Protein AF-A0A4D5RUU8-F1 (afdb_monomer)

Mean predicted aligned error: 19.41 Å

Structure (mmCIF, N/CA/C/O backbone):
data_AF-A0A4D5RUU8-F1
#
_entry.id   AF-A0A4D5RUU8-F1
#
loop_
_atom_site.group_PDB
_atom_site.id
_atom_site.type_symbol
_atom_site.label_atom_id
_atom_site.label_alt_id
_atom_site.label_comp_id
_atom_site.label_asym_id
_atom_site.label_entity_id
_atom_site.label_seq_id
_atom_site.pdbx_PDB_ins_code
_atom_site.Cartn_x
_atom_site.Cartn_y
_atom_site.Cartn_z
_atom_site.occupancy
_atom_site.B_iso_or_equiv
_atom_site.auth_seq_id
_atom_site.auth_comp_id
_atom_site.auth_asym_id
_atom_site.auth_atom_id
_atom_site.pdbx_PDB_model_num
ATOM 1 N N . MET A 1 1 ? -48.053 14.647 31.796 1.00 59.91 1 MET A N 1
ATOM 2 C CA . MET A 1 1 ? -46.573 14.658 31.685 1.00 59.91 1 MET A CA 1
ATOM 3 C C . MET A 1 1 ? -45.903 15.757 32.512 1.00 59.91 1 MET A C 1
ATOM 5 O O . MET A 1 1 ? -45.104 15.409 33.366 1.00 59.91 1 MET A O 1
ATOM 9 N N . MET A 1 2 ? -46.230 17.051 32.348 1.00 75.12 2 MET A N 1
ATOM 10 C CA . MET A 1 2 ? -45.548 18.144 33.084 1.00 75.12 2 MET A CA 1
ATOM 11 C C . MET A 1 2 ? -45.573 18.016 34.619 1.00 75.12 2 MET A C 1
ATOM 13 O O . MET A 1 2 ? -44.566 18.297 35.259 1.00 75.12 2 MET A O 1
ATOM 17 N N . LEU A 1 3 ? -46.692 17.585 35.214 1.00 83.19 3 LEU A N 1
ATOM 18 C CA . LEU A 1 3 ? -46.786 17.399 36.668 1.00 83.19 3 LEU A CA 1
ATOM 19 C C . LEU A 1 3 ? -45.913 16.236 37.166 1.00 83.19 3 LEU A C 1
ATOM 21 O O . LEU A 1 3 ? -45.209 16.397 38.153 1.00 83.19 3 LEU A O 1
ATOM 25 N N . GLY A 1 4 ? -45.910 15.100 36.461 1.00 81.62 4 GLY A N 1
ATOM 26 C CA . GLY A 1 4 ? -45.111 13.930 36.841 1.00 81.62 4 GLY A CA 1
ATOM 27 C C . GLY A 1 4 ? -43.604 14.179 36.744 1.00 81.62 4 GLY A C 1
ATOM 28 O O . GLY A 1 4 ? -42.870 13.821 37.656 1.00 81.62 4 GLY A O 1
ATOM 29 N N . ASN A 1 5 ? -43.139 14.903 35.718 1.00 83.81 5 ASN A N 1
ATOM 30 C CA . ASN A 1 5 ? -41.725 15.295 35.630 1.00 83.81 5 ASN A CA 1
ATOM 31 C C . ASN A 1 5 ? -41.329 16.240 36.774 1.00 83.81 5 ASN A C 1
ATOM 33 O O . ASN A 1 5 ? -40.274 16.068 37.376 1.00 83.81 5 ASN A O 1
ATOM 37 N N . LYS A 1 6 ? -42.188 17.210 37.125 1.00 87.31 6 LYS A N 1
ATOM 38 C CA . LYS A 1 6 ? -41.959 18.083 38.290 1.00 87.31 6 LYS A CA 1
ATOM 39 C C . LYS A 1 6 ? -41.927 17.297 39.598 1.00 87.31 6 LYS A C 1
ATOM 41 O O . LYS A 1 6 ? -41.124 17.624 40.460 1.00 87.31 6 LYS A O 1
ATOM 46 N N . LEU A 1 7 ? -42.765 16.269 39.725 1.00 88.31 7 LEU A N 1
ATOM 47 C CA . LEU A 1 7 ? -42.799 15.386 40.886 1.00 88.31 7 LEU A CA 1
ATOM 48 C C . LEU A 1 7 ? -41.499 14.574 41.017 1.00 88.31 7 LEU A C 1
ATOM 50 O O . LEU A 1 7 ? -40.934 14.526 42.101 1.00 88.31 7 LEU A O 1
ATOM 54 N N . LEU A 1 8 ? -40.978 14.000 39.925 1.00 88.12 8 LEU A N 1
ATOM 55 C CA . LEU A 1 8 ? -39.693 13.285 39.939 1.00 88.12 8 LEU A CA 1
ATOM 56 C C . LEU A 1 8 ? -38.526 14.204 40.317 1.00 88.12 8 LEU A C 1
ATOM 58 O O . LEU A 1 8 ? -37.688 13.830 41.136 1.00 88.12 8 LEU A O 1
ATOM 62 N N . VAL A 1 9 ? -38.497 15.424 39.771 1.00 87.12 9 VAL A N 1
ATOM 63 C CA . VAL A 1 9 ? -37.483 16.429 40.129 1.00 87.12 9 VAL A CA 1
ATOM 64 C C . VAL A 1 9 ? -37.634 16.859 41.588 1.00 87.12 9 VAL A C 1
ATOM 66 O O . VAL A 1 9 ? -36.635 16.965 42.286 1.00 87.12 9 VAL A O 1
ATOM 69 N N . TYR A 1 10 ? -38.863 17.055 42.073 1.00 89.19 10 TYR A N 1
ATOM 70 C CA . TYR A 1 10 ? -39.134 17.359 43.479 1.00 89.19 10 TYR A CA 1
ATOM 71 C C . TYR A 1 10 ? -38.598 16.258 44.399 1.00 89.19 10 TYR A C 1
ATOM 73 O O . TYR A 1 10 ? -37.841 16.555 45.319 1.00 89.19 10 TYR A O 1
ATOM 81 N N . VAL A 1 11 ? -38.918 14.992 44.107 1.00 88.38 11 VAL A N 1
ATOM 82 C CA . VAL A 1 11 ? -38.415 13.837 44.863 1.00 88.38 11 VAL A CA 1
ATOM 83 C C . VAL A 1 11 ? -36.887 13.802 44.826 1.00 88.38 11 VAL A C 1
ATOM 85 O O . VAL A 1 11 ? -36.264 13.716 45.876 1.00 88.38 11 VAL A O 1
ATOM 88 N N . SER A 1 12 ? -36.269 13.954 43.654 1.00 88.12 12 SER A N 1
ATOM 89 C CA . SER A 1 12 ? -34.807 13.997 43.522 1.00 88.12 12 SER A CA 1
ATOM 90 C C . SER A 1 12 ? -34.164 15.127 44.331 1.00 88.12 12 SER A C 1
ATOM 92 O O . SER A 1 12 ? -33.174 14.895 45.019 1.00 88.12 12 SER A O 1
ATOM 94 N N . CYS A 1 13 ? -34.735 16.335 44.298 1.00 87.31 13 CYS A N 1
ATOM 95 C CA . CYS A 1 13 ? -34.273 17.468 45.098 1.00 87.31 13 CYS A CA 1
ATOM 96 C C . CYS A 1 13 ? -34.359 17.160 46.594 1.00 87.31 13 CYS A C 1
ATOM 98 O O . CYS A 1 13 ? -33.356 17.305 47.287 1.00 87.31 13 CYS A O 1
ATOM 100 N N . CYS A 1 14 ? -35.508 16.677 47.077 1.00 87.56 14 CYS A N 1
ATOM 101 C CA . CYS A 1 14 ? -35.693 16.346 48.487 1.00 87.56 14 CYS A CA 1
ATOM 102 C C . CYS A 1 14 ? -34.731 15.250 48.959 1.00 87.56 14 CYS A C 1
ATOM 104 O O . CYS A 1 14 ? -34.143 15.386 50.030 1.00 87.56 14 CYS A O 1
ATOM 106 N N . LEU A 1 15 ? -34.534 14.200 48.155 1.00 84.69 15 LEU A N 1
ATOM 107 C CA . LEU A 1 15 ? -33.620 13.103 48.482 1.00 84.69 15 LEU A CA 1
ATOM 108 C C . LEU A 1 15 ? -32.143 13.522 48.452 1.00 84.69 15 LEU A C 1
ATOM 110 O O . LEU A 1 15 ? -31.357 12.963 49.205 1.00 84.69 15 LEU A O 1
ATOM 114 N N . ALA A 1 16 ? -31.789 14.543 47.667 1.00 84.19 16 ALA A N 1
ATOM 115 C CA . ALA A 1 16 ? -30.458 15.159 47.643 1.00 84.19 16 ALA A CA 1
ATOM 116 C C . ALA A 1 16 ? -30.287 16.309 48.665 1.00 84.19 16 ALA A C 1
ATOM 118 O O . ALA A 1 16 ? -29.315 17.056 48.604 1.00 84.19 16 ALA A O 1
ATOM 119 N N . GLY A 1 17 ? -31.266 16.539 49.553 1.00 82.38 17 GLY A N 1
ATOM 120 C CA . GLY A 1 17 ? -31.226 17.626 50.545 1.00 82.38 17 GLY A CA 1
ATOM 121 C C . GLY A 1 17 ? -31.418 19.045 49.983 1.00 82.38 17 GLY A C 1
ATOM 122 O O . GLY A 1 17 ? -31.231 20.027 50.702 1.00 82.38 17 GLY A O 1
ATOM 123 N N . ARG A 1 18 ? -31.830 19.176 48.718 1.00 86.56 18 ARG A N 1
ATOM 124 C CA . ARG A 1 18 ? -32.045 20.456 48.028 1.00 86.56 18 ARG A CA 1
ATOM 125 C C . ARG A 1 18 ? -33.507 20.897 48.069 1.00 86.56 18 ARG A C 1
ATOM 127 O O . ARG A 1 18 ? -34.434 20.088 48.032 1.00 86.56 18 ARG A O 1
ATOM 134 N N . GLY A 1 19 ? -33.722 22.207 48.097 1.00 82.75 19 GLY A N 1
ATOM 135 C CA . GLY A 1 19 ? -35.038 22.828 48.000 1.00 82.75 19 GLY A CA 1
ATOM 136 C C . GLY A 1 19 ? -35.549 22.838 46.558 1.00 82.75 19 GLY A C 1
ATOM 137 O O . GLY A 1 19 ? -34.814 23.137 45.618 1.00 82.75 19 GLY A O 1
ATOM 138 N N . TYR A 1 20 ? -36.832 22.532 46.369 1.00 83.44 20 TYR A N 1
ATOM 139 C CA . TYR A 1 20 ? -37.509 22.668 45.079 1.00 83.44 20 TYR A CA 1
ATOM 140 C C . TYR A 1 20 ? -38.433 23.898 45.088 1.00 83.44 20 TYR A C 1
ATOM 142 O O . TYR A 1 20 ? -39.177 24.076 46.055 1.00 83.44 20 TYR A O 1
ATOM 150 N N . PRO A 1 21 ? -38.480 24.715 44.017 1.00 78.19 21 PRO A N 1
ATOM 151 C CA . PRO A 1 21 ? -37.729 24.584 42.762 1.00 78.19 21 PRO A CA 1
ATOM 152 C C . PRO A 1 21 ? -36.289 25.125 42.811 1.00 78.19 21 PRO A C 1
ATOM 154 O O . PRO A 1 21 ? -35.507 24.798 41.922 1.00 78.19 21 PRO A O 1
ATOM 157 N N . HIS A 1 22 ? -35.930 25.923 43.823 1.00 78.56 22 HIS A N 1
ATOM 158 C CA . HIS A 1 22 ? -34.591 26.495 44.009 1.00 78.56 22 HIS A CA 1
ATOM 159 C C . HIS A 1 22 ? -34.224 26.566 45.501 1.00 78.56 22 HIS A C 1
ATOM 161 O O . HIS A 1 22 ? -35.112 26.719 46.341 1.00 78.56 22 HIS A O 1
ATOM 167 N N . GLY A 1 23 ? -32.923 26.543 45.807 1.00 82.81 23 GLY A N 1
ATOM 168 C CA . GLY A 1 23 ? -32.373 26.674 47.163 1.00 82.81 23 GLY A CA 1
ATOM 169 C C . GLY A 1 23 ? -32.030 25.335 47.820 1.00 82.81 23 GLY A C 1
ATOM 170 O O . GLY A 1 23 ? -32.124 24.288 47.185 1.00 82.81 23 GLY A O 1
ATOM 171 N N . ASP A 1 24 ? -31.657 25.383 49.098 1.00 82.75 24 ASP A N 1
ATOM 172 C CA . ASP A 1 24 ? -31.355 24.213 49.929 1.00 82.75 24 ASP A CA 1
ATOM 173 C C . ASP A 1 24 ? -32.401 24.063 51.036 1.00 82.75 24 ASP A C 1
ATOM 175 O O . ASP A 1 24 ? -33.013 25.044 51.473 1.00 82.75 24 ASP A O 1
ATOM 179 N N . ILE A 1 25 ? -32.640 22.828 51.479 1.00 84.88 25 ILE A N 1
ATOM 180 C CA . ILE A 1 25 ? -33.465 22.591 52.666 1.00 84.88 25 ILE A CA 1
ATOM 181 C C . ILE A 1 25 ? -32.640 23.010 53.889 1.00 84.88 25 ILE A C 1
ATOM 183 O O . ILE A 1 25 ? -31.434 22.784 53.941 1.00 84.88 25 ILE A O 1
ATOM 187 N N . ASP A 1 26 ? -33.289 23.624 54.880 1.00 86.00 26 ASP A N 1
ATOM 188 C CA . ASP A 1 26 ? -32.664 23.947 56.167 1.00 86.00 26 ASP A CA 1
ATOM 189 C C . ASP A 1 26 ? -31.948 22.707 56.733 1.00 86.00 26 ASP A C 1
ATOM 191 O O . ASP A 1 26 ? -32.567 21.645 56.853 1.00 86.00 26 ASP A O 1
ATOM 195 N N . SER A 1 27 ? -30.661 22.833 57.074 1.00 80.81 27 SER A N 1
ATOM 196 C CA . SER A 1 27 ? -29.793 21.719 57.483 1.00 80.81 27 SER A CA 1
ATOM 197 C C . SER A 1 27 ? -30.350 20.921 58.664 1.00 80.81 27 SER A C 1
ATOM 199 O O . SER A 1 27 ? -30.126 19.717 58.755 1.00 80.81 27 SER A O 1
ATOM 201 N N . SER A 1 28 ? -31.149 21.559 59.523 1.00 82.88 28 SER A N 1
ATOM 202 C CA . SER A 1 28 ? -31.849 20.910 60.638 1.00 82.88 28 SER A CA 1
ATOM 203 C C . SER A 1 28 ? -32.998 19.986 60.204 1.00 82.88 28 SER A C 1
ATOM 205 O O . SER A 1 28 ? -33.371 19.068 60.933 1.00 82.88 28 SER A O 1
ATOM 207 N N . ARG A 1 29 ? -33.567 20.214 59.016 1.00 84.12 29 ARG A N 1
ATOM 208 C CA . ARG A 1 29 ? -34.751 19.521 58.487 1.00 84.12 29 ARG A CA 1
ATOM 209 C C . ARG A 1 29 ? -34.432 18.520 57.384 1.00 84.12 29 ARG A C 1
ATOM 211 O O . ARG A 1 29 ? -35.297 17.702 57.086 1.00 84.12 29 ARG A O 1
ATOM 218 N N . VAL A 1 30 ? -33.230 18.557 56.803 1.00 83.75 30 VAL A N 1
ATOM 219 C CA . VAL A 1 30 ? -32.814 17.672 55.698 1.00 83.75 30 VAL A CA 1
ATOM 220 C C . VAL A 1 30 ? -33.087 16.199 56.022 1.00 83.75 30 VAL A C 1
ATOM 222 O O . VAL A 1 30 ? -33.804 15.542 55.271 1.00 83.75 30 VAL A O 1
ATOM 225 N N . ALA A 1 31 ? -32.614 15.709 57.173 1.00 81.31 31 ALA A N 1
ATOM 226 C CA . ALA A 1 31 ? -32.798 14.313 57.577 1.00 81.31 31 ALA A CA 1
ATOM 227 C C . ALA A 1 31 ? -34.283 13.930 57.754 1.00 81.31 31 ALA A C 1
ATOM 229 O O . ALA A 1 31 ? -34.697 12.848 57.340 1.00 81.31 31 ALA A O 1
ATOM 230 N N . SER A 1 32 ? -35.106 14.829 58.315 1.00 84.31 32 SER A N 1
ATOM 231 C CA . SER A 1 32 ? -36.555 14.605 58.474 1.00 84.31 32 SER A CA 1
ATOM 232 C C . SER A 1 32 ? -37.258 14.535 57.124 1.00 84.31 32 SER A C 1
ATOM 234 O O . SER A 1 32 ? -38.026 13.614 56.875 1.00 84.31 32 SER A O 1
ATOM 236 N N . VAL A 1 33 ? -36.957 15.475 56.222 1.00 85.75 33 VAL A N 1
ATOM 237 C CA . VAL A 1 33 ? -37.574 15.531 54.891 1.00 85.75 33 VAL A CA 1
ATOM 238 C C . VAL A 1 33 ? -37.201 14.301 54.069 1.00 85.75 33 VAL A C 1
ATOM 240 O O . VAL A 1 33 ? -38.079 13.689 53.466 1.00 85.75 33 VAL A O 1
ATOM 243 N N . LYS A 1 34 ? -35.927 13.892 54.071 1.00 85.19 34 LYS A N 1
ATOM 244 C CA . LYS A 1 34 ? -35.487 12.671 53.384 1.00 85.19 34 LYS A CA 1
ATOM 245 C C . LYS A 1 34 ? -36.207 11.436 53.929 1.00 85.19 34 LYS A C 1
ATOM 247 O O . LYS A 1 34 ? -36.747 10.662 53.139 1.00 85.19 34 LYS A O 1
ATOM 252 N N . ALA A 1 35 ? -36.287 11.286 55.254 1.00 82.50 35 ALA A N 1
ATOM 253 C CA . ALA A 1 35 ? -36.981 10.169 55.893 1.00 82.50 35 ALA A CA 1
ATOM 254 C C . ALA A 1 35 ? -38.488 10.151 55.582 1.00 82.50 35 ALA A C 1
ATOM 256 O O . ALA A 1 35 ? -39.021 9.102 55.226 1.00 82.50 35 ALA A O 1
ATOM 257 N N . GLU A 1 36 ? -39.166 11.300 55.653 1.00 85.12 36 GLU A N 1
ATOM 258 C CA . GLU A 1 36 ? -40.596 11.438 55.342 1.00 85.12 36 GLU A CA 1
ATOM 259 C C . GLU A 1 36 ? -40.893 11.113 53.874 1.00 85.12 36 GLU A C 1
ATOM 261 O O . GLU A 1 36 ? -41.844 10.389 53.574 1.00 85.12 36 GLU A O 1
ATOM 266 N N . VAL A 1 37 ? -40.058 11.597 52.950 1.00 86.81 37 VAL A N 1
ATOM 267 C CA . VAL A 1 37 ? -40.192 11.303 51.517 1.00 86.81 37 VAL A CA 1
ATOM 268 C C . VAL A 1 37 ? -39.949 9.817 51.249 1.00 86.81 37 VAL A C 1
ATOM 270 O O . VAL A 1 37 ? -40.760 9.190 50.568 1.00 86.81 37 VAL A O 1
ATOM 273 N N . PHE A 1 38 ? -38.904 9.216 51.827 1.00 83.56 38 PHE A N 1
ATOM 274 C CA . PHE A 1 38 ? -38.655 7.775 51.700 1.00 83.56 38 PHE A CA 1
ATOM 275 C C . PHE A 1 38 ? -39.785 6.929 52.296 1.00 83.56 38 PHE A C 1
ATOM 277 O O . PHE A 1 38 ? -40.201 5.939 51.689 1.00 83.56 38 PHE A O 1
ATOM 284 N N . GLN A 1 39 ? -40.313 7.315 53.458 1.00 84.12 39 GLN A N 1
ATOM 285 C CA . GLN A 1 39 ? -41.418 6.622 54.117 1.00 84.12 39 GLN A CA 1
ATOM 286 C C . GLN A 1 39 ? -42.721 6.742 53.321 1.00 84.12 39 GLN A C 1
ATOM 288 O O . GLN A 1 39 ? -43.467 5.772 53.239 1.00 84.12 39 GLN A O 1
ATOM 293 N N . CYS A 1 40 ? -42.971 7.895 52.696 1.00 86.00 40 CYS A N 1
ATOM 294 C CA . CYS A 1 40 ? -44.101 8.104 51.796 1.00 86.00 40 CYS A CA 1
ATOM 295 C C . CYS A 1 40 ? -43.992 7.214 50.550 1.00 86.00 40 CYS A C 1
ATOM 297 O O . CYS A 1 40 ? -44.928 6.492 50.217 1.00 86.00 40 CYS A O 1
ATOM 299 N N . ILE A 1 41 ? -42.824 7.192 49.898 1.00 85.88 41 ILE A N 1
ATOM 300 C CA . ILE A 1 41 ? -42.590 6.375 48.698 1.00 85.88 41 ILE A CA 1
ATOM 301 C C . ILE A 1 41 ? -42.717 4.877 49.015 1.00 85.88 41 ILE A C 1
ATOM 303 O O . ILE A 1 41 ? -43.302 4.134 48.234 1.00 85.88 41 ILE A O 1
ATOM 307 N N . THR A 1 42 ? -42.208 4.432 50.166 1.00 84.00 42 THR A N 1
ATOM 308 C CA . THR A 1 42 ? -42.237 3.019 50.597 1.00 84.00 42 THR A CA 1
ATOM 309 C C . THR A 1 42 ? -43.459 2.653 51.450 1.00 84.00 42 THR A C 1
ATOM 311 O O . THR A 1 42 ? -43.481 1.587 52.074 1.00 84.00 42 THR A O 1
ATOM 314 N N . ALA A 1 43 ? -44.485 3.511 51.500 1.00 84.31 43 ALA A N 1
ATOM 315 C CA . ALA A 1 43 ? -45.694 3.262 52.277 1.00 84.31 43 ALA A CA 1
ATOM 316 C C . ALA A 1 43 ? -46.473 2.068 51.709 1.00 84.31 43 ALA A C 1
ATOM 318 O O . ALA A 1 43 ? -46.759 2.013 50.515 1.00 84.31 43 ALA A O 1
ATOM 319 N N . LEU A 1 44 ? -46.835 1.122 52.582 1.00 80.50 44 LEU A N 1
ATOM 320 C CA . LEU A 1 44 ? -47.534 -0.106 52.194 1.00 80.50 44 LEU A CA 1
ATOM 321 C C . LEU A 1 44 ? -48.931 0.178 51.619 1.00 80.50 44 LEU A C 1
ATOM 323 O O . LEU A 1 44 ? -49.324 -0.465 50.652 1.00 80.50 44 LEU A O 1
ATOM 327 N N . HIS A 1 45 ? -49.635 1.159 52.189 1.00 78.88 45 HIS A N 1
ATOM 328 C CA . HIS A 1 45 ? -50.985 1.567 51.799 1.00 78.88 45 HIS A CA 1
ATOM 329 C C . HIS A 1 45 ? -51.038 3.081 51.573 1.00 78.88 45 HIS A C 1
ATOM 331 O O . HIS A 1 45 ? -50.279 3.839 52.186 1.00 78.88 45 HIS A O 1
ATOM 337 N N . GLY A 1 46 ? -51.949 3.518 50.704 1.00 70.38 46 GLY A N 1
ATOM 338 C CA . GLY A 1 46 ? -52.225 4.935 50.490 1.00 70.38 46 GLY A CA 1
ATOM 339 C C . GLY A 1 46 ? -52.935 5.571 51.688 1.00 70.38 46 GLY A C 1
ATOM 340 O O . GLY A 1 46 ? -53.514 4.891 52.530 1.00 70.38 46 GLY A O 1
ATOM 341 N N . ALA A 1 47 ? -52.941 6.903 51.751 1.00 64.50 47 ALA A N 1
ATOM 342 C CA . ALA A 1 47 ? -53.665 7.661 52.779 1.00 64.50 47 ALA A CA 1
ATOM 343 C C . ALA A 1 47 ? -55.209 7.521 52.706 1.00 64.50 47 ALA A C 1
ATOM 345 O O . ALA A 1 47 ? -55.908 8.052 53.568 1.00 64.50 47 ALA A O 1
ATOM 346 N N . GLY A 1 48 ? -55.743 6.837 51.684 1.00 58.41 48 GLY A N 1
ATOM 347 C CA . GLY A 1 48 ? -57.167 6.538 51.502 1.00 58.41 48 GLY A CA 1
ATOM 348 C C . GLY A 1 48 ? -57.457 5.048 51.701 1.00 58.41 48 GLY A C 1
ATOM 349 O O . GLY A 1 48 ? -56.711 4.205 51.219 1.00 58.41 48 GLY A O 1
ATOM 350 N N . ALA A 1 49 ? -58.541 4.736 52.411 1.00 48.16 49 ALA A N 1
ATOM 351 C CA . ALA A 1 49 ? -58.852 3.407 52.948 1.00 48.16 49 ALA A CA 1
ATOM 352 C C . ALA A 1 49 ? -59.391 2.359 51.941 1.00 48.16 49 ALA A C 1
ATOM 354 O O . ALA A 1 49 ? -59.797 1.292 52.384 1.00 48.16 49 ALA A O 1
ATOM 355 N N . ASP A 1 50 ? -59.384 2.636 50.631 1.00 53.06 50 ASP A N 1
ATOM 356 C CA . ASP A 1 50 ? -60.054 1.809 49.601 1.00 53.06 50 ASP A CA 1
ATOM 357 C C . ASP A 1 50 ? -59.115 1.279 48.493 1.00 53.06 50 ASP A C 1
ATOM 359 O O . ASP A 1 50 ? -59.585 0.773 47.476 1.00 53.06 50 ASP A O 1
ATOM 363 N N . ASP A 1 51 ? -57.792 1.399 48.646 1.00 55.28 51 ASP A N 1
ATOM 364 C CA . ASP A 1 51 ? -56.834 0.912 47.642 1.00 55.28 51 ASP A CA 1
ATOM 365 C C . ASP A 1 51 ? -56.124 -0.356 48.149 1.00 55.28 51 ASP A C 1
ATOM 367 O O . ASP A 1 51 ? -55.168 -0.278 48.922 1.00 55.28 51 ASP A O 1
ATOM 371 N N . ASP A 1 52 ? -56.589 -1.532 47.705 1.00 61.72 52 ASP A N 1
ATOM 372 C CA . ASP A 1 52 ? -55.956 -2.845 47.958 1.00 61.72 52 ASP A CA 1
ATOM 373 C C . ASP A 1 52 ? -54.554 -2.961 47.305 1.00 61.72 52 ASP A C 1
ATOM 375 O O . ASP A 1 52 ? -53.863 -3.976 47.434 1.00 61.72 52 ASP A O 1
ATOM 379 N N . SER A 1 53 ? -54.112 -1.927 46.576 1.00 67.12 53 SER A N 1
ATOM 380 C CA . SER A 1 53 ? -52.798 -1.864 45.946 1.00 67.12 53 SER A CA 1
ATOM 381 C C . SER A 1 53 ? -51.678 -1.704 46.978 1.00 67.12 53 SER A C 1
ATOM 383 O O . SER A 1 53 ? -51.507 -0.650 47.589 1.00 67.12 53 SER A O 1
ATOM 385 N N . ILE A 1 54 ? -50.823 -2.721 47.077 1.00 77.81 54 ILE A N 1
ATOM 386 C CA . ILE A 1 54 ? -49.587 -2.691 47.866 1.00 77.81 54 ILE A CA 1
ATOM 387 C C . ILE A 1 54 ? -48.593 -1.701 47.225 1.00 77.81 54 ILE A C 1
ATOM 389 O O . ILE A 1 54 ? -48.323 -1.777 46.026 1.00 77.81 54 ILE A O 1
ATOM 393 N N . PHE A 1 55 ? -48.034 -0.782 48.020 1.00 84.00 55 PHE A N 1
ATOM 394 C CA . PHE A 1 55 ? -47.078 0.255 47.588 1.00 84.00 55 PHE A CA 1
ATOM 395 C C . PHE A 1 55 ? -47.583 1.168 46.445 1.00 84.00 55 PHE A C 1
ATOM 397 O O . PHE A 1 55 ? -46.923 1.300 45.405 1.00 84.00 55 PHE A O 1
ATOM 404 N N . PRO A 1 56 ? -48.731 1.852 46.616 1.00 84.69 56 PRO A N 1
ATOM 405 C CA . PRO A 1 56 ? -49.408 2.559 45.525 1.00 84.69 56 PRO A CA 1
ATOM 406 C C . PRO A 1 56 ? -48.597 3.746 44.984 1.00 84.69 56 PRO A C 1
ATOM 408 O O . PRO A 1 56 ? -48.561 3.976 43.775 1.00 84.69 56 PRO A O 1
ATOM 411 N N . TYR A 1 57 ? -47.885 4.475 45.851 1.00 86.06 57 TYR A N 1
ATOM 412 C CA . TYR A 1 57 ? -47.072 5.628 45.447 1.00 86.06 57 TYR A CA 1
ATOM 413 C C . TYR A 1 57 ? -45.861 5.219 44.606 1.00 86.06 57 TYR A C 1
ATOM 415 O O . TYR A 1 57 ? -45.596 5.820 43.565 1.00 86.06 57 TYR A O 1
ATOM 423 N N . LEU A 1 58 ? -45.157 4.163 45.019 1.00 87.44 58 LEU A N 1
ATOM 424 C CA . LEU A 1 58 ? -44.026 3.616 44.275 1.00 87.44 58 LEU A CA 1
ATOM 425 C C . LEU A 1 58 ? -44.473 3.061 42.919 1.00 87.44 58 LEU A C 1
ATOM 427 O O . LEU A 1 58 ? -43.852 3.355 41.898 1.00 87.44 58 LEU A O 1
ATOM 431 N N . LYS A 1 59 ? -45.592 2.327 42.891 1.00 86.12 59 LYS A N 1
ATOM 432 C CA . LYS A 1 59 ? -46.178 1.790 41.658 1.00 86.12 59 LYS A CA 1
ATOM 433 C C . LYS A 1 59 ? -46.584 2.906 40.688 1.00 86.12 59 LYS A C 1
ATOM 435 O O . LYS A 1 59 ? -46.276 2.822 39.501 1.00 86.12 59 LYS A O 1
ATOM 440 N N . ALA A 1 60 ? -47.188 3.987 41.185 1.00 87.31 60 ALA A N 1
ATOM 441 C CA . ALA A 1 60 ? -47.539 5.153 40.372 1.00 87.31 60 ALA A CA 1
ATOM 442 C C . ALA A 1 60 ? -46.306 5.863 39.779 1.00 87.31 60 ALA A C 1
ATOM 444 O O . ALA A 1 60 ? -46.329 6.262 38.614 1.00 87.31 60 ALA A O 1
ATOM 445 N N . LEU A 1 61 ? -45.221 5.998 40.552 1.00 88.38 61 LEU A N 1
ATOM 446 C CA . LEU A 1 61 ? -43.960 6.590 40.085 1.00 88.38 61 LEU A CA 1
ATOM 447 C C . LEU A 1 61 ? -43.280 5.723 39.015 1.00 88.38 61 LEU A C 1
ATOM 449 O O . LEU A 1 61 ? -42.836 6.249 37.991 1.00 88.38 61 LEU A O 1
ATOM 453 N N . LEU A 1 62 ? -43.256 4.403 39.217 1.00 88.75 62 LEU A N 1
ATOM 454 C CA . LEU A 1 62 ? -42.698 3.444 38.262 1.00 88.75 62 LEU A CA 1
ATOM 455 C C . LEU A 1 62 ? -43.501 3.397 36.954 1.00 88.75 62 LEU A C 1
ATOM 457 O O . LEU A 1 62 ? -42.902 3.456 35.882 1.00 88.75 62 LEU A O 1
ATOM 461 N N . HIS A 1 63 ? -44.838 3.370 37.011 1.00 87.50 63 HIS A N 1
ATOM 462 C CA . HIS A 1 63 ? -45.677 3.423 35.805 1.00 87.50 63 HIS A CA 1
ATOM 463 C C . HIS A 1 63 ? -45.606 4.770 35.078 1.00 87.50 63 HIS A C 1
ATOM 465 O O . HIS A 1 63 ? -45.834 4.827 33.872 1.00 87.50 63 HIS A O 1
ATOM 471 N N . PHE A 1 64 ? -45.307 5.868 35.783 1.00 88.56 64 PHE A N 1
ATOM 472 C CA . PHE A 1 64 ? -45.111 7.158 35.129 1.00 88.56 64 PHE A CA 1
ATOM 473 C C . PHE A 1 64 ? -43.812 7.188 34.314 1.00 88.56 64 PHE A C 1
ATOM 475 O O . PHE A 1 64 ? -43.832 7.558 33.141 1.00 88.56 64 PHE A O 1
ATOM 482 N N . SER A 1 65 ? -42.683 6.832 34.937 1.00 88.75 65 SER A N 1
ATOM 483 C CA . SER A 1 65 ? -41.397 6.676 34.250 1.00 88.75 65 SER A CA 1
ATOM 484 C C . SER A 1 65 ? -40.440 5.829 35.086 1.00 88.75 65 SER A C 1
ATOM 486 O O . SER A 1 65 ? -39.697 6.346 35.923 1.00 88.75 65 SER A O 1
ATOM 488 N N . THR A 1 66 ? -40.433 4.519 34.826 1.00 89.81 66 THR A N 1
ATOM 489 C CA . THR A 1 66 ? -39.587 3.547 35.539 1.00 89.81 66 THR A CA 1
ATOM 490 C C . THR A 1 66 ? -38.118 3.966 35.504 1.00 89.81 66 THR A C 1
ATOM 492 O O . THR A 1 66 ? -37.459 4.023 36.536 1.00 89.81 66 THR A O 1
ATOM 495 N N . ARG A 1 67 ? -37.604 4.322 34.323 1.00 88.12 67 ARG A N 1
ATOM 496 C CA . ARG A 1 67 ? -36.188 4.658 34.127 1.00 88.12 67 ARG A CA 1
ATOM 497 C C . ARG A 1 67 ? -35.767 5.904 34.902 1.00 88.12 67 ARG A C 1
ATOM 499 O O . ARG A 1 67 ? -34.776 5.862 35.624 1.00 88.12 67 ARG A O 1
ATOM 506 N N . GLU A 1 68 ? -36.505 7.003 34.749 1.00 89.3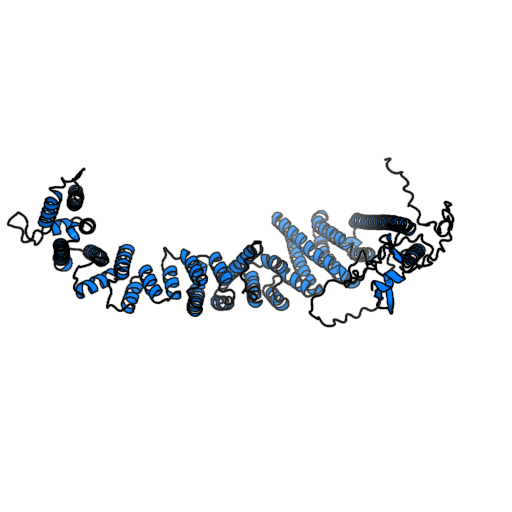8 68 GLU A N 1
ATOM 507 C CA . GLU A 1 68 ? -36.141 8.257 35.415 1.00 89.38 68 GLU A CA 1
ATOM 508 C C . GLU A 1 68 ? -36.265 8.126 36.929 1.00 89.38 68 GLU A C 1
ATOM 510 O O . GLU A 1 68 ? -35.414 8.612 37.666 1.00 89.38 68 GLU A O 1
ATOM 515 N N . PHE A 1 69 ? -37.274 7.400 37.406 1.00 92.00 69 PHE A N 1
ATOM 516 C CA . PHE A 1 69 ? -37.415 7.150 38.829 1.00 92.00 69 PHE A CA 1
ATOM 517 C C . PHE A 1 69 ? -36.289 6.262 39.396 1.00 92.00 69 PHE A C 1
ATOM 519 O O . PHE A 1 69 ? -35.739 6.582 40.449 1.00 92.00 69 PHE A O 1
ATOM 526 N N . LEU A 1 70 ? -35.871 5.203 38.689 1.00 91.31 70 LEU A N 1
ATOM 527 C CA . LEU A 1 70 ? -34.712 4.389 39.087 1.00 91.31 70 LEU A CA 1
ATOM 528 C C . LEU A 1 70 ? -33.406 5.203 39.100 1.00 91.31 70 LEU A C 1
ATOM 530 O O . LEU A 1 70 ? -32.573 4.999 39.981 1.00 91.31 70 LEU A O 1
ATOM 534 N N . ASN A 1 71 ? -33.236 6.164 38.186 1.00 89.12 71 ASN A N 1
ATOM 535 C CA . ASN A 1 71 ? -32.105 7.099 38.223 1.00 89.12 71 ASN A CA 1
ATOM 536 C C . ASN A 1 71 ? -32.159 8.007 39.462 1.00 89.12 71 ASN A C 1
ATOM 538 O O . ASN A 1 71 ? -31.137 8.214 40.114 1.00 89.12 71 ASN A O 1
ATOM 542 N N . VAL A 1 72 ? -33.344 8.514 39.825 1.00 90.19 72 VAL A N 1
ATOM 543 C CA . VAL A 1 72 ? -33.533 9.299 41.057 1.00 90.19 72 VAL A CA 1
ATOM 544 C C . VAL A 1 72 ? -33.157 8.480 42.294 1.00 90.19 72 VAL A C 1
ATOM 546 O O . VAL A 1 72 ? -32.471 8.996 43.174 1.00 90.19 72 VAL A O 1
ATOM 549 N N . LEU A 1 73 ? -33.544 7.202 42.346 1.00 89.06 73 LEU A N 1
ATOM 550 C CA . LEU A 1 73 ? -33.138 6.298 43.424 1.00 89.06 73 LEU A CA 1
ATOM 551 C C . LEU A 1 73 ? -31.626 6.035 43.430 1.00 89.06 73 LEU A C 1
ATOM 553 O O . LEU A 1 73 ? -31.023 6.024 44.499 1.00 89.06 73 LEU A O 1
ATOM 557 N N . ALA A 1 74 ? -31.003 5.865 42.260 1.00 87.81 74 ALA A N 1
ATOM 558 C CA . ALA A 1 74 ? -29.558 5.651 42.155 1.00 87.81 74 ALA A CA 1
ATOM 559 C C . ALA A 1 74 ? -28.762 6.829 42.734 1.00 87.81 74 ALA A C 1
ATOM 561 O O . ALA A 1 74 ? -27.796 6.603 43.462 1.00 87.81 74 ALA A O 1
ATOM 562 N N . LEU A 1 75 ? -29.209 8.059 42.456 1.00 86.31 75 LEU A N 1
ATOM 563 C CA . LEU A 1 75 ? -28.637 9.285 43.016 1.00 86.31 75 LEU A CA 1
ATOM 564 C C . LEU A 1 75 ? -28.894 9.389 44.522 1.00 86.31 75 LEU A C 1
ATOM 566 O O . LEU A 1 75 ? -27.983 9.693 45.281 1.00 86.31 75 LEU A O 1
ATOM 570 N N . ALA A 1 76 ? -30.111 9.081 44.982 1.00 86.19 76 ALA A N 1
ATOM 571 C CA . ALA A 1 76 ? -30.427 9.097 46.411 1.00 86.19 76 ALA A CA 1
ATOM 572 C C . ALA A 1 76 ? -29.546 8.122 47.213 1.00 86.19 76 ALA A C 1
ATOM 574 O O . ALA A 1 76 ? -29.150 8.413 48.336 1.00 86.19 76 ALA A O 1
ATOM 575 N N . PHE A 1 77 ? -29.196 6.976 46.626 1.00 85.69 77 PHE A N 1
ATOM 576 C CA . PHE A 1 77 ? -28.330 5.969 47.240 1.00 85.69 77 PHE A CA 1
ATOM 577 C C . PHE A 1 77 ? -26.851 6.378 47.356 1.00 85.69 77 PHE A C 1
ATOM 579 O O . PHE A 1 77 ? -26.093 5.651 48.006 1.00 85.69 77 PHE A O 1
ATOM 586 N N . GLU A 1 78 ? -26.432 7.489 46.741 1.00 82.00 78 GLU A N 1
ATOM 587 C CA . GLU A 1 78 ? -25.078 8.066 46.855 1.00 82.00 78 GLU A CA 1
ATOM 588 C C . GLU A 1 78 ? -24.911 8.997 48.065 1.00 82.00 78 GLU A C 1
ATOM 590 O O . GLU A 1 78 ? -23.786 9.324 48.428 1.00 82.00 78 GLU A O 1
ATOM 595 N N . GLU A 1 79 ? -26.002 9.401 48.714 1.00 83.12 79 GLU A N 1
ATOM 596 C CA . GLU A 1 79 ? -25.957 10.287 49.880 1.00 83.12 79 GLU A CA 1
ATOM 597 C C . GLU A 1 79 ? -25.320 9.601 51.107 1.00 83.12 79 GLU A C 1
ATOM 599 O O . GLU A 1 79 ? -25.492 8.401 51.334 1.00 83.12 79 GLU A O 1
ATOM 604 N N . GLU A 1 80 ? -24.632 10.369 51.961 1.00 77.88 80 GLU A N 1
ATOM 605 C CA . GLU A 1 80 ? -23.880 9.833 53.112 1.00 77.88 80 GLU A CA 1
ATOM 606 C C . GLU A 1 80 ? -24.755 9.054 54.110 1.00 77.88 80 GLU A C 1
ATOM 608 O O . GLU A 1 80 ? -24.325 8.050 54.676 1.00 77.88 80 GLU A O 1
ATOM 613 N N . GLU A 1 81 ? -26.017 9.450 54.290 1.00 77.44 81 GLU A N 1
ATOM 614 C CA . GLU A 1 81 ? -26.985 8.782 55.181 1.00 77.44 81 GLU A CA 1
ATOM 615 C C . GLU A 1 81 ? -27.160 7.296 54.846 1.00 77.44 81 GLU A C 1
ATOM 617 O O . GLU A 1 81 ? -27.357 6.448 55.719 1.00 77.44 81 GLU A O 1
ATOM 622 N N . PHE A 1 82 ? -27.010 6.976 53.568 1.00 76.12 82 PHE A N 1
ATOM 623 C CA . PHE A 1 82 ? -27.174 5.654 53.005 1.00 76.12 82 PHE A CA 1
ATOM 624 C C . PHE A 1 82 ? -25.915 4.780 53.077 1.00 76.12 82 PHE A C 1
ATOM 626 O O . PHE A 1 82 ? -25.919 3.663 52.550 1.00 76.12 82 PHE A O 1
ATOM 633 N N . THR A 1 83 ? -24.854 5.272 53.718 1.00 74.62 83 THR A N 1
ATOM 634 C CA . THR A 1 83 ? -23.646 4.504 54.066 1.00 74.62 83 THR A CA 1
ATOM 635 C C . THR A 1 83 ? -23.690 3.962 55.502 1.00 74.62 83 THR A C 1
ATOM 637 O O . THR A 1 83 ? -22.922 3.070 55.853 1.00 74.62 83 THR A O 1
ATOM 640 N N . THR A 1 84 ? -24.619 4.454 56.331 1.00 81.00 84 THR A N 1
ATOM 641 C CA . THR A 1 84 ? -24.829 3.983 57.712 1.00 81.00 84 THR A CA 1
ATOM 642 C C . THR A 1 84 ? -25.516 2.610 57.756 1.00 81.00 84 THR A C 1
ATOM 644 O O . THR A 1 84 ? -26.229 2.248 56.822 1.00 81.00 84 THR A O 1
ATOM 647 N N . GLU A 1 85 ? -25.376 1.846 58.851 1.00 77.06 85 GLU A N 1
ATOM 648 C CA . GLU A 1 85 ? -26.022 0.522 59.000 1.00 77.06 85 GLU A CA 1
ATOM 649 C C . GLU A 1 85 ? -27.548 0.568 58.791 1.00 77.06 85 GLU A C 1
ATOM 651 O O . GLU A 1 85 ? -28.124 -0.292 58.121 1.00 77.06 85 GLU A O 1
ATOM 656 N N . SER A 1 86 ? -28.214 1.601 59.316 1.00 77.31 86 SER A N 1
ATOM 657 C CA . SER A 1 86 ? -29.651 1.819 59.114 1.00 77.31 86 SER A CA 1
ATOM 658 C C . SER A 1 86 ? -29.982 2.204 57.669 1.00 77.31 86 SER A C 1
ATOM 660 O O . SER A 1 86 ? -30.989 1.741 57.131 1.00 77.31 86 SER A O 1
ATOM 662 N N . GLY A 1 87 ? -29.130 3.001 57.020 1.00 79.62 87 GLY A N 1
ATOM 663 C CA . GLY A 1 87 ? -29.253 3.360 55.607 1.00 79.62 87 GLY A CA 1
ATOM 664 C C . GLY A 1 87 ? -29.094 2.160 54.668 1.00 79.62 87 GLY A C 1
ATOM 665 O O . GLY A 1 87 ? -29.862 2.008 53.718 1.00 79.62 87 GLY A O 1
ATOM 666 N N . LEU A 1 88 ? -28.165 1.248 54.962 1.00 80.50 88 LEU A N 1
ATOM 667 C CA . LEU A 1 88 ? -27.978 0.005 54.205 1.00 80.50 88 L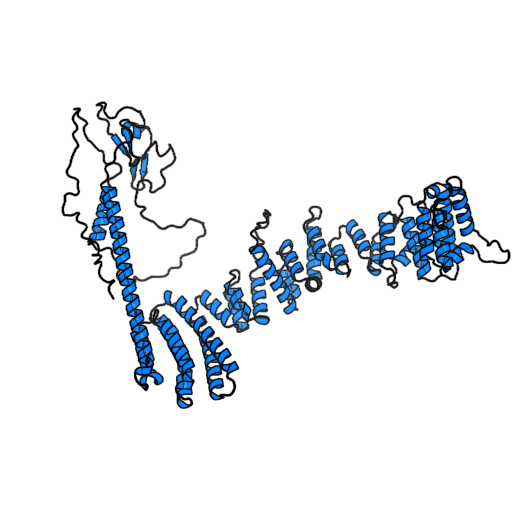EU A CA 1
ATOM 668 C C . LEU A 1 88 ? -29.210 -0.911 54.294 1.00 80.50 88 LEU A C 1
ATOM 670 O O . LEU A 1 88 ? -29.673 -1.429 53.276 1.00 80.50 88 LEU A O 1
ATOM 674 N N . ALA A 1 89 ? -29.809 -1.043 55.481 1.00 81.56 89 ALA A N 1
ATOM 675 C CA . ALA A 1 89 ? -31.060 -1.784 55.650 1.00 81.56 89 ALA A CA 1
ATOM 676 C C . ALA A 1 89 ? -32.227 -1.147 54.869 1.00 81.56 89 ALA A C 1
ATOM 678 O O . ALA A 1 89 ? -33.062 -1.854 54.300 1.00 81.56 89 ALA A O 1
ATOM 679 N N . GLN A 1 90 ? -32.277 0.188 54.794 1.00 82.12 90 GLN A N 1
ATOM 680 C CA . GLN A 1 90 ? -33.265 0.898 53.977 1.00 82.12 90 GLN A CA 1
ATOM 681 C C . GLN A 1 90 ? -33.051 0.669 52.475 1.00 82.12 90 GLN A C 1
ATOM 683 O O . GLN A 1 90 ? -34.033 0.439 51.768 1.00 82.12 90 GLN A O 1
ATOM 688 N N . LYS A 1 91 ? -31.802 0.660 51.986 1.00 84.75 91 LYS A N 1
ATOM 689 C CA . LYS A 1 91 ? -31.484 0.300 50.590 1.00 84.75 91 LYS A CA 1
ATOM 690 C C . LYS A 1 91 ? -31.986 -1.092 50.239 1.00 84.75 91 LYS A C 1
ATOM 692 O O . LYS A 1 91 ? -32.690 -1.242 49.242 1.00 84.75 91 LYS A O 1
ATOM 697 N N . GLN A 1 92 ? -31.669 -2.084 51.075 1.00 86.19 92 GLN A N 1
ATOM 698 C CA . GLN A 1 92 ? -32.123 -3.460 50.877 1.00 86.19 92 GLN A CA 1
ATOM 699 C C . GLN A 1 92 ? -33.651 -3.526 50.829 1.00 86.19 92 GLN A C 1
ATOM 701 O O . GLN A 1 92 ? -34.213 -4.083 49.893 1.00 86.19 92 GLN A O 1
ATOM 706 N N . ARG A 1 93 ? -34.330 -2.865 51.775 1.00 86.06 93 ARG A N 1
ATOM 707 C CA . ARG A 1 93 ? -35.795 -2.810 51.806 1.00 86.06 93 ARG A CA 1
ATOM 708 C C . ARG A 1 93 ? -36.381 -2.225 50.520 1.00 86.06 93 ARG A C 1
ATOM 710 O O . ARG A 1 93 ? -37.359 -2.759 50.012 1.00 86.06 93 ARG A O 1
ATOM 717 N N . VAL A 1 94 ? -35.816 -1.138 49.991 1.00 87.62 94 VAL A N 1
ATOM 718 C CA . VAL A 1 94 ? -36.286 -0.540 48.729 1.00 87.62 94 VAL A CA 1
ATOM 719 C C . VAL A 1 94 ? -36.085 -1.508 47.565 1.00 87.62 94 VAL A C 1
ATOM 721 O O . VAL A 1 94 ? -37.001 -1.683 46.767 1.00 87.62 94 VAL A O 1
ATOM 724 N N . VAL A 1 95 ? -34.929 -2.169 47.483 1.00 87.50 95 VAL A N 1
ATOM 725 C CA . VAL A 1 95 ? -34.645 -3.177 46.450 1.00 87.50 95 VAL A CA 1
ATOM 726 C C . VAL A 1 95 ? -35.623 -4.355 46.527 1.00 87.50 95 VAL A C 1
ATOM 728 O O . VAL A 1 95 ? -36.184 -4.739 45.502 1.00 87.50 95 VAL A O 1
ATOM 731 N N . ASP A 1 96 ? -35.896 -4.876 47.724 1.00 85.69 96 ASP A N 1
ATOM 732 C CA . ASP A 1 96 ? -36.842 -5.978 47.930 1.00 85.69 96 ASP A CA 1
ATOM 733 C C . ASP A 1 96 ? -38.266 -5.586 47.506 1.00 85.69 96 ASP A C 1
ATOM 735 O O . ASP A 1 96 ? -38.958 -6.359 46.841 1.00 85.69 96 ASP A O 1
ATOM 739 N N . ILE A 1 97 ? -38.687 -4.355 47.821 1.00 87.12 97 ILE A N 1
ATOM 740 C CA . ILE A 1 97 ? -39.980 -3.814 47.386 1.00 87.12 97 ILE A CA 1
ATOM 741 C C . ILE A 1 97 ? -40.027 -3.680 45.856 1.00 87.12 97 ILE A C 1
ATOM 743 O O . ILE A 1 97 ? -41.022 -4.056 45.239 1.00 87.12 97 ILE A O 1
ATOM 747 N N . LEU A 1 98 ? -38.967 -3.164 45.223 1.00 88.56 98 LEU A N 1
ATOM 748 C CA . LEU A 1 98 ? -38.898 -3.041 43.762 1.00 88.56 98 LEU A CA 1
ATOM 749 C C . LEU A 1 98 ? -39.011 -4.408 43.080 1.00 88.56 98 LEU A C 1
ATOM 751 O O . LEU A 1 98 ? -39.737 -4.540 42.097 1.00 88.56 98 LEU A O 1
ATOM 755 N N . LEU A 1 99 ? -38.352 -5.433 43.624 1.00 85.69 99 LEU A N 1
ATOM 756 C CA . LEU A 1 99 ? -38.461 -6.810 43.142 1.00 85.69 99 LEU A CA 1
ATOM 757 C C . LEU A 1 99 ? -39.881 -7.366 43.328 1.00 85.69 99 LEU A C 1
ATOM 759 O O . LEU A 1 99 ? -40.426 -7.975 42.407 1.00 85.69 99 LEU A O 1
ATOM 763 N N . GLN A 1 100 ? -40.518 -7.114 44.473 1.00 84.81 100 GLN A N 1
ATOM 764 C CA . GLN A 1 100 ? -41.903 -7.522 44.721 1.00 84.81 100 GLN A CA 1
ATOM 765 C C . GLN A 1 100 ? -42.882 -6.861 43.734 1.00 84.81 100 GLN A C 1
ATOM 767 O O . GLN A 1 100 ? -43.761 -7.523 43.189 1.00 84.81 100 GLN A O 1
ATOM 772 N N . ILE A 1 101 ? -42.727 -5.565 43.461 1.00 86.06 101 ILE A N 1
ATOM 773 C CA . ILE A 1 101 ? -43.636 -4.828 42.575 1.00 86.06 101 ILE A CA 1
ATOM 774 C C . ILE A 1 101 ? -43.377 -5.170 41.108 1.00 86.06 101 ILE A C 1
ATOM 776 O O . ILE A 1 101 ? -44.314 -5.438 40.367 1.00 86.06 101 ILE A O 1
ATOM 780 N N . MET A 1 102 ? -42.127 -5.152 40.655 1.00 84.44 102 MET A N 1
ATOM 781 C CA . MET A 1 102 ? -41.836 -5.231 39.221 1.00 84.44 102 MET A CA 1
ATOM 782 C C . MET A 1 102 ? -41.652 -6.658 38.703 1.00 84.44 102 MET A C 1
ATOM 784 O O . MET A 1 102 ? -41.870 -6.887 37.518 1.00 84.44 102 MET A O 1
ATOM 788 N N . VAL A 1 103 ? -41.242 -7.606 39.555 1.00 80.06 103 VAL A N 1
ATOM 789 C CA . VAL A 1 103 ? -40.990 -9.002 39.147 1.00 80.06 103 VAL A CA 1
ATOM 790 C C . VAL A 1 103 ? -42.125 -9.931 39.576 1.00 80.06 103 VAL A C 1
ATOM 792 O O . VAL A 1 103 ? -42.474 -10.841 38.830 1.00 80.06 103 VAL A O 1
ATOM 795 N N . GLN A 1 104 ? -42.712 -9.724 40.762 1.00 77.06 104 GLN A N 1
ATOM 796 C CA . GLN A 1 104 ? -43.757 -10.615 41.293 1.00 77.06 104 GLN A CA 1
ATOM 797 C C . GLN A 1 104 ? -45.189 -10.150 40.986 1.00 77.06 104 GLN A C 1
ATOM 799 O O . GLN A 1 104 ? -46.110 -10.956 41.111 1.00 77.06 104 GLN A O 1
ATOM 804 N N . SER A 1 105 ? -45.401 -8.885 40.598 1.00 75.00 105 SER A N 1
ATOM 805 C CA . SER A 1 105 ? -46.732 -8.353 40.274 1.00 75.00 105 SER A CA 1
ATOM 806 C C . SER A 1 105 ? -46.901 -8.079 38.776 1.00 75.00 105 SER A C 1
ATOM 808 O O . SER A 1 105 ? -45.965 -7.667 38.093 1.00 75.00 105 SER A O 1
ATOM 810 N N . GLU A 1 106 ? -48.104 -8.324 38.252 1.00 68.06 106 GLU A N 1
ATOM 811 C CA . GLU A 1 106 ? -48.428 -8.092 36.842 1.00 68.06 106 GLU A CA 1
ATOM 812 C C . GLU A 1 106 ? -48.606 -6.589 36.551 1.00 68.06 106 GLU A C 1
ATOM 814 O O . GLU A 1 106 ? -49.183 -5.845 37.352 1.00 68.06 106 GLU A O 1
ATOM 819 N N . GLY A 1 107 ? -48.134 -6.137 35.382 1.00 77.31 107 GLY A N 1
ATOM 820 C CA . GLY A 1 107 ? -48.379 -4.775 34.885 1.00 77.31 107 GLY A CA 1
ATOM 821 C C . GLY A 1 107 ? -47.164 -4.021 34.341 1.00 77.31 107 GLY A C 1
ATOM 822 O O . GLY A 1 107 ? -47.348 -2.930 33.806 1.00 77.31 107 GLY A O 1
ATOM 823 N N . PHE A 1 108 ? -45.951 -4.574 34.440 1.00 84.81 108 PHE A N 1
ATOM 824 C CA . PHE A 1 108 ? -44.740 -3.988 33.853 1.00 84.81 108 PHE A CA 1
ATOM 825 C C . PHE A 1 108 ? -44.319 -4.721 32.580 1.00 84.81 108 PHE A C 1
ATOM 827 O O . PHE A 1 108 ? -44.404 -5.945 32.480 1.00 84.81 108 PHE A O 1
ATOM 834 N N . SER A 1 109 ? -43.855 -3.962 31.593 1.00 83.94 109 SER A N 1
ATOM 835 C CA . SER A 1 109 ? -43.308 -4.494 30.347 1.00 83.94 109 SER A CA 1
ATOM 836 C C . SER A 1 109 ? -41.915 -5.110 30.557 1.00 83.94 109 SER A C 1
ATOM 838 O O . SER A 1 109 ? -41.176 -4.676 3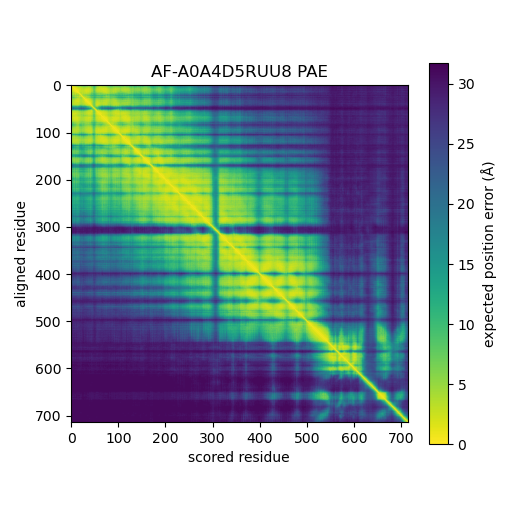1.449 1.00 83.94 109 SER A O 1
ATOM 840 N N . PRO A 1 110 ? -41.475 -6.042 29.687 1.00 81.69 110 PRO A N 1
ATOM 841 C CA . PRO A 1 110 ? -40.118 -6.596 29.740 1.00 81.69 110 PRO A CA 1
ATOM 842 C C . PRO A 1 110 ? -39.018 -5.521 29.742 1.00 81.69 110 PRO A C 1
ATOM 844 O O . PRO A 1 110 ? -38.009 -5.663 30.425 1.00 81.69 110 PRO A O 1
ATOM 847 N N . THR A 1 111 ? -39.235 -4.402 29.042 1.00 82.12 111 THR A N 1
ATOM 848 C CA . THR A 1 111 ? -38.278 -3.283 28.980 1.00 82.12 111 THR A CA 1
ATOM 849 C C . THR A 1 111 ? -38.168 -2.475 30.277 1.00 82.12 111 THR A C 1
ATOM 851 O O . THR A 1 111 ? -37.123 -1.874 30.543 1.00 82.12 111 THR A O 1
ATOM 854 N N . GLU A 1 112 ? -39.234 -2.428 31.080 1.00 85.31 112 GLU A N 1
ATOM 855 C CA . GLU A 1 112 ? -39.250 -1.757 32.386 1.00 85.31 112 GLU A CA 1
ATOM 856 C C . GLU A 1 112 ? -38.588 -2.641 33.440 1.00 85.31 112 GLU A C 1
ATOM 858 O O . GLU A 1 112 ? -37.728 -2.172 34.185 1.00 85.31 112 GLU A O 1
ATOM 863 N N . VAL A 1 113 ? -38.898 -3.941 33.431 1.00 84.88 113 VAL A N 1
ATOM 864 C CA . VAL A 1 113 ? -38.197 -4.945 34.248 1.00 84.88 113 VAL A CA 1
ATOM 865 C C . VAL A 1 113 ? -36.701 -4.971 33.903 1.00 84.88 113 VAL A C 1
ATOM 867 O O . VAL A 1 113 ? -35.848 -5.029 34.786 1.00 84.88 113 VAL A O 1
ATOM 870 N N . GLY A 1 114 ? -36.356 -4.801 32.629 1.00 81.25 114 GLY A N 1
ATOM 871 C CA . GLY A 1 114 ? -34.972 -4.671 32.194 1.00 81.25 114 GLY A CA 1
ATOM 872 C C . GLY A 1 114 ? -34.231 -3.437 32.702 1.00 81.25 114 GLY A C 1
ATOM 873 O O . GLY A 1 114 ? -33.037 -3.497 33.015 1.00 81.25 114 GLY A O 1
ATOM 874 N N . ALA A 1 115 ? -34.936 -2.310 32.840 1.00 86.31 115 ALA A N 1
ATOM 875 C CA . ALA A 1 115 ? -34.382 -1.112 33.463 1.00 86.31 115 ALA A CA 1
ATOM 876 C C . ALA A 1 115 ? -34.084 -1.349 34.953 1.00 86.31 115 ALA A C 1
ATOM 878 O O . ALA A 1 115 ? -33.045 -0.897 35.438 1.00 86.31 115 ALA A O 1
ATOM 879 N N . LEU A 1 116 ? -34.935 -2.114 35.650 1.00 88.25 116 LEU A N 1
ATOM 880 C CA . LEU A 1 116 ? -34.673 -2.548 37.024 1.00 88.25 116 LEU A CA 1
ATOM 881 C C . LEU A 1 116 ? -33.423 -3.429 37.103 1.00 88.25 116 LEU A C 1
ATOM 883 O O . LEU A 1 116 ? -32.560 -3.164 37.932 1.00 88.25 116 LEU A O 1
ATOM 887 N N . PHE A 1 117 ? -33.278 -4.436 36.241 1.00 84.94 117 PHE A N 1
ATOM 888 C CA . PHE A 1 117 ? -32.090 -5.298 36.257 1.00 84.94 117 PHE A CA 1
ATOM 889 C C . PHE A 1 117 ? -30.797 -4.537 35.959 1.00 84.94 117 PHE A C 1
ATOM 891 O O . PHE A 1 117 ? -29.784 -4.765 36.618 1.00 84.94 117 PHE A O 1
ATOM 898 N N . THR A 1 118 ? -30.845 -3.569 35.041 1.00 86.00 118 THR A N 1
ATOM 899 C CA . THR A 1 118 ? -29.717 -2.665 34.775 1.00 86.00 118 THR A CA 1
ATOM 900 C C . THR A 1 118 ? -29.386 -1.820 36.011 1.00 86.00 118 THR A C 1
ATOM 902 O O . THR A 1 118 ? -28.222 -1.703 36.386 1.00 86.00 118 THR A O 1
ATOM 905 N N . PHE A 1 119 ? -30.399 -1.262 36.684 1.00 88.44 119 PHE A N 1
ATOM 906 C CA . PHE A 1 119 ? -30.229 -0.530 37.942 1.00 88.44 119 PHE A CA 1
ATOM 907 C C . PHE A 1 119 ? -29.603 -1.408 39.035 1.00 88.44 119 PHE A C 1
ATOM 909 O O . PHE A 1 119 ? -28.615 -1.001 39.643 1.00 88.44 119 PHE A O 1
ATOM 916 N N . LEU A 1 120 ? -30.123 -2.621 39.246 1.00 85.81 120 LEU A N 1
ATOM 917 C CA . LEU A 1 120 ? -29.610 -3.562 40.244 1.00 85.81 120 LEU A CA 1
ATOM 918 C C . LEU A 1 120 ? -28.159 -3.947 39.960 1.00 85.81 120 LEU A C 1
ATOM 920 O O . LEU A 1 120 ? -27.344 -3.900 40.875 1.00 85.81 120 LEU A O 1
ATOM 924 N N . ALA A 1 121 ? -27.811 -4.250 38.707 1.00 83.75 121 ALA A N 1
ATOM 925 C CA . ALA A 1 121 ? -26.435 -4.555 38.320 1.00 83.75 121 ALA A CA 1
ATOM 926 C C . ALA A 1 121 ? -25.468 -3.415 38.683 1.00 83.75 121 ALA A C 1
ATOM 928 O O . ALA A 1 121 ? -24.423 -3.673 39.275 1.00 83.75 121 ALA A O 1
ATOM 929 N N . ARG A 1 122 ? -25.843 -2.152 38.436 1.00 85.31 122 ARG A N 1
ATOM 930 C CA . ARG A 1 122 ? -25.020 -0.992 38.825 1.00 85.31 122 ARG A CA 1
ATOM 931 C C . ARG A 1 122 ? -24.914 -0.808 40.334 1.00 85.31 122 ARG A C 1
ATOM 933 O O . ARG A 1 122 ? -23.853 -0.441 40.825 1.00 85.31 122 ARG A O 1
ATOM 940 N N . GLN A 1 123 ? -25.993 -1.049 41.081 1.00 84.19 123 GLN A N 1
ATOM 941 C CA . GLN A 1 123 ? -25.941 -0.973 42.546 1.00 84.19 123 GLN A CA 1
ATOM 942 C C . GLN A 1 123 ? -25.053 -2.076 43.135 1.00 84.19 123 GLN A C 1
ATOM 944 O O . GLN A 1 123 ? -24.293 -1.818 44.065 1.00 84.19 123 GLN A O 1
ATOM 949 N N . LEU A 1 124 ? -25.091 -3.277 42.551 1.00 80.25 124 LEU A N 1
ATOM 950 C CA . LEU A 1 124 ? -24.232 -4.397 42.937 1.00 80.25 124 LEU A CA 1
ATOM 951 C C . LEU A 1 124 ? -22.764 -4.195 42.554 1.00 80.25 124 LEU A C 1
ATOM 953 O O . LEU A 1 124 ? -21.883 -4.747 43.209 1.00 80.25 124 LEU A O 1
ATOM 957 N N . ALA A 1 125 ? -22.503 -3.397 41.519 1.00 79.25 125 ALA A N 1
ATOM 958 C CA . ALA A 1 125 ? -21.163 -3.052 41.066 1.00 79.25 125 ALA A CA 1
ATOM 959 C C . ALA A 1 125 ? -20.440 -2.021 41.958 1.00 79.25 125 ALA A C 1
ATOM 961 O O . ALA A 1 125 ? -19.291 -1.664 41.697 1.00 79.25 125 ALA A O 1
ATOM 962 N N . ARG A 1 126 ? -21.090 -1.481 42.994 1.00 80.75 126 ARG A N 1
ATOM 963 C CA . ARG A 1 126 ? -20.462 -0.469 43.852 1.00 80.75 126 ARG A CA 1
ATOM 964 C C . ARG A 1 126 ? -19.437 -1.102 44.808 1.00 80.75 126 ARG A C 1
ATOM 966 O O . ARG A 1 126 ? -19.681 -2.194 45.314 1.00 80.75 126 ARG A O 1
ATOM 973 N N . PRO A 1 127 ? -18.315 -0.420 45.107 1.00 64.88 127 PRO A N 1
ATOM 974 C CA . PRO A 1 127 ? -17.269 -0.955 45.986 1.00 64.88 127 PRO A CA 1
ATOM 975 C C . PRO A 1 127 ? -17.749 -1.182 47.430 1.00 64.88 127 PRO A C 1
ATOM 977 O O . PRO A 1 127 ? -17.283 -2.112 48.080 1.00 64.88 127 PRO A O 1
ATOM 980 N N . ASP A 1 128 ? -18.731 -0.402 47.896 1.00 67.12 128 ASP A N 1
ATOM 981 C CA . ASP A 1 128 ? -19.343 -0.520 49.232 1.00 67.12 128 ASP A CA 1
ATOM 982 C C . ASP A 1 128 ? -20.598 -1.414 49.235 1.00 67.12 128 ASP A C 1
ATOM 984 O O . ASP A 1 128 ? -21.511 -1.238 50.049 1.00 67.12 128 ASP A O 1
ATOM 988 N N . ASN A 1 129 ? -20.709 -2.337 48.274 1.00 67.06 129 ASN A N 1
ATOM 989 C CA . ASN A 1 129 ? -21.901 -3.157 48.118 1.00 67.06 129 ASN A CA 1
ATOM 990 C C . ASN A 1 129 ? -22.114 -4.088 49.326 1.00 67.06 129 ASN A C 1
ATOM 992 O O . ASN A 1 129 ? -21.346 -5.016 49.573 1.00 67.06 129 ASN A O 1
ATOM 996 N N . THR A 1 130 ? -23.217 -3.866 50.039 1.00 67.00 130 THR A N 1
ATOM 997 C CA . THR A 1 130 ? -23.732 -4.737 51.107 1.00 67.00 130 THR A CA 1
ATOM 998 C C . THR A 1 130 ? -25.117 -5.302 50.780 1.00 67.00 130 THR A C 1
ATOM 1000 O O . THR A 1 130 ? -25.734 -5.940 51.634 1.00 67.00 130 THR A O 1
ATOM 1003 N N . LEU A 1 131 ? -25.617 -5.085 49.553 1.00 73.38 131 LEU A N 1
ATOM 1004 C CA . LEU A 1 131 ? -26.900 -5.624 49.111 1.00 73.38 131 LEU A CA 1
ATOM 1005 C C . LEU A 1 131 ? -26.815 -7.147 49.038 1.00 73.38 131 LEU A C 1
ATOM 1007 O O . LEU A 1 131 ? -25.982 -7.723 48.335 1.00 73.38 131 LEU A O 1
ATOM 1011 N N . ILE A 1 132 ? -27.725 -7.802 49.748 1.00 70.88 132 ILE A N 1
ATOM 1012 C CA . ILE A 1 132 ? -27.858 -9.251 49.750 1.00 70.88 132 ILE A CA 1
ATOM 1013 C C . ILE A 1 132 ? -28.863 -9.598 48.662 1.00 70.88 132 ILE A C 1
ATOM 1015 O O . ILE A 1 132 ? -30.065 -9.378 48.804 1.00 70.88 132 ILE A O 1
ATOM 1019 N N . VAL A 1 133 ? -28.368 -10.147 47.558 1.00 69.25 133 VAL A N 1
ATOM 1020 C CA . VAL A 1 133 ? -29.215 -10.590 46.449 1.00 69.25 133 VAL A CA 1
ATOM 1021 C C . VAL A 1 133 ? -29.196 -12.107 46.377 1.00 69.25 133 VAL A C 1
ATOM 1023 O O . VAL A 1 133 ? -28.151 -12.748 46.484 1.00 69.25 133 VAL A O 1
ATOM 1026 N N . ASN A 1 134 ? -30.379 -12.698 46.213 1.00 73.38 134 ASN A N 1
ATOM 1027 C CA . ASN A 1 134 ? -30.515 -14.136 46.020 1.00 73.38 134 ASN A CA 1
ATOM 1028 C C . ASN A 1 134 ? -29.791 -14.558 44.729 1.00 73.38 134 ASN A C 1
ATOM 1030 O O . ASN A 1 134 ? -29.954 -13.921 43.689 1.00 73.38 134 ASN A O 1
ATOM 1034 N N . ARG A 1 135 ? -29.055 -15.674 44.771 1.00 73.06 135 ARG A N 1
ATOM 1035 C CA . ARG A 1 135 ? -28.384 -16.271 43.607 1.00 73.06 135 ARG A CA 1
ATOM 1036 C C . ARG A 1 135 ? -29.318 -16.435 42.402 1.00 73.06 135 ARG A C 1
ATOM 1038 O O . ARG A 1 135 ? -28.895 -16.178 41.283 1.00 73.06 135 ARG A O 1
ATOM 1045 N N . LEU A 1 136 ? -30.586 -16.788 42.633 1.00 75.44 136 LEU A N 1
ATOM 1046 C CA . LEU A 1 136 ? -31.584 -16.924 41.566 1.00 75.44 136 LEU A CA 1
ATOM 1047 C C . LEU A 1 136 ? -31.876 -15.586 40.864 1.00 75.44 136 LEU A C 1
ATOM 1049 O O . LEU A 1 136 ? -31.961 -15.534 39.643 1.00 75.44 136 LEU A O 1
ATOM 1053 N N . LEU A 1 137 ? -31.991 -14.495 41.628 1.00 75.69 137 LEU A N 1
ATOM 1054 C CA . LEU A 1 137 ? -32.207 -13.155 41.074 1.00 75.69 137 LEU A CA 1
ATOM 1055 C C . LEU A 1 137 ? -30.983 -12.682 40.295 1.00 75.69 137 LEU A C 1
ATOM 1057 O O . LEU A 1 137 ? -31.118 -12.055 39.252 1.00 75.69 137 LEU A O 1
ATOM 1061 N N . PHE A 1 138 ? -29.787 -13.006 40.781 1.00 74.81 138 PHE A N 1
ATOM 1062 C CA . PHE A 1 138 ? -28.550 -12.683 40.083 1.00 74.81 138 PHE A CA 1
ATOM 1063 C C . PHE A 1 138 ? -28.433 -13.434 38.746 1.00 74.81 138 PHE A C 1
ATOM 1065 O O . PHE A 1 138 ? -28.065 -12.837 37.738 1.00 74.81 138 PHE A O 1
ATOM 1072 N N . GLU A 1 139 ? -28.796 -14.721 38.712 1.00 79.25 139 GLU A N 1
ATOM 1073 C CA . GLU A 1 139 ? -28.859 -15.506 37.471 1.00 79.25 139 GLU A CA 1
ATOM 1074 C C . GLU A 1 139 ? -29.896 -14.931 36.492 1.00 79.25 139 GLU A C 1
ATOM 1076 O O . GLU A 1 139 ? -29.584 -14.767 35.316 1.00 79.25 139 GLU A O 1
ATOM 1081 N N . GLN A 1 140 ? -31.069 -14.512 36.977 1.00 79.81 140 GLN A N 1
ATOM 1082 C CA . GLN A 1 140 ? -32.085 -13.836 36.158 1.00 79.81 140 GLN A CA 1
ATOM 1083 C C . GLN A 1 140 ? -31.604 -12.487 35.601 1.00 79.81 140 GLN A C 1
ATOM 1085 O O . GLN A 1 140 ? -31.835 -12.188 34.430 1.00 79.81 140 GLN A O 1
ATOM 1090 N N . VAL A 1 141 ? -30.906 -11.679 36.411 1.00 79.94 141 VAL A N 1
ATOM 1091 C CA . VAL A 1 141 ? -30.286 -10.418 35.965 1.00 79.94 141 VAL A CA 1
ATOM 1092 C C . VAL A 1 141 ? -29.264 -10.699 34.867 1.00 79.94 141 VAL A C 1
ATOM 1094 O O . VAL A 1 141 ? -29.271 -10.023 33.842 1.00 79.94 141 VAL A O 1
ATOM 1097 N N . LEU A 1 142 ? -28.407 -11.705 35.051 1.00 82.56 142 LEU A N 1
ATOM 1098 C CA . LEU A 1 142 ? -27.390 -12.072 34.069 1.00 82.56 142 LEU A CA 1
ATOM 1099 C C . LEU A 1 142 ? -28.014 -12.560 32.754 1.00 82.56 142 LEU A C 1
ATOM 1101 O O . LEU A 1 142 ? -27.599 -12.111 31.686 1.00 82.56 142 LEU A O 1
ATOM 1105 N N . GLU A 1 143 ? -29.010 -13.444 32.818 1.00 84.38 143 GLU A N 1
ATOM 1106 C CA . GLU A 1 143 ? -29.728 -13.950 31.641 1.00 84.38 143 GLU A CA 1
ATOM 1107 C C . GLU A 1 143 ? -30.453 -12.830 30.892 1.00 84.38 143 GLU A C 1
ATOM 1109 O O . GLU A 1 143 ? -30.400 -12.783 29.665 1.00 84.38 143 GLU A O 1
ATOM 1114 N N . TYR A 1 144 ? -31.057 -11.877 31.608 1.00 84.81 144 TYR A N 1
ATOM 1115 C CA . 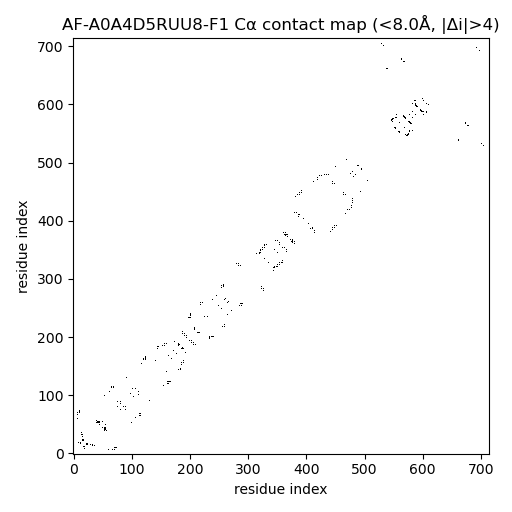TYR A 1 144 ? -31.674 -10.713 30.980 1.00 84.81 144 TYR A CA 1
ATOM 1116 C C . TYR A 1 144 ? -30.637 -9.800 30.314 1.00 84.81 144 TYR A C 1
ATOM 1118 O O . TYR A 1 144 ? -30.778 -9.432 29.145 1.00 84.81 144 TYR A O 1
ATOM 1126 N N . LEU A 1 145 ? -29.575 -9.435 31.043 1.00 83.50 145 LEU A N 1
ATOM 1127 C CA . LEU A 1 145 ? -28.534 -8.555 30.515 1.00 83.50 145 LEU A CA 1
ATOM 1128 C C . LEU A 1 145 ? -27.894 -9.157 29.266 1.00 83.50 145 LEU A C 1
ATOM 1130 O O . LEU A 1 145 ? -27.649 -8.418 28.323 1.00 83.50 145 LEU A O 1
ATOM 1134 N N . THR A 1 146 ? -27.691 -10.475 29.232 1.00 85.25 146 THR A N 1
ATOM 1135 C CA . THR A 1 146 ? -27.063 -11.200 28.114 1.00 85.25 146 THR A CA 1
ATOM 1136 C C . THR A 1 146 ? -28.055 -11.791 27.108 1.00 85.25 146 THR A C 1
ATOM 1138 O O . THR A 1 146 ? -27.670 -12.611 26.277 1.00 85.25 146 THR A O 1
ATOM 1141 N N . ASN A 1 147 ? -29.325 -11.375 27.137 1.00 85.94 147 ASN A N 1
ATOM 1142 C CA . ASN A 1 147 ? -30.308 -11.845 26.168 1.00 85.94 147 ASN A CA 1
ATOM 1143 C C . ASN A 1 147 ? -29.940 -11.362 24.744 1.00 85.94 147 ASN A C 1
ATOM 1145 O O . ASN A 1 147 ? -29.852 -10.141 24.540 1.00 85.94 147 ASN A O 1
ATOM 1149 N N . PRO A 1 148 ? -29.726 -12.279 23.775 1.00 80.38 148 PRO A N 1
ATOM 1150 C CA . PRO A 1 148 ? -29.377 -11.923 22.401 1.00 80.38 148 PRO A CA 1
ATOM 1151 C C . PRO A 1 148 ? -30.555 -11.359 21.594 1.00 80.38 148 PRO A C 1
ATOM 1153 O O . PRO A 1 148 ? -30.320 -10.596 20.666 1.00 80.38 148 PRO A O 1
ATOM 1156 N N . ASP A 1 149 ? -31.803 -11.694 21.941 1.00 78.81 149 ASP A N 1
ATOM 1157 C CA . ASP A 1 149 ? -32.985 -11.286 21.162 1.00 78.81 149 ASP A CA 1
ATOM 1158 C C . ASP A 1 149 ? -33.398 -9.823 21.422 1.00 78.81 149 ASP A C 1
ATOM 1160 O O . ASP A 1 149 ? -34.178 -9.236 20.669 1.00 78.81 149 ASP A O 1
ATOM 1164 N N . ASP A 1 150 ? -32.889 -9.217 22.499 1.00 75.25 150 ASP A N 1
ATOM 1165 C CA . ASP A 1 150 ? -33.188 -7.834 22.870 1.00 75.25 150 ASP A CA 1
ATOM 1166 C C . ASP A 1 150 ? -32.181 -6.869 22.225 1.00 75.25 150 ASP A C 1
ATOM 1168 O O . ASP A 1 150 ? -31.216 -6.447 22.846 1.00 75.25 150 ASP A O 1
ATOM 1172 N N . GLU A 1 151 ? -32.386 -6.472 20.971 1.00 69.00 151 GLU A N 1
ATOM 1173 C CA . GLU A 1 151 ? -31.507 -5.497 20.290 1.00 69.00 151 GLU A CA 1
ATOM 1174 C C . GLU A 1 151 ? -31.587 -4.076 20.898 1.00 69.00 151 GLU A C 1
ATOM 1176 O O . GLU A 1 151 ? -30.823 -3.174 20.540 1.00 69.00 151 GLU A O 1
ATOM 1181 N N . THR A 1 152 ? -32.499 -3.833 21.846 1.00 74.44 152 THR A N 1
ATOM 1182 C CA . THR A 1 152 ? -32.637 -2.517 22.468 1.00 74.44 152 THR A CA 1
ATOM 1183 C C . THR A 1 152 ? -31.616 -2.315 23.589 1.00 74.44 152 THR A C 1
ATOM 1185 O O . THR A 1 152 ? -31.306 -3.207 24.379 1.00 74.44 152 THR A O 1
ATOM 1188 N N . ARG A 1 153 ? -31.070 -1.092 23.672 1.00 77.25 153 ARG A N 1
ATOM 1189 C CA . ARG A 1 153 ? -30.209 -0.635 24.784 1.00 77.25 153 ARG A CA 1
ATOM 1190 C C . ARG A 1 153 ? -28.980 -1.524 25.043 1.00 77.25 153 ARG A C 1
ATOM 1192 O O . ARG A 1 153 ? -28.527 -1.635 26.182 1.00 77.25 153 ARG A O 1
ATOM 1199 N N . MET A 1 154 ? -28.430 -2.125 23.987 1.00 83.31 154 MET A N 1
ATOM 1200 C CA . MET A 1 154 ? -27.241 -2.984 24.036 1.00 83.31 154 MET A CA 1
ATOM 1201 C C . MET A 1 154 ? -26.087 -2.336 24.822 1.00 83.31 154 MET A C 1
ATOM 1203 O O . MET A 1 154 ? -25.544 -2.963 25.727 1.00 83.31 154 MET A O 1
ATOM 1207 N N . GLU A 1 155 ? -25.777 -1.060 24.560 1.00 84.94 155 GLU A N 1
ATOM 1208 C CA . GLU A 1 155 ? -24.696 -0.335 25.248 1.00 84.94 155 GLU A CA 1
ATOM 1209 C C . GLU A 1 155 ? -24.918 -0.211 26.763 1.00 84.94 155 GLU A C 1
ATOM 1211 O O . GLU A 1 155 ? -23.979 -0.359 27.541 1.00 84.94 155 GLU A O 1
ATOM 1216 N N . GLU A 1 156 ? -26.155 0.035 27.208 1.00 84.50 156 GLU A N 1
ATOM 1217 C CA . GLU A 1 156 ? -26.460 0.192 28.636 1.00 84.50 156 GLU A CA 1
ATOM 1218 C C . GLU A 1 156 ? -26.349 -1.131 29.388 1.00 84.50 156 GLU A C 1
ATOM 1220 O O . GLU A 1 156 ? -25.822 -1.156 30.504 1.00 84.50 156 GLU A O 1
ATOM 1225 N N . ARG A 1 157 ? -26.829 -2.219 28.771 1.00 87.94 157 ARG A N 1
ATOM 1226 C CA . ARG A 1 157 ? -26.728 -3.576 29.320 1.00 87.94 157 ARG A CA 1
ATOM 1227 C C . ARG A 1 157 ? -25.273 -4.028 29.373 1.00 87.94 157 ARG A C 1
ATOM 1229 O O . ARG A 1 157 ? -24.822 -4.514 30.408 1.00 87.94 157 ARG A O 1
ATOM 1236 N N . GLN A 1 158 ? -24.527 -3.798 28.294 1.00 89.19 158 GLN A N 1
ATOM 1237 C CA . GLN A 1 158 ? -23.102 -4.096 28.211 1.00 89.19 158 GLN A CA 1
ATOM 1238 C C . GLN A 1 158 ? -22.303 -3.337 29.276 1.00 89.19 158 GLN A C 1
ATOM 1240 O O . GLN A 1 158 ? -21.471 -3.934 29.955 1.00 89.19 158 GLN A O 1
ATOM 1245 N N . GLN A 1 159 ? -22.572 -2.041 29.450 1.00 89.06 159 GLN A N 1
ATOM 1246 C CA . GLN A 1 159 ? -21.901 -1.212 30.449 1.00 89.06 159 GLN A CA 1
ATOM 1247 C C . GLN A 1 159 ? -22.223 -1.673 31.876 1.00 89.06 159 GLN A C 1
ATOM 1249 O O . GLN A 1 159 ? -21.312 -1.828 32.684 1.00 89.06 159 GLN A O 1
ATOM 1254 N N . ALA A 1 160 ? -23.494 -1.957 32.180 1.00 86.38 160 ALA A N 1
ATOM 1255 C CA . ALA A 1 160 ? -23.888 -2.450 33.499 1.00 86.38 160 ALA A CA 1
ATOM 1256 C C . ALA A 1 160 ? -23.261 -3.818 33.819 1.00 86.38 160 ALA A C 1
ATOM 1258 O O . ALA A 1 160 ? -22.824 -4.046 34.947 1.00 86.38 160 ALA A O 1
ATOM 1259 N N . LEU A 1 161 ? -23.168 -4.713 32.829 1.00 87.44 161 LEU A N 1
ATOM 1260 C CA . LEU A 1 161 ? -22.489 -5.998 32.991 1.00 87.44 161 LEU A CA 1
ATOM 1261 C C . LEU A 1 161 ? -20.980 -5.823 33.220 1.00 87.44 161 LEU A C 1
ATOM 1263 O O . LEU A 1 161 ? -20.407 -6.509 34.064 1.00 87.44 161 LEU A O 1
ATOM 1267 N N . LEU A 1 162 ? -20.339 -4.901 32.495 1.00 87.38 162 LEU A N 1
ATOM 1268 C CA . LEU A 1 162 ? -18.915 -4.603 32.648 1.00 87.38 162 LEU A CA 1
ATOM 1269 C C . LEU A 1 162 ? -18.598 -4.031 34.036 1.00 87.38 162 LEU A C 1
ATOM 1271 O O . LEU A 1 162 ? -17.643 -4.473 34.670 1.00 87.38 162 LEU A O 1
ATOM 1275 N N . GLU A 1 163 ? -19.412 -3.094 34.525 1.00 84.44 163 GLU A N 1
ATOM 1276 C CA . GLU A 1 163 ? -19.289 -2.532 35.877 1.00 84.44 163 GLU A CA 1
ATOM 1277 C C . GLU A 1 163 ? -19.412 -3.630 36.936 1.00 84.44 163 GLU A C 1
ATOM 1279 O O . GLU A 1 163 ? -18.551 -3.760 37.808 1.00 84.44 163 GLU A O 1
ATOM 1284 N N . LEU A 1 164 ? -20.430 -4.487 36.811 1.00 82.88 164 LEU A N 1
ATOM 1285 C CA . LEU A 1 164 ? -20.639 -5.619 37.714 1.00 82.88 164 LEU A CA 1
ATOM 1286 C C . LEU A 1 164 ? -19.444 -6.586 37.714 1.00 82.88 164 LEU A C 1
ATOM 1288 O O . LEU A 1 164 ? -19.075 -7.141 38.752 1.00 82.88 164 LEU A O 1
ATOM 1292 N N . LEU A 1 165 ? -18.813 -6.764 36.553 1.00 83.56 165 LEU A N 1
ATOM 1293 C CA . LEU A 1 165 ? -17.645 -7.618 36.379 1.00 83.56 165 LEU A CA 1
ATOM 1294 C C . LEU A 1 165 ? -16.377 -7.024 37.001 1.00 83.56 165 LEU A C 1
ATOM 1296 O O . LEU A 1 165 ? -15.610 -7.748 37.640 1.00 83.56 165 LEU A O 1
ATOM 1300 N N . GLN A 1 166 ? -16.170 -5.716 36.853 1.00 82.56 166 GLN A N 1
ATOM 1301 C CA . GLN A 1 166 ? -15.038 -4.991 37.436 1.00 82.56 166 GLN A CA 1
ATOM 1302 C C . GLN A 1 166 ? -15.127 -4.903 38.963 1.00 82.56 166 GLN A C 1
ATOM 1304 O O . GLN A 1 166 ? -14.104 -4.987 39.638 1.00 82.56 166 GLN A O 1
ATOM 1309 N N . ALA A 1 167 ? -16.342 -4.816 39.504 1.00 78.88 167 ALA A N 1
ATOM 1310 C CA . ALA A 1 167 ? -16.611 -4.809 40.939 1.00 78.88 167 ALA A CA 1
ATOM 1311 C C . ALA A 1 167 ? -16.400 -6.165 41.631 1.00 78.88 167 ALA A C 1
ATOM 1313 O O . ALA A 1 167 ? -16.516 -6.271 42.849 1.00 78.88 167 ALA A O 1
ATOM 1314 N N . GLY A 1 168 ? -16.130 -7.225 40.863 1.00 70.94 168 GLY A N 1
ATOM 1315 C CA . GLY A 1 168 ? -16.001 -8.573 41.405 1.00 70.94 168 GLY A CA 1
ATOM 1316 C C . GLY A 1 168 ? -17.340 -9.211 41.781 1.00 70.94 168 GLY A C 1
ATOM 1317 O O . GLY A 1 168 ? -17.349 -10.162 42.551 1.00 70.94 168 GLY A O 1
ATOM 1318 N N . GLY A 1 169 ? -18.471 -8.769 41.215 1.00 66.00 169 GLY A N 1
ATOM 1319 C CA . GLY A 1 169 ? -19.797 -9.343 41.498 1.00 66.00 169 GLY A CA 1
ATOM 1320 C C . GLY A 1 169 ? -19.964 -10.823 41.113 1.00 66.00 169 GLY A C 1
ATOM 1321 O O . GLY A 1 169 ? -20.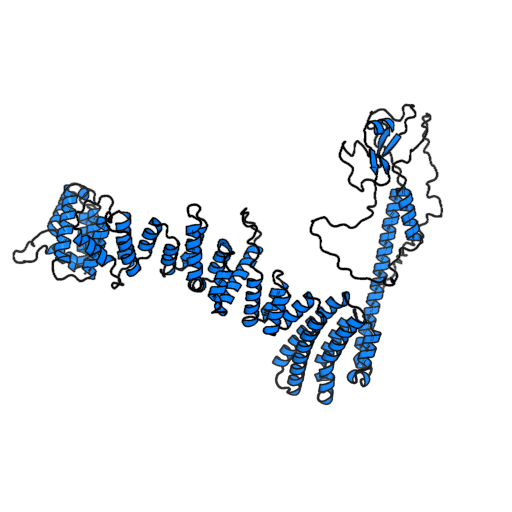976 -11.433 41.438 1.00 66.00 169 GLY A O 1
ATOM 1322 N N . PHE A 1 170 ? -18.973 -11.419 40.443 1.00 64.38 170 PHE A N 1
ATOM 1323 C CA . PHE A 1 170 ? -19.003 -12.784 39.909 1.00 64.38 170 PHE A CA 1
ATOM 1324 C C . PHE A 1 170 ? -18.120 -13.786 40.671 1.00 64.38 170 PHE A C 1
ATOM 1326 O O . PHE A 1 170 ? -17.757 -14.819 40.107 1.00 64.38 170 PHE A O 1
ATOM 1333 N N . VAL A 1 171 ? -17.764 -13.533 41.939 1.00 61.62 171 VAL A N 1
ATOM 1334 C CA . VAL A 1 171 ? -17.038 -14.530 42.755 1.00 61.62 171 VAL A CA 1
ATOM 1335 C C . VAL A 1 171 ? -17.854 -15.834 42.827 1.00 61.62 171 VAL A C 1
ATOM 1337 O O . VAL A 1 171 ? -18.843 -15.922 43.549 1.00 61.62 171 VAL A O 1
ATOM 1340 N N . GLY A 1 172 ? -17.443 -16.854 42.062 1.00 62.47 172 GLY A N 1
ATOM 1341 C CA . GLY A 1 172 ? -18.077 -18.180 42.014 1.00 62.47 172 GLY A CA 1
ATOM 1342 C C . GLY A 1 172 ? -18.812 -18.544 40.715 1.00 62.47 172 GLY A C 1
ATOM 1343 O O . GLY A 1 172 ? -19.292 -19.672 40.611 1.00 62.47 172 GLY A O 1
ATOM 1344 N N . ILE A 1 173 ? -18.892 -17.650 39.722 1.00 69.50 173 ILE A N 1
ATOM 1345 C CA . ILE A 1 173 ? -19.390 -17.980 38.374 1.00 69.50 173 ILE A CA 1
ATOM 1346 C C . ILE A 1 173 ? -18.199 -18.282 37.462 1.00 69.50 173 ILE A C 1
ATOM 1348 O O . ILE A 1 173 ? -17.201 -17.569 37.473 1.00 69.50 173 ILE A O 1
ATOM 1352 N N . GLU A 1 174 ? -18.295 -19.348 36.667 1.00 75.94 174 GLU A N 1
ATOM 1353 C CA . GLU A 1 174 ? -17.241 -19.701 35.717 1.00 75.94 174 GLU A CA 1
ATOM 1354 C C . GLU A 1 174 ? -17.131 -18.656 34.600 1.00 75.94 174 GLU A C 1
ATOM 1356 O O . GLU A 1 174 ? -18.077 -18.444 33.835 1.00 75.94 174 GLU A O 1
ATOM 1361 N N . ASP A 1 175 ? -15.936 -18.087 34.427 1.00 80.25 175 ASP A N 1
ATOM 1362 C CA . ASP A 1 175 ? -15.617 -17.144 33.348 1.00 80.25 175 ASP A CA 1
ATOM 1363 C C . ASP A 1 175 ? -15.992 -17.681 31.948 1.00 80.25 175 ASP A C 1
ATOM 1365 O O . ASP A 1 175 ? -16.294 -16.910 31.042 1.00 80.25 175 ASP A O 1
ATOM 1369 N N . ASN A 1 176 ? -15.990 -19.010 31.750 1.00 83.00 176 ASN A N 1
ATOM 1370 C CA . ASN A 1 176 ? -16.384 -19.646 30.484 1.00 83.00 176 ASN A CA 1
ATOM 1371 C C . ASN A 1 176 ? -17.866 -19.443 30.162 1.00 83.00 176 ASN A C 1
ATOM 1373 O O . ASN A 1 176 ? -18.215 -19.183 29.012 1.00 83.00 176 ASN A O 1
ATOM 1377 N N . ARG A 1 177 ? -18.737 -19.543 31.172 1.00 85.12 177 ARG A N 1
ATOM 1378 C CA . ARG A 1 177 ? -20.175 -19.320 30.999 1.00 85.12 177 ARG A CA 1
ATOM 1379 C C . ARG A 1 177 ? -20.449 -17.853 30.674 1.00 85.12 177 ARG A C 1
ATOM 1381 O O . ARG A 1 177 ? -21.255 -17.570 29.794 1.00 85.12 177 ARG A O 1
ATOM 1388 N N . LEU A 1 178 ? -19.750 -16.931 31.342 1.00 85.81 178 LEU A N 1
ATOM 1389 C CA . LEU A 1 178 ? -19.876 -15.491 31.092 1.00 85.81 178 LEU A CA 1
ATOM 1390 C C . LEU A 1 178 ? -19.427 -15.103 29.684 1.00 85.81 178 LEU A C 1
ATOM 1392 O O . LEU A 1 178 ? -20.108 -14.310 29.037 1.00 85.81 178 LEU A O 1
ATOM 1396 N N . LEU A 1 179 ? -18.336 -15.692 29.192 1.00 87.88 179 LEU A N 1
ATOM 1397 C CA . LEU A 1 179 ? -17.893 -15.508 27.810 1.00 87.88 179 LEU A CA 1
ATOM 1398 C C . LEU A 1 179 ? -18.951 -15.978 26.811 1.00 87.88 179 LEU A C 1
ATOM 1400 O O . LEU A 1 179 ? -19.367 -15.187 25.975 1.00 87.88 179 LEU A O 1
ATOM 1404 N N . GLN A 1 180 ? -19.466 -17.204 26.950 1.00 88.69 180 GLN A N 1
ATOM 1405 C CA . GLN A 1 180 ? -20.488 -17.735 26.035 1.00 88.69 180 GLN A CA 1
ATOM 1406 C C . GLN A 1 180 ? -21.757 -16.875 25.989 1.00 88.69 180 GLN A C 1
ATOM 1408 O O . GLN A 1 180 ? -22.358 -16.710 24.929 1.00 88.69 180 GLN A O 1
ATOM 1413 N N . LEU A 1 181 ? -22.189 -16.348 27.138 1.00 88.12 181 LEU A N 1
ATOM 1414 C CA . LEU A 1 181 ? -23.335 -15.444 27.209 1.00 88.12 181 LEU A CA 1
ATOM 1415 C C . LEU A 1 181 ? -23.022 -14.086 26.563 1.00 88.12 181 LEU A C 1
ATOM 1417 O O . LEU A 1 181 ? -23.834 -13.566 25.804 1.00 88.12 181 LEU A O 1
ATOM 1421 N N . SER A 1 182 ? -21.830 -13.541 26.814 1.00 89.81 182 SER A N 1
ATOM 1422 C CA . SER A 1 182 ? -21.406 -12.243 26.276 1.00 89.81 182 SER A CA 1
ATOM 1423 C C . SER A 1 182 ? -21.187 -12.275 24.760 1.00 89.81 182 SER A C 1
ATOM 1425 O O . SER A 1 182 ? -21.547 -11.316 24.084 1.00 89.81 182 SER A O 1
ATOM 1427 N N . GLU A 1 183 ? -20.655 -13.374 24.217 1.00 89.88 183 GLU A N 1
ATOM 1428 C CA . GLU A 1 183 ? -20.479 -13.582 22.773 1.00 89.88 183 GLU A CA 1
ATOM 1429 C C . GLU A 1 183 ? -21.827 -13.668 22.058 1.00 89.88 183 GLU A C 1
ATOM 1431 O O . GLU A 1 183 ? -22.050 -12.972 21.070 1.00 89.88 183 GLU A O 1
ATOM 1436 N N . LYS A 1 184 ? -22.772 -14.451 22.599 1.00 89.00 184 LYS A N 1
ATOM 1437 C CA . LYS A 1 184 ? -24.139 -14.530 22.057 1.00 89.00 184 LYS A CA 1
ATOM 1438 C C . LYS A 1 184 ? -24.831 -13.169 22.060 1.00 89.00 184 LYS A C 1
ATOM 1440 O O . LYS A 1 184 ? -25.513 -12.838 21.096 1.00 89.00 184 LYS A O 1
ATOM 1445 N N . ALA A 1 185 ? -24.622 -12.381 23.114 1.00 88.44 185 ALA A N 1
ATOM 1446 C CA . ALA A 1 185 ? -25.160 -11.031 23.249 1.00 88.44 185 ALA A CA 1
ATOM 1447 C C . ALA A 1 185 ? -24.392 -9.959 22.448 1.00 88.44 185 ALA A C 1
ATOM 1449 O O . ALA A 1 185 ? -24.782 -8.793 22.490 1.00 88.44 185 ALA A O 1
ATOM 1450 N N . LYS A 1 186 ? -23.297 -10.315 21.752 1.00 89.88 186 LYS A N 1
ATOM 1451 C CA . LYS A 1 186 ? -22.395 -9.386 21.037 1.00 89.88 186 LYS A CA 1
ATOM 1452 C C . LYS A 1 186 ? -21.818 -8.277 21.928 1.00 89.88 186 LYS A C 1
ATOM 1454 O O . LYS A 1 186 ? -21.559 -7.154 21.499 1.00 89.88 186 LYS A O 1
ATOM 1459 N N . PHE A 1 187 ? -21.584 -8.577 23.203 1.00 91.56 187 PHE A N 1
ATOM 1460 C CA . PHE A 1 187 ? -21.011 -7.638 24.166 1.00 91.56 187 PHE A CA 1
ATOM 1461 C C . PHE A 1 187 ? -19.482 -7.599 24.075 1.00 91.56 187 PHE A C 1
ATOM 1463 O O . PHE A 1 187 ? -18.766 -7.982 25.002 1.00 91.56 187 PHE A O 1
ATOM 1470 N N . TYR A 1 188 ? -18.962 -7.044 22.983 1.00 91.81 188 TYR A N 1
ATOM 1471 C CA . TYR A 1 188 ? -17.533 -7.067 22.652 1.00 91.81 188 TYR A CA 1
ATOM 1472 C C . TYR A 1 188 ? -16.587 -6.449 23.705 1.00 91.81 188 TYR A C 1
ATOM 1474 O O . TYR A 1 188 ? -15.497 -6.968 23.904 1.00 91.81 188 TYR A O 1
ATOM 1482 N N . ARG A 1 189 ? -16.973 -5.385 24.432 1.00 90.62 189 ARG A N 1
ATOM 1483 C CA . ARG A 1 189 ? -16.170 -4.793 25.533 1.00 90.62 189 ARG A CA 1
ATOM 1484 C C . ARG A 1 189 ? -16.073 -5.695 26.769 1.00 90.62 189 ARG A C 1
ATOM 1486 O O . ARG A 1 189 ? -15.061 -5.699 27.461 1.00 90.62 189 ARG A O 1
ATOM 1493 N N . VAL A 1 190 ? -17.128 -6.461 27.051 1.00 90.31 190 VAL A N 1
ATOM 1494 C CA . VAL A 1 190 ? -17.124 -7.444 28.145 1.00 90.31 190 VAL A CA 1
ATOM 1495 C C . VAL A 1 190 ? -16.261 -8.638 27.742 1.00 90.31 190 VAL A C 1
ATOM 1497 O O . VAL A 1 190 ? -15.442 -9.095 28.537 1.00 90.31 190 VAL A O 1
ATOM 1500 N N . CYS A 1 191 ? -16.383 -9.087 26.487 1.00 91.81 191 CYS A N 1
ATOM 1501 C CA . CYS A 1 191 ? -15.528 -10.131 25.924 1.00 91.81 191 CYS A CA 1
ATOM 1502 C C . CYS A 1 191 ? -14.050 -9.720 25.948 1.00 91.81 191 CYS A C 1
ATOM 1504 O O . CYS A 1 191 ? -13.223 -10.497 26.409 1.00 91.81 191 CYS A O 1
ATOM 1506 N N . GLU A 1 192 ? -13.724 -8.487 25.548 1.00 92.50 192 GLU A N 1
ATOM 1507 C CA . GLU A 1 192 ? -12.374 -7.913 25.626 1.00 92.50 192 GLU A CA 1
ATOM 1508 C C . GLU A 1 192 ? -11.795 -8.005 27.040 1.00 92.50 192 GLU A C 1
ATOM 1510 O O . GLU A 1 192 ? -10.717 -8.563 27.216 1.00 92.50 192 GLU A O 1
ATOM 1515 N N . TYR A 1 193 ? -12.532 -7.550 28.057 1.00 90.31 193 TYR A N 1
ATOM 1516 C CA . TYR A 1 193 ? -12.071 -7.608 29.446 1.00 90.31 193 TYR A CA 1
ATOM 1517 C C . TYR A 1 193 ? -11.842 -9.052 29.935 1.00 90.31 193 TYR A C 1
ATOM 1519 O O . TYR A 1 193 ? -10.872 -9.342 30.641 1.00 90.31 193 TYR A O 1
ATOM 1527 N N . LEU A 1 194 ? -12.721 -9.988 29.557 1.00 89.75 194 LEU A N 1
ATOM 1528 C CA . LEU A 1 194 ? -12.575 -11.407 29.905 1.00 89.75 194 LEU A CA 1
ATOM 1529 C C . LEU A 1 194 ? -11.394 -12.060 29.173 1.00 89.75 194 LEU A C 1
ATOM 1531 O O . LEU A 1 194 ? -10.657 -12.849 29.771 1.00 89.75 194 LEU A O 1
ATOM 1535 N N . TYR A 1 195 ? -11.183 -11.725 27.901 1.00 92.25 195 TYR A N 1
ATOM 1536 C CA . TYR A 1 195 ? -10.058 -12.221 27.114 1.00 92.25 195 TYR A CA 1
ATOM 1537 C C . TYR A 1 195 ? -8.724 -11.614 27.544 1.00 92.25 195 TYR A C 1
ATOM 1539 O O . TYR A 1 195 ? -7.719 -12.325 27.550 1.00 92.25 195 TYR A O 1
ATOM 1547 N N . GLU A 1 196 ? -8.712 -10.363 28.002 1.00 90.75 196 GLU A N 1
ATOM 1548 C CA . GLU A 1 196 ? -7.529 -9.703 28.557 1.00 90.75 196 GLU A CA 1
ATOM 1549 C C . GLU A 1 196 ? -7.056 -10.409 29.833 1.00 90.75 196 GLU A C 1
ATOM 1551 O O . GLU A 1 196 ? -5.875 -10.742 29.954 1.00 90.75 196 GLU A O 1
ATOM 1556 N N . LYS A 1 197 ? -7.984 -10.773 30.734 1.00 87.19 197 LYS A N 1
ATOM 1557 C CA . LYS A 1 197 ? -7.671 -11.605 31.913 1.00 87.19 197 LYS A CA 1
ATOM 1558 C C . LYS A 1 197 ? -7.046 -12.953 31.546 1.00 87.19 197 LYS A C 1
ATOM 1560 O O . LYS A 1 197 ? -6.218 -13.469 32.295 1.00 87.19 197 LYS A O 1
ATOM 1565 N N . ARG A 1 198 ? -7.433 -13.519 30.400 1.00 89.62 198 ARG A N 1
ATOM 1566 C CA . ARG A 1 198 ? -6.937 -14.805 29.879 1.00 89.62 198 ARG A CA 1
ATOM 1567 C C . ARG A 1 198 ? -5.724 -14.678 28.959 1.00 89.62 198 ARG A C 1
ATOM 1569 O O . ARG A 1 198 ? -5.220 -15.710 28.525 1.00 89.62 198 ARG A O 1
ATOM 1576 N N . ARG A 1 199 ? -5.275 -13.454 28.657 1.00 89.88 199 ARG A N 1
ATOM 1577 C CA . ARG A 1 199 ? -4.211 -13.148 27.685 1.00 89.88 199 ARG A CA 1
ATOM 1578 C C . ARG A 1 199 ? -4.465 -13.695 26.269 1.00 89.88 199 ARG A C 1
ATOM 1580 O O . ARG A 1 199 ? -3.541 -14.100 25.574 1.00 89.88 199 ARG A O 1
ATOM 1587 N N . GLN A 1 200 ? -5.724 -13.710 25.828 1.00 92.56 200 GLN A N 1
ATOM 1588 C CA . GLN A 1 200 ? -6.116 -14.144 24.475 1.00 92.56 200 GLN A CA 1
ATOM 1589 C C . GLN A 1 200 ? -6.257 -12.933 23.539 1.00 92.56 200 GLN A C 1
ATOM 1591 O O . GLN A 1 200 ? -7.360 -12.454 23.290 1.00 92.56 200 GLN A O 1
ATOM 1596 N N . TYR A 1 201 ? -5.126 -12.394 23.073 1.00 93.25 201 TYR A N 1
ATOM 1597 C CA . TYR A 1 201 ? -5.071 -11.153 22.279 1.00 93.25 201 TYR A CA 1
ATOM 1598 C C . TYR A 1 201 ? -5.646 -11.286 20.860 1.00 93.25 201 TYR A C 1
ATOM 1600 O O . TYR A 1 201 ? -6.224 -10.341 20.328 1.00 93.25 201 TYR A O 1
ATOM 1608 N N . ASP A 1 202 ? -5.537 -12.472 20.269 1.00 93.50 202 ASP A N 1
ATOM 1609 C CA . ASP A 1 202 ? -6.163 -12.858 19.001 1.00 93.50 202 ASP A CA 1
ATOM 1610 C C . ASP A 1 202 ? -7.689 -12.689 19.028 1.00 93.50 202 ASP A C 1
ATOM 1612 O O . ASP A 1 202 ? -8.288 -12.105 18.125 1.00 93.50 202 ASP A O 1
ATOM 1616 N N . LYS A 1 203 ? -8.330 -13.120 20.113 1.00 93.06 203 LYS A N 1
ATOM 1617 C CA . LYS A 1 203 ? -9.783 -12.992 20.274 1.00 93.06 203 LYS A CA 1
ATOM 1618 C C . LYS A 1 203 ? -10.228 -11.583 20.637 1.00 93.06 203 LYS A C 1
ATOM 1620 O O . LYS A 1 203 ? -11.315 -11.165 20.243 1.00 93.06 203 LYS A O 1
ATOM 1625 N N . ILE A 1 204 ? -9.398 -10.825 21.357 1.00 93.94 204 ILE A N 1
ATOM 1626 C CA . ILE A 1 204 ? -9.661 -9.396 21.572 1.00 93.94 204 ILE A CA 1
ATOM 1627 C C . ILE A 1 204 ? -9.641 -8.669 20.227 1.00 93.94 204 ILE A C 1
ATOM 1629 O O . ILE A 1 204 ? -10.539 -7.877 19.964 1.00 93.94 204 ILE A O 1
ATOM 1633 N N . PHE A 1 205 ? -8.681 -8.976 19.351 1.00 94.62 205 PHE A N 1
ATOM 1634 C CA . PHE A 1 205 ? -8.653 -8.426 17.997 1.00 94.62 205 PHE A CA 1
ATOM 1635 C C . PHE A 1 205 ? -9.969 -8.693 17.244 1.00 94.62 205 PHE A C 1
ATOM 1637 O O . PHE A 1 205 ? -10.535 -7.760 16.675 1.00 94.62 205 PHE A O 1
ATOM 1644 N N . LEU A 1 206 ? -10.516 -9.913 17.321 1.00 93.44 206 LEU A N 1
ATOM 1645 C CA . LEU A 1 206 ? -11.831 -10.227 16.744 1.00 93.44 206 LEU A CA 1
ATOM 1646 C C . LEU A 1 206 ? -12.955 -9.365 17.336 1.00 93.44 206 LEU A C 1
ATOM 1648 O O . LEU A 1 206 ? -13.779 -8.841 16.593 1.00 93.44 206 LEU A O 1
ATOM 1652 N N . CYS A 1 207 ? -12.938 -9.110 18.648 1.00 92.75 207 CYS A N 1
ATOM 1653 C CA . CYS A 1 207 ? -13.909 -8.218 19.294 1.00 92.75 207 CYS A CA 1
ATOM 1654 C C . CYS A 1 207 ? -13.850 -6.771 18.763 1.00 92.75 207 CYS A C 1
ATOM 1656 O O . CYS A 1 207 ? -14.856 -6.062 18.819 1.00 92.75 207 CYS A O 1
ATOM 1658 N N . TYR A 1 208 ? -12.691 -6.298 18.289 1.00 92.81 208 TYR A N 1
ATOM 1659 C CA . TYR A 1 208 ? -12.573 -4.997 17.614 1.00 92.81 208 TYR A CA 1
ATOM 1660 C C . TYR A 1 208 ? -13.070 -5.064 16.170 1.00 92.81 208 TYR A C 1
ATOM 1662 O O . TYR A 1 208 ? -13.727 -4.127 15.716 1.00 92.81 208 TYR A O 1
ATOM 1670 N N . LEU A 1 209 ? -12.780 -6.162 15.469 1.00 92.94 209 LEU A N 1
ATOM 1671 C CA . LEU A 1 209 ? -13.143 -6.360 14.068 1.00 92.94 209 LEU A CA 1
ATOM 1672 C C . LEU A 1 209 ? -14.661 -6.511 13.864 1.00 92.94 209 LEU A C 1
ATOM 1674 O O . LEU A 1 209 ? -15.215 -5.964 12.907 1.00 92.94 209 LEU A O 1
ATOM 1678 N N . GLU A 1 210 ? -15.332 -7.215 14.777 1.00 90.56 210 GLU A N 1
ATOM 1679 C CA . GLU A 1 210 ? -16.776 -7.476 14.746 1.00 90.56 210 GLU A CA 1
ATOM 1680 C C . GLU A 1 210 ? -17.623 -6.296 15.257 1.00 90.56 210 GLU A C 1
ATOM 1682 O O . GLU A 1 210 ? -18.825 -6.233 14.987 1.00 90.56 210 GLU A O 1
ATOM 1687 N N . ASP A 1 211 ? -17.017 -5.343 15.976 1.00 89.00 211 ASP A N 1
ATOM 1688 C CA . ASP A 1 211 ? -17.692 -4.150 16.495 1.00 89.00 211 ASP A CA 1
ATOM 1689 C C . ASP A 1 211 ? -17.676 -3.012 15.456 1.00 89.00 211 ASP A C 1
ATOM 1691 O O . ASP A 1 211 ? -16.627 -2.394 15.240 1.00 89.00 211 ASP A O 1
ATOM 1695 N N . PRO A 1 212 ? -18.826 -2.632 14.862 1.00 85.56 212 PRO A N 1
ATOM 1696 C CA . PRO A 1 212 ? -18.876 -1.609 13.814 1.00 85.56 212 PRO A CA 1
ATOM 1697 C C . PRO A 1 212 ? -18.305 -0.251 14.242 1.00 85.56 212 PRO A C 1
ATOM 1699 O O . PRO A 1 212 ? -17.760 0.480 13.417 1.00 85.56 212 PRO A O 1
ATOM 1702 N N . SER A 1 213 ? -18.411 0.095 15.529 1.00 87.00 213 SER A N 1
ATOM 1703 C CA . SER A 1 213 ? -17.937 1.377 16.061 1.00 87.00 213 SER A CA 1
ATOM 1704 C C . SER A 1 213 ? -16.421 1.411 16.278 1.00 87.00 213 SER A C 1
ATOM 1706 O O . SER A 1 213 ? -15.808 2.483 16.259 1.00 87.00 213 SER A O 1
ATOM 1708 N N . ARG A 1 214 ? -15.799 0.241 16.478 1.00 88.50 214 ARG A N 1
ATOM 1709 C CA . ARG A 1 214 ? -14.368 0.094 16.789 1.00 88.50 214 ARG A CA 1
ATOM 1710 C C . ARG A 1 214 ? -13.559 -0.536 15.663 1.00 88.50 214 ARG A C 1
ATOM 1712 O O . ARG A 1 214 ? -12.335 -0.446 15.720 1.00 88.50 214 ARG A O 1
ATOM 1719 N N . LYS A 1 215 ? -14.210 -1.050 14.619 1.00 89.12 215 LYS A N 1
ATOM 1720 C CA . LYS A 1 215 ? -13.590 -1.703 13.459 1.00 89.12 215 LYS A CA 1
ATOM 1721 C C . LYS A 1 215 ? -12.384 -0.946 12.867 1.00 89.12 215 LYS A C 1
ATOM 1723 O O . LYS A 1 215 ? -11.359 -1.587 12.645 1.00 89.12 215 LYS A O 1
ATOM 1728 N N . PRO A 1 216 ? -12.380 0.398 12.723 1.00 88.38 216 PRO A N 1
ATOM 1729 C CA . PRO A 1 216 ? -11.192 1.127 12.248 1.00 88.38 216 PRO A CA 1
ATOM 1730 C C . PRO A 1 216 ? -10.010 1.145 13.235 1.00 88.38 216 PRO A C 1
ATOM 1732 O O . PRO A 1 216 ? -8.858 1.286 12.835 1.00 88.38 216 PRO A O 1
ATOM 1735 N N . ARG A 1 217 ? -10.267 1.008 14.543 1.00 91.12 217 ARG A N 1
ATOM 1736 C CA . ARG A 1 217 ? -9.231 1.001 15.596 1.00 91.12 217 ARG A CA 1
ATOM 1737 C C . ARG A 1 217 ? -8.498 -0.335 15.702 1.00 91.12 217 ARG A C 1
ATOM 1739 O O . ARG A 1 217 ? -7.515 -0.422 16.433 1.00 91.12 217 ARG A O 1
ATOM 1746 N N . THR A 1 218 ? -8.937 -1.348 14.961 1.00 93.38 218 THR A N 1
ATOM 1747 C CA . THR A 1 218 ? -8.331 -2.683 14.939 1.00 93.38 218 THR A CA 1
ATOM 1748 C C . THR A 1 218 ? -6.842 -2.632 14.570 1.00 93.38 218 THR A C 1
ATOM 1750 O O . THR A 1 218 ? -6.033 -3.318 15.192 1.00 93.38 218 THR A O 1
ATOM 1753 N N . PHE A 1 219 ? -6.448 -1.754 13.638 1.00 92.56 219 PHE A N 1
ATOM 1754 C CA . PHE A 1 219 ? -5.037 -1.561 13.277 1.00 92.56 219 PHE A CA 1
ATOM 1755 C C . PHE A 1 219 ? -4.205 -1.026 14.445 1.00 92.56 219 PHE A C 1
ATOM 1757 O O . PHE A 1 219 ? -3.143 -1.565 14.741 1.00 92.56 219 PHE A O 1
ATOM 1764 N N . TYR A 1 220 ? -4.713 -0.010 15.150 1.00 92.31 220 TYR A N 1
ATOM 1765 C CA . TYR A 1 220 ? -4.043 0.553 16.325 1.00 92.31 220 TYR A CA 1
ATOM 1766 C C . TYR A 1 220 ? -3.864 -0.500 17.424 1.00 92.31 220 TYR A C 1
ATOM 1768 O O . TYR A 1 220 ? -2.785 -0.612 18.001 1.00 92.31 220 TYR A O 1
ATOM 1776 N N . TYR A 1 221 ? -4.897 -1.310 17.666 1.00 93.31 221 TYR A N 1
ATOM 1777 C CA . TYR A 1 221 ? -4.826 -2.407 18.626 1.00 93.31 221 TYR A CA 1
ATOM 1778 C C . TYR A 1 221 ? -3.743 -3.430 18.250 1.00 93.31 221 TYR A C 1
ATOM 1780 O O . TYR A 1 221 ? -2.898 -3.766 19.079 1.00 93.31 221 TYR A O 1
ATOM 1788 N N . ALA A 1 222 ? -3.718 -3.882 16.992 1.00 92.94 222 ALA A N 1
ATOM 1789 C CA . ALA A 1 222 ? -2.714 -4.833 16.522 1.00 92.94 222 ALA A CA 1
ATOM 1790 C C . ALA A 1 222 ? -1.285 -4.279 16.680 1.00 92.94 222 ALA A C 1
ATOM 1792 O O . ALA A 1 222 ? -0.416 -4.966 17.217 1.00 92.94 222 ALA A O 1
ATOM 1793 N N . MET A 1 223 ? -1.054 -3.016 16.298 1.00 91.00 223 MET A N 1
ATOM 1794 C CA . MET A 1 223 ? 0.238 -2.342 16.497 1.00 91.00 223 MET A CA 1
ATOM 1795 C C . MET A 1 223 ? 0.640 -2.303 17.975 1.00 91.00 223 MET A C 1
ATOM 1797 O O . MET A 1 223 ? 1.761 -2.675 18.320 1.00 91.00 223 MET A O 1
ATOM 1801 N N . GLN A 1 224 ? -0.287 -1.927 18.859 1.00 92.19 224 GLN A N 1
ATOM 1802 C CA . GLN A 1 224 ? -0.045 -1.864 20.299 1.00 92.19 224 GLN A CA 1
ATOM 1803 C C . GLN A 1 224 ? 0.363 -3.229 20.876 1.00 92.19 224 GLN A C 1
ATOM 1805 O O . GLN A 1 224 ? 1.264 -3.298 21.718 1.00 92.19 224 GLN A O 1
ATOM 1810 N N . VAL A 1 225 ? -0.261 -4.323 20.425 1.00 91.06 225 VAL A N 1
ATOM 1811 C CA . VAL A 1 225 ? 0.098 -5.687 20.849 1.00 91.06 225 VAL A CA 1
ATOM 1812 C C . VAL A 1 225 ? 1.507 -6.063 20.378 1.00 91.06 225 VAL A C 1
ATOM 1814 O O . VAL A 1 225 ? 2.296 -6.590 21.167 1.00 91.06 225 VAL A O 1
ATOM 1817 N N . PHE A 1 226 ? 1.872 -5.751 19.131 1.00 90.44 226 PHE A N 1
ATOM 1818 C CA . PHE A 1 226 ? 3.212 -6.056 18.620 1.00 90.44 226 PHE A CA 1
ATOM 1819 C C . PHE A 1 226 ? 4.318 -5.234 19.295 1.00 90.44 226 PHE A C 1
ATOM 1821 O O . PHE A 1 226 ? 5.389 -5.778 19.586 1.00 90.44 226 PHE A O 1
ATOM 1828 N N . GLU A 1 227 ? 4.057 -3.961 19.593 1.00 90.00 227 GLU A N 1
ATOM 1829 C CA . GLU A 1 227 ? 4.999 -3.053 20.265 1.00 90.00 227 GLU A CA 1
ATOM 1830 C C . GLU A 1 227 ? 5.175 -3.362 21.757 1.00 90.00 227 GLU A C 1
ATOM 1832 O O . GLU A 1 227 ? 6.219 -3.072 22.343 1.00 90.00 227 GLU A O 1
ATOM 1837 N N . SER A 1 228 ? 4.181 -3.994 22.379 1.00 89.38 228 SER A N 1
ATOM 1838 C CA . SER A 1 228 ? 4.224 -4.333 23.798 1.00 89.38 228 SER A CA 1
ATOM 1839 C C . SER A 1 228 ? 5.308 -5.375 24.111 1.00 89.38 228 SER A C 1
ATOM 1841 O O . SER A 1 228 ? 5.373 -6.457 23.519 1.00 89.38 228 SER A O 1
ATOM 1843 N N . HIS A 1 229 ? 6.149 -5.073 25.106 1.00 83.50 229 HIS A N 1
ATOM 1844 C CA . HIS A 1 229 ? 7.216 -5.969 25.581 1.00 83.50 229 HIS A CA 1
ATOM 1845 C C . HIS A 1 229 ? 6.743 -7.022 26.596 1.00 83.50 229 HIS A C 1
ATOM 1847 O O . HIS A 1 229 ? 7.461 -7.978 26.869 1.00 83.50 229 HIS A O 1
ATOM 1853 N N . ASN A 1 230 ? 5.541 -6.859 27.156 1.00 86.88 230 ASN A N 1
ATOM 1854 C CA . ASN A 1 230 ? 4.992 -7.751 28.186 1.00 86.88 230 ASN A CA 1
ATOM 1855 C C . ASN A 1 230 ? 4.267 -8.983 27.611 1.00 86.88 230 ASN A C 1
ATOM 1857 O O . ASN A 1 230 ? 3.764 -9.804 28.380 1.00 86.88 230 ASN A O 1
ATOM 1861 N N . ILE A 1 231 ? 4.194 -9.084 26.282 1.00 88.94 231 ILE A N 1
ATOM 1862 C CA . ILE A 1 231 ? 3.468 -10.117 25.538 1.00 88.94 231 ILE A CA 1
ATOM 1863 C C . ILE A 1 231 ? 4.485 -11.099 24.957 1.00 88.94 231 ILE A C 1
ATOM 1865 O O . ILE A 1 231 ? 5.492 -10.691 24.376 1.00 88.94 231 ILE A O 1
ATOM 1869 N N . SER A 1 232 ? 4.231 -12.390 25.143 1.00 89.00 232 SER A N 1
ATOM 1870 C CA . SER A 1 232 ? 5.089 -13.472 24.665 1.00 89.00 232 SER A CA 1
ATOM 1871 C C . SER A 1 232 ? 5.037 -13.624 23.142 1.00 89.00 232 SER A C 1
ATOM 1873 O O . SER A 1 232 ? 4.046 -13.298 22.493 1.00 89.00 232 SER A O 1
ATOM 1875 N N . GLU A 1 233 ? 6.093 -14.195 22.562 1.00 88.06 233 GLU A N 1
ATOM 1876 C CA . GLU A 1 233 ? 6.148 -14.489 21.122 1.00 88.06 233 GLU A CA 1
ATOM 1877 C C . GLU A 1 233 ? 5.038 -15.455 20.671 1.00 88.06 233 GLU A C 1
ATOM 1879 O O . GLU A 1 233 ? 4.511 -15.324 19.570 1.00 88.06 233 GLU A O 1
ATOM 1884 N N . GLN A 1 234 ? 4.616 -16.394 21.529 1.00 90.50 234 GLN A N 1
ATOM 1885 C CA . GLN A 1 234 ? 3.510 -17.312 21.218 1.00 90.50 234 GLN A CA 1
ATOM 1886 C C . GLN A 1 234 ? 2.172 -16.572 21.098 1.00 90.50 234 GLN A C 1
ATOM 1888 O O . GLN A 1 234 ? 1.406 -16.828 20.173 1.00 90.50 234 GLN A O 1
ATOM 1893 N N . GLU A 1 235 ? 1.912 -15.627 22.003 1.00 91.06 235 GLU A N 1
ATOM 1894 C CA . GLU A 1 235 ? 0.718 -14.777 21.967 1.00 91.06 235 GLU A CA 1
ATOM 1895 C C . GLU A 1 235 ? 0.717 -13.878 20.718 1.00 91.06 235 GLU A C 1
ATOM 1897 O O . GLU A 1 235 ? -0.313 -13.755 20.054 1.00 91.06 235 GLU A O 1
ATOM 1902 N N . LYS A 1 236 ? 1.879 -13.321 20.342 1.00 90.69 236 LYS A N 1
ATOM 1903 C CA . LYS A 1 236 ? 2.038 -12.555 19.093 1.00 90.69 236 LYS A CA 1
ATOM 1904 C C . LYS A 1 236 ? 1.794 -13.422 17.860 1.00 90.69 236 LYS A C 1
ATOM 1906 O O . LYS A 1 236 ? 1.040 -13.018 16.984 1.00 90.69 236 LYS A O 1
ATOM 1911 N N . THR A 1 237 ? 2.332 -14.642 17.836 1.00 91.31 237 THR A N 1
ATOM 1912 C CA . THR A 1 237 ? 2.112 -15.599 16.738 1.00 91.31 237 THR A CA 1
ATOM 1913 C C . THR A 1 237 ? 0.627 -15.965 16.592 1.00 91.31 237 THR A C 1
ATOM 1915 O O . THR A 1 237 ? 0.132 -16.110 15.475 1.00 91.31 237 THR A O 1
ATOM 1918 N N . SER A 1 238 ? -0.116 -16.083 17.703 1.00 93.88 238 SER A N 1
ATOM 1919 C CA . SER A 1 238 ? -1.573 -16.305 17.659 1.00 93.88 238 SER A CA 1
ATOM 1920 C C . SER A 1 238 ? -2.291 -15.143 16.971 1.00 93.88 238 SER A C 1
ATOM 1922 O O . SER A 1 238 ? -3.108 -15.360 16.078 1.00 93.88 238 SER A O 1
ATOM 1924 N N . LEU A 1 239 ? -1.929 -13.904 17.325 1.00 93.81 239 LEU A N 1
ATOM 1925 C CA . LEU A 1 239 ? -2.474 -12.714 16.673 1.00 93.81 239 LEU A CA 1
ATOM 1926 C C . LEU A 1 239 ? -2.094 -12.649 15.186 1.00 93.81 239 LEU A C 1
ATOM 1928 O O . LEU A 1 239 ? -2.936 -12.303 14.366 1.00 93.81 239 LEU A O 1
ATOM 1932 N N . GLU A 1 240 ? -0.866 -13.014 14.812 1.00 93.06 240 GLU A N 1
ATOM 1933 C CA . GLU A 1 240 ? -0.458 -13.076 13.402 1.00 93.06 240 GLU A CA 1
ATOM 1934 C C . GLU A 1 240 ? -1.318 -14.045 12.586 1.00 93.06 240 GLU A C 1
ATOM 1936 O O . GLU A 1 240 ? -1.764 -13.703 11.490 1.00 93.06 240 GLU A O 1
ATOM 1941 N N . ASN A 1 241 ? -1.583 -15.240 13.125 1.00 93.69 241 ASN A N 1
ATOM 1942 C CA . ASN A 1 241 ? -2.481 -16.202 12.488 1.00 93.69 241 ASN A CA 1
ATOM 1943 C C . ASN A 1 241 ? -3.879 -15.604 12.309 1.00 93.69 241 ASN A C 1
ATOM 1945 O O . ASN A 1 241 ? -4.427 -15.669 11.211 1.00 93.69 241 ASN A O 1
ATOM 1949 N N . GLN A 1 242 ? -4.409 -14.949 13.345 1.00 94.56 242 GLN A N 1
ATOM 1950 C CA . GLN A 1 242 ? -5.729 -14.325 13.288 1.00 94.56 242 GLN A CA 1
ATOM 1951 C C . GLN A 1 242 ? -5.803 -13.170 12.275 1.00 94.56 242 GLN A C 1
ATOM 1953 O O . GLN A 1 242 ? -6.804 -13.021 11.570 1.00 94.56 242 GLN A O 1
ATOM 1958 N N . LEU A 1 243 ? -4.744 -12.364 12.163 1.00 93.75 243 LEU A N 1
ATOM 1959 C CA . LEU A 1 243 ? -4.639 -11.279 11.183 1.00 93.75 243 LEU A CA 1
ATOM 1960 C C . LEU A 1 243 ? -4.688 -11.812 9.748 1.00 93.75 243 LEU A C 1
ATOM 1962 O O . LEU A 1 243 ? -5.400 -11.263 8.911 1.00 93.75 243 LEU A O 1
ATOM 1966 N N . ILE A 1 244 ? -3.980 -12.909 9.468 1.00 92.00 244 ILE A N 1
ATOM 1967 C CA . ILE A 1 244 ? -4.011 -13.569 8.154 1.00 92.00 244 ILE A CA 1
ATOM 1968 C C . ILE A 1 244 ? -5.373 -14.235 7.925 1.00 92.00 244 ILE A C 1
ATOM 1970 O O . ILE A 1 244 ? -5.919 -14.197 6.819 1.00 92.00 244 ILE A O 1
ATOM 1974 N N . GLU A 1 245 ? -5.982 -14.806 8.965 1.00 93.31 245 GLU A N 1
ATOM 1975 C CA . GLU A 1 245 ? -7.346 -15.334 8.906 1.00 93.31 245 GLU A CA 1
ATOM 1976 C C . GLU A 1 245 ? -8.389 -14.258 8.563 1.00 93.31 245 GLU A C 1
ATOM 1978 O O . GLU A 1 245 ? -9.323 -14.526 7.807 1.00 93.31 245 GLU A O 1
ATOM 1983 N N . SER A 1 246 ? -8.156 -13.022 8.989 1.00 92.50 246 SER A N 1
ATOM 1984 C CA . SER A 1 246 ? -9.090 -11.904 8.822 1.00 92.50 246 SER A CA 1
ATOM 1985 C C . SER A 1 246 ? -8.662 -10.915 7.729 1.00 92.50 246 SER A C 1
ATOM 1987 O O . SER A 1 246 ? -9.181 -9.803 7.662 1.00 92.50 246 SER A O 1
ATOM 1989 N N . ILE A 1 247 ? -7.707 -11.294 6.869 1.00 91.06 247 ILE A N 1
ATOM 1990 C CA . ILE A 1 247 ? -7.065 -10.371 5.922 1.00 91.06 247 ILE A CA 1
ATOM 1991 C C . ILE A 1 247 ? -8.046 -9.718 4.943 1.00 91.06 247 ILE A C 1
ATOM 1993 O O . ILE A 1 247 ? -7.902 -8.539 4.647 1.00 91.06 247 ILE A O 1
ATOM 1997 N N . GLU A 1 248 ? -9.056 -10.453 4.471 1.00 90.44 248 GLU A N 1
ATOM 1998 C CA . GLU A 1 248 ? -10.057 -9.916 3.540 1.00 90.44 248 GLU A CA 1
ATOM 1999 C C . GLU A 1 248 ? -10.842 -8.773 4.189 1.00 90.44 248 GLU A C 1
ATOM 2001 O O . GLU A 1 248 ? -10.945 -7.692 3.620 1.00 90.44 248 GLU A O 1
ATOM 2006 N N . GLU A 1 249 ? -11.294 -8.970 5.429 1.00 91.06 249 GLU A N 1
ATOM 2007 C CA . GLU A 1 249 ? -12.008 -7.932 6.169 1.00 91.06 249 GLU A CA 1
ATOM 2008 C C . GLU A 1 249 ? -11.123 -6.725 6.481 1.00 91.06 249 GLU A C 1
ATOM 2010 O O . GLU A 1 249 ? -11.612 -5.601 6.511 1.00 91.06 249 GLU A O 1
ATOM 2015 N N . LEU A 1 250 ? -9.824 -6.933 6.718 1.00 91.06 250 LEU A N 1
ATOM 2016 C CA . LEU A 1 250 ? -8.876 -5.839 6.937 1.00 91.06 250 LEU A CA 1
ATOM 2017 C C . LEU A 1 250 ? -8.662 -5.008 5.667 1.00 91.06 250 LEU A C 1
ATOM 2019 O O . LEU A 1 250 ? -8.656 -3.777 5.739 1.00 91.06 250 LEU A O 1
ATOM 2023 N N . LEU A 1 251 ? -8.545 -5.668 4.511 1.00 89.81 251 LEU A N 1
ATOM 2024 C CA . LEU A 1 251 ? -8.437 -5.006 3.210 1.00 89.81 251 LEU A CA 1
ATOM 2025 C C . LEU A 1 251 ? -9.694 -4.194 2.878 1.00 89.81 251 LEU A C 1
ATOM 2027 O O . LEU A 1 251 ? -9.563 -3.083 2.365 1.00 89.81 251 LEU A O 1
ATOM 2031 N N . ASP A 1 252 ? -10.877 -4.705 3.237 1.00 89.88 252 ASP A N 1
ATOM 2032 C CA . ASP A 1 252 ? -12.152 -3.993 3.089 1.00 89.88 252 ASP A CA 1
ATOM 2033 C C . ASP A 1 252 ? -12.240 -2.739 3.977 1.00 89.88 252 ASP A C 1
ATOM 2035 O O . ASP A 1 252 ? -12.903 -1.767 3.608 1.00 89.88 252 ASP A O 1
ATOM 2039 N N . ILE A 1 253 ? -11.586 -2.735 5.148 1.00 89.94 253 ILE A N 1
ATOM 2040 C CA . ILE A 1 253 ? -11.528 -1.550 6.018 1.00 89.94 253 ILE A CA 1
ATOM 2041 C C . ILE A 1 253 ? -10.562 -0.520 5.435 1.00 89.94 253 ILE A C 1
ATOM 2043 O O . ILE A 1 253 ? -10.947 0.626 5.209 1.00 89.94 253 ILE A O 1
ATOM 2047 N N . ASP A 1 254 ? -9.295 -0.905 5.262 1.00 88.94 254 ASP A N 1
ATOM 2048 C CA . ASP A 1 254 ? -8.251 -0.026 4.742 1.00 88.94 254 ASP A CA 1
ATOM 2049 C C . ASP A 1 254 ? -7.066 -0.843 4.208 1.00 88.94 254 ASP A C 1
ATOM 2051 O O . ASP A 1 254 ? -6.255 -1.398 4.959 1.00 88.94 254 ASP A O 1
ATOM 2055 N N . ASN A 1 255 ? -6.927 -0.865 2.884 1.00 88.94 255 ASN A N 1
ATOM 2056 C CA . ASN A 1 255 ? -5.823 -1.532 2.202 1.00 88.94 255 ASN A CA 1
ATOM 2057 C C . ASN A 1 255 ? -4.449 -0.929 2.558 1.00 88.94 255 ASN A C 1
ATOM 2059 O O . ASN A 1 255 ? -3.461 -1.651 2.714 1.00 88.94 255 ASN A O 1
ATOM 2063 N N . THR A 1 256 ? -4.365 0.394 2.719 1.00 87.81 256 THR A N 1
ATOM 2064 C CA . THR A 1 256 ? -3.095 1.066 3.019 1.00 87.81 256 THR A CA 1
ATOM 2065 C C . THR A 1 256 ? -2.625 0.769 4.437 1.00 87.81 256 THR A C 1
ATOM 2067 O O . THR A 1 256 ? -1.471 0.379 4.624 1.00 87.81 256 THR A O 1
ATOM 2070 N N . ALA A 1 257 ? -3.523 0.853 5.422 1.00 88.00 257 ALA A N 1
ATOM 2071 C CA . ALA A 1 257 ? -3.214 0.512 6.808 1.00 88.00 257 ALA A CA 1
ATOM 2072 C C . ALA A 1 257 ? -2.877 -0.980 6.957 1.00 88.00 257 ALA A C 1
ATOM 2074 O O . ALA A 1 257 ? -1.906 -1.329 7.632 1.00 88.00 257 ALA A O 1
ATOM 2075 N N . THR A 1 258 ? -3.611 -1.856 6.260 1.00 91.56 258 THR A N 1
ATOM 2076 C CA . THR A 1 258 ? -3.327 -3.299 6.218 1.00 91.56 258 THR A CA 1
ATOM 2077 C C . THR A 1 258 ? -1.932 -3.567 5.663 1.00 91.56 258 THR A C 1
ATOM 2079 O O . THR A 1 258 ? -1.136 -4.265 6.286 1.00 91.56 258 THR A O 1
ATOM 2082 N N . SER A 1 259 ? -1.592 -2.961 4.527 1.00 88.00 259 SER A N 1
ATOM 2083 C CA . SER A 1 259 ? -0.283 -3.123 3.891 1.00 88.00 259 SER A CA 1
ATOM 2084 C C . SER A 1 259 ? 0.871 -2.643 4.778 1.00 88.00 259 SER A C 1
ATOM 2086 O O . SER A 1 259 ? 1.907 -3.306 4.856 1.00 88.00 259 SER A O 1
ATOM 2088 N N . GLN A 1 260 ? 0.695 -1.521 5.482 1.00 87.31 260 GLN A N 1
ATOM 2089 C CA . GLN A 1 260 ? 1.690 -0.988 6.417 1.00 87.31 260 GLN A CA 1
ATOM 2090 C C . GLN A 1 260 ? 1.899 -1.907 7.622 1.00 87.31 260 GLN A C 1
ATOM 2092 O O . GLN A 1 260 ? 3.044 -2.233 7.942 1.00 87.31 260 GLN A O 1
ATOM 2097 N N . LEU A 1 261 ? 0.811 -2.369 8.247 1.00 88.88 261 LEU A N 1
ATOM 2098 C CA . LEU A 1 261 ? 0.861 -3.312 9.365 1.00 88.88 261 LEU A CA 1
ATOM 2099 C C . LEU A 1 261 ? 1.598 -4.598 8.959 1.00 88.88 261 LEU A C 1
ATOM 2101 O O . LEU A 1 261 ? 2.502 -5.057 9.661 1.00 88.88 261 LEU A O 1
ATOM 2105 N N . MET A 1 262 ? 1.249 -5.148 7.793 1.00 87.94 262 MET A N 1
ATOM 2106 C CA . MET A 1 262 ? 1.842 -6.384 7.283 1.00 87.94 262 MET A CA 1
ATOM 2107 C C . MET A 1 262 ? 3.329 -6.215 6.983 1.00 87.94 262 MET A C 1
ATOM 2109 O O . MET A 1 262 ? 4.129 -7.062 7.360 1.00 87.94 262 MET A O 1
ATOM 2113 N N . LEU A 1 263 ? 3.739 -5.105 6.370 1.00 84.12 263 LEU A N 1
ATOM 2114 C CA . LEU A 1 263 ? 5.154 -4.840 6.105 1.00 84.12 263 LEU A CA 1
ATOM 2115 C C . LEU A 1 263 ? 5.980 -4.595 7.366 1.00 84.12 263 LEU A C 1
ATOM 2117 O O . LEU A 1 263 ? 7.153 -4.963 7.404 1.00 84.12 263 LEU A O 1
ATOM 2121 N N . GLN A 1 264 ? 5.400 -3.945 8.371 1.00 85.81 264 GLN A N 1
ATOM 2122 C CA . GLN A 1 264 ? 6.127 -3.584 9.581 1.00 85.81 264 GLN A CA 1
ATOM 2123 C C . GLN A 1 264 ? 6.337 -4.787 10.507 1.00 85.81 264 GLN A C 1
ATOM 2125 O O . GLN A 1 264 ? 7.430 -4.932 11.056 1.00 85.81 264 GLN A O 1
ATOM 2130 N N . TYR A 1 265 ? 5.324 -5.647 10.665 1.00 85.81 265 TYR A N 1
ATOM 2131 C CA . TYR A 1 265 ? 5.356 -6.739 11.647 1.00 85.81 265 TYR A CA 1
ATOM 2132 C C . TYR A 1 265 ? 5.317 -8.141 11.011 1.00 85.81 265 TYR A C 1
ATOM 2134 O O . TYR A 1 265 ? 5.998 -9.041 11.494 1.00 85.81 265 TYR A O 1
ATOM 2142 N N . LEU A 1 266 ? 4.619 -8.333 9.884 1.00 86.44 266 LEU A N 1
ATOM 2143 C CA . LEU A 1 266 ? 4.417 -9.642 9.235 1.00 86.44 266 LEU A CA 1
ATOM 2144 C C . LEU A 1 266 ? 5.158 -9.802 7.892 1.00 86.44 266 LEU A C 1
ATOM 2146 O O . LEU A 1 266 ? 4.767 -10.617 7.057 1.00 86.44 266 LEU A O 1
ATOM 2150 N N . ALA A 1 267 ? 6.263 -9.079 7.667 1.00 83.25 267 ALA A N 1
ATOM 2151 C CA . ALA A 1 267 ? 7.006 -9.151 6.400 1.00 83.25 267 ALA A CA 1
ATOM 2152 C C . ALA A 1 267 ? 7.459 -10.580 6.038 1.00 83.25 267 ALA A C 1
ATOM 2154 O O . ALA A 1 267 ? 7.589 -10.911 4.863 1.00 83.25 267 ALA A O 1
ATOM 2155 N N . HIS A 1 268 ? 7.676 -11.424 7.049 1.00 83.75 268 HIS A N 1
ATOM 2156 C CA . HIS A 1 268 ? 8.091 -12.818 6.912 1.00 83.75 268 HIS A CA 1
ATOM 2157 C C . HIS A 1 268 ? 6.945 -13.788 6.562 1.00 83.75 268 HIS A C 1
ATOM 2159 O O . HIS A 1 268 ? 7.210 -14.950 6.277 1.00 83.75 268 HIS A O 1
ATOM 2165 N N . ARG A 1 269 ? 5.684 -13.331 6.589 1.00 86.75 269 ARG A N 1
ATOM 2166 C CA . ARG A 1 269 ? 4.480 -14.144 6.326 1.00 86.75 269 ARG A CA 1
ATOM 2167 C C . ARG A 1 269 ? 3.659 -13.665 5.134 1.00 86.75 269 ARG A C 1
ATOM 2169 O O . ARG A 1 269 ? 2.515 -14.078 4.960 1.00 86.75 269 ARG A O 1
ATOM 2176 N N . VAL A 1 270 ? 4.225 -12.803 4.293 1.00 85.81 270 VAL A N 1
ATOM 2177 C CA . VAL A 1 270 ? 3.529 -12.302 3.098 1.00 85.81 270 VAL A CA 1
ATOM 2178 C C . VAL A 1 270 ? 3.146 -13.449 2.153 1.00 85.81 270 VAL A C 1
ATOM 2180 O O . VAL A 1 270 ? 2.061 -13.416 1.577 1.00 85.81 270 VAL A O 1
ATOM 2183 N N . ASP A 1 271 ? 3.952 -14.511 2.080 1.00 85.56 271 ASP A N 1
ATOM 2184 C CA . ASP A 1 271 ? 3.651 -15.704 1.276 1.00 85.56 271 ASP A CA 1
ATOM 2185 C C . ASP A 1 271 ? 2.380 -16.437 1.747 1.00 85.56 271 ASP A C 1
ATOM 2187 O O . ASP A 1 271 ? 1.634 -16.999 0.944 1.00 85.56 271 ASP A O 1
ATOM 2191 N N . ASP A 1 272 ? 2.077 -16.406 3.049 1.00 87.00 272 ASP A N 1
ATOM 2192 C CA . ASP A 1 272 ? 0.850 -16.997 3.597 1.00 87.00 272 ASP A CA 1
ATOM 2193 C C . ASP A 1 272 ? -0.383 -16.200 3.166 1.00 87.00 272 ASP A C 1
ATOM 2195 O O . ASP A 1 272 ? -1.411 -16.778 2.803 1.00 87.00 272 ASP A O 1
ATOM 2199 N N . VAL A 1 273 ? -0.259 -14.870 3.160 1.00 87.12 273 VAL A N 1
ATOM 2200 C CA . VAL A 1 273 ? -1.302 -13.962 2.672 1.00 87.12 273 VAL A CA 1
ATOM 2201 C C . VAL A 1 273 ? -1.540 -14.178 1.180 1.00 87.12 273 VAL A C 1
ATOM 2203 O O . VAL A 1 273 ? -2.690 -14.267 0.751 1.00 87.12 273 VAL A O 1
ATOM 2206 N N . MET A 1 274 ? -0.472 -14.333 0.394 1.00 87.38 274 MET A N 1
ATOM 2207 C CA . MET A 1 274 ? -0.582 -14.632 -1.032 1.00 87.38 274 MET A CA 1
ATOM 2208 C C . MET A 1 274 ? -1.333 -15.935 -1.283 1.00 87.38 274 MET A C 1
ATOM 2210 O O . MET A 1 274 ? -2.331 -15.911 -1.999 1.00 87.38 274 MET A O 1
ATOM 2214 N N . ARG A 1 275 ? -0.922 -17.039 -0.641 1.00 88.62 275 ARG A N 1
ATOM 2215 C CA . ARG A 1 275 ? -1.584 -18.349 -0.783 1.00 88.62 275 ARG A CA 1
ATOM 2216 C C . ARG A 1 275 ? -3.065 -18.291 -0.440 1.00 88.62 275 ARG A C 1
ATOM 2218 O O . ARG A 1 275 ? -3.882 -18.949 -1.076 1.00 88.62 275 ARG A O 1
ATOM 2225 N N . LYS A 1 276 ? -3.425 -17.489 0.561 1.00 88.69 276 LYS A N 1
ATOM 2226 C CA . LYS A 1 276 ? -4.820 -17.302 0.947 1.00 88.69 276 LYS A CA 1
ATOM 2227 C C . LYS A 1 276 ? -5.623 -16.513 -0.092 1.00 88.69 276 LYS A C 1
ATOM 2229 O O . LYS A 1 276 ? -6.771 -16.858 -0.361 1.00 88.69 276 LYS A O 1
ATOM 2234 N N . LEU A 1 277 ? -5.032 -15.471 -0.670 1.00 88.44 277 LEU A N 1
ATOM 2235 C CA . LEU A 1 277 ? -5.692 -14.581 -1.628 1.00 88.44 277 LEU A CA 1
ATOM 2236 C C . LEU A 1 277 ? -5.573 -15.045 -3.093 1.00 88.44 277 LEU A C 1
ATOM 2238 O O . LEU A 1 277 ? -6.151 -14.411 -3.973 1.00 88.44 277 LEU A O 1
ATOM 2242 N N . GLU A 1 278 ? -4.889 -16.159 -3.381 1.00 85.75 278 GLU A N 1
ATOM 2243 C CA . GLU A 1 278 ? -4.721 -16.718 -4.737 1.00 85.75 278 GLU A CA 1
ATOM 2244 C C . GLU A 1 278 ? -6.046 -16.897 -5.500 1.00 85.75 278 GLU A C 1
ATOM 2246 O O . GLU A 1 278 ? -6.088 -16.714 -6.717 1.00 85.75 278 GLU A O 1
ATOM 2251 N N . GLY A 1 279 ? -7.143 -17.203 -4.798 1.00 86.81 279 GLY A N 1
ATOM 2252 C CA . GLY A 1 279 ? -8.473 -17.354 -5.396 1.00 86.81 279 GLY A CA 1
ATOM 2253 C C . GLY A 1 279 ? -9.144 -16.045 -5.838 1.00 86.81 279 GLY A C 1
ATOM 2254 O O . GLY A 1 279 ? -10.184 -16.099 -6.495 1.00 86.81 279 GLY A O 1
ATOM 2255 N N . ARG A 1 280 ? -8.592 -14.875 -5.484 1.00 88.25 280 ARG A N 1
ATOM 2256 C CA . ARG A 1 280 ? -9.153 -13.544 -5.781 1.00 88.25 280 ARG A CA 1
ATOM 2257 C C . ARG A 1 280 ? -8.063 -12.585 -6.286 1.00 88.25 280 ARG A C 1
ATOM 2259 O O . ARG A 1 280 ? -7.521 -11.800 -5.506 1.00 88.25 280 ARG A O 1
ATOM 2266 N N . PRO A 1 281 ? -7.755 -12.598 -7.596 1.00 87.88 281 PRO A N 1
ATOM 2267 C CA . PRO A 1 281 ? -6.619 -11.859 -8.149 1.00 87.88 281 PRO A CA 1
ATOM 2268 C C . PRO A 1 281 ? -6.737 -10.336 -7.986 1.00 87.88 281 PRO A C 1
ATOM 2270 O O . PRO A 1 281 ? -5.721 -9.677 -7.789 1.00 87.88 281 PRO A O 1
ATOM 2273 N N . GLU A 1 282 ? -7.951 -9.776 -8.012 1.00 87.62 282 GLU A N 1
ATOM 2274 C CA . GLU A 1 282 ? -8.188 -8.335 -7.821 1.00 87.62 282 GLU A CA 1
ATOM 2275 C C . GLU A 1 282 ? -7.801 -7.865 -6.412 1.00 87.62 282 GLU A C 1
ATOM 2277 O O . GLU A 1 282 ? -7.065 -6.893 -6.256 1.00 87.62 282 GLU A O 1
ATOM 2282 N N . VAL A 1 283 ? -8.250 -8.589 -5.381 1.00 88.06 283 VAL A N 1
ATOM 2283 C CA . VAL A 1 283 ? -7.956 -8.277 -3.971 1.00 88.06 283 VAL A CA 1
ATOM 2284 C C . VAL A 1 283 ? -6.467 -8.469 -3.683 1.00 88.06 283 VAL A C 1
ATOM 2286 O O . VAL A 1 283 ? -5.842 -7.636 -3.026 1.00 88.06 283 VAL A O 1
ATOM 2289 N N . LEU A 1 284 ? -5.870 -9.532 -4.231 1.00 90.38 284 LEU A N 1
ATOM 2290 C CA . LEU A 1 284 ? -4.433 -9.771 -4.133 1.00 90.38 284 LEU A CA 1
ATOM 2291 C C . LEU A 1 284 ? -3.621 -8.651 -4.803 1.00 90.38 284 LEU A C 1
ATOM 2293 O O . LEU A 1 284 ? -2.621 -8.207 -4.240 1.00 90.38 284 LEU A O 1
ATOM 2297 N N . TYR A 1 285 ? -4.050 -8.166 -5.973 1.00 89.94 285 TYR A N 1
ATOM 2298 C CA . TYR A 1 285 ? -3.393 -7.045 -6.647 1.00 89.94 285 TYR A CA 1
ATOM 2299 C C . TYR A 1 285 ? -3.462 -5.770 -5.806 1.00 89.94 285 TYR A C 1
ATOM 2301 O O . TYR A 1 285 ? -2.434 -5.131 -5.600 1.00 89.94 285 TYR A O 1
ATOM 2309 N N . GLN A 1 286 ? -4.635 -5.440 -5.255 1.00 87.12 286 GLN A N 1
ATOM 2310 C CA . GLN A 1 286 ? -4.800 -4.277 -4.378 1.00 87.12 286 GLN A CA 1
ATOM 2311 C C . GLN A 1 286 ? -3.884 -4.355 -3.153 1.00 87.12 286 GLN A C 1
ATOM 2313 O O . GLN A 1 286 ? -3.197 -3.378 -2.848 1.00 87.12 286 GLN A O 1
ATOM 2318 N N . PHE A 1 287 ? -3.822 -5.512 -2.490 1.00 89.25 287 PHE A N 1
ATOM 2319 C CA . PHE A 1 287 ? -2.915 -5.733 -1.365 1.00 89.25 287 PHE A CA 1
ATOM 2320 C C . PHE A 1 287 ? -1.448 -5.528 -1.766 1.00 89.25 287 PHE A C 1
ATOM 2322 O O . PHE A 1 287 ? -0.742 -4.729 -1.152 1.00 89.25 287 PHE A O 1
ATOM 2329 N N . LEU A 1 288 ? -0.981 -6.196 -2.826 1.00 88.56 288 LEU A N 1
ATOM 2330 C CA . LEU A 1 288 ? 0.412 -6.088 -3.273 1.00 88.56 288 LEU A CA 1
ATOM 2331 C C . LEU A 1 288 ? 0.767 -4.668 -3.743 1.00 88.56 288 LEU A C 1
ATOM 2333 O O . LEU A 1 288 ? 1.873 -4.193 -3.483 1.00 88.56 288 LEU A O 1
ATOM 2337 N N . GLN A 1 289 ? -0.179 -3.957 -4.357 1.00 87.69 289 GLN A N 1
ATOM 2338 C CA . GLN A 1 289 ? -0.028 -2.550 -4.715 1.00 87.69 289 GLN A CA 1
ATOM 2339 C C . GLN A 1 289 ? 0.115 -1.668 -3.464 1.00 87.69 289 GLN A C 1
ATOM 2341 O O . GLN A 1 289 ? 0.998 -0.811 -3.408 1.00 87.69 289 GLN A O 1
ATOM 2346 N N . GLY A 1 290 ? -0.702 -1.895 -2.430 1.00 84.19 290 GLY A N 1
ATOM 2347 C CA . GLY A 1 290 ? -0.607 -1.187 -1.149 1.00 84.19 290 GLY A CA 1
ATOM 2348 C C . GLY A 1 290 ? 0.726 -1.436 -0.436 1.00 84.19 290 GLY A C 1
ATOM 2349 O O . GLY A 1 290 ? 1.344 -0.501 0.089 1.00 84.19 290 GLY A O 1
ATOM 2350 N N . VAL A 1 291 ? 1.215 -2.676 -0.484 1.00 85.62 291 VAL A N 1
ATOM 2351 C CA . VAL A 1 291 ? 2.542 -3.076 -0.001 1.00 85.62 291 VAL A CA 1
ATOM 2352 C C . VAL A 1 291 ? 3.633 -2.310 -0.757 1.00 85.62 291 VAL A C 1
ATOM 2354 O O . VAL A 1 291 ? 4.554 -1.766 -0.144 1.00 85.62 291 VAL A O 1
ATOM 2357 N N . TRP A 1 292 ? 3.526 -2.188 -2.080 1.00 82.50 292 TRP A N 1
ATOM 2358 C CA . TRP A 1 292 ? 4.540 -1.487 -2.866 1.00 82.50 292 TRP A CA 1
ATOM 2359 C C . TRP A 1 292 ? 4.553 0.027 -2.638 1.00 82.50 292 TRP A C 1
ATOM 2361 O O . TRP A 1 292 ? 5.603 0.602 -2.345 1.00 82.50 292 TRP A O 1
ATOM 2371 N N . ASN A 1 293 ? 3.381 0.662 -2.659 1.00 80.69 293 ASN A N 1
ATOM 2372 C CA . ASN A 1 293 ? 3.237 2.098 -2.411 1.00 80.69 293 ASN A CA 1
ATOM 2373 C C . ASN A 1 293 ? 3.763 2.489 -1.018 1.00 80.69 293 ASN A C 1
ATOM 2375 O O . ASN A 1 293 ? 4.422 3.516 -0.845 1.00 80.69 293 ASN A O 1
ATOM 2379 N N . SER A 1 294 ? 3.527 1.637 -0.014 1.00 73.81 294 SER A N 1
ATOM 2380 C CA . SER A 1 294 ? 4.019 1.856 1.351 1.00 73.81 294 SER A CA 1
ATOM 2381 C C . SER A 1 294 ? 5.549 1.787 1.441 1.00 73.81 294 SER A C 1
ATOM 2383 O O . SER A 1 294 ? 6.157 2.541 2.205 1.00 73.81 294 SER A O 1
ATOM 2385 N N . ARG A 1 295 ? 6.197 0.932 0.637 1.00 70.62 295 ARG A N 1
ATOM 2386 C CA . ARG A 1 295 ? 7.666 0.851 0.556 1.00 70.62 295 ARG A CA 1
ATOM 2387 C C . ARG A 1 295 ? 8.280 2.083 -0.091 1.00 70.62 295 ARG A C 1
ATOM 2389 O O . ARG A 1 295 ? 9.274 2.596 0.423 1.00 70.62 295 ARG A O 1
ATOM 2396 N N . GLU A 1 296 ? 7.695 2.575 -1.180 1.00 62.12 296 GLU A N 1
ATOM 2397 C CA . GLU A 1 296 ? 8.167 3.800 -1.834 1.00 62.12 296 GLU A CA 1
ATOM 2398 C C . GLU A 1 296 ? 8.128 4.988 -0.862 1.00 62.12 296 GLU A C 1
ATOM 2400 O O . GLU A 1 296 ? 9.118 5.719 -0.731 1.00 62.12 296 GLU A O 1
ATOM 2405 N N . LEU A 1 297 ? 7.055 5.109 -0.073 1.00 56.47 297 LEU A N 1
ATOM 2406 C CA . LEU A 1 297 ? 6.923 6.152 0.944 1.00 56.47 297 LEU A CA 1
ATOM 2407 C C . LEU A 1 297 ? 7.990 6.039 2.052 1.00 56.47 297 LEU A C 1
ATOM 2409 O O . LEU A 1 297 ? 8.612 7.037 2.420 1.00 56.47 297 LEU A O 1
ATOM 2413 N N . GLN A 1 298 ? 8.260 4.824 2.544 1.00 56.88 298 GLN A N 1
ATOM 2414 C CA . GLN A 1 298 ? 9.292 4.578 3.561 1.00 56.88 298 GLN A CA 1
ATOM 2415 C C . GLN A 1 298 ? 10.711 4.837 3.032 1.00 56.88 298 GLN A C 1
ATOM 2417 O O . GLN A 1 298 ? 11.530 5.420 3.742 1.00 56.88 298 GLN A O 1
ATOM 2422 N N . SER A 1 299 ? 10.990 4.473 1.776 1.00 54.38 299 SER A N 1
ATOM 2423 C CA . SER A 1 299 ? 12.289 4.702 1.123 1.00 54.38 299 SER A CA 1
ATOM 2424 C C . SER A 1 299 ? 12.588 6.184 0.856 1.00 54.38 299 SER A C 1
ATOM 2426 O O . SER A 1 299 ? 13.749 6.592 0.847 1.00 54.38 299 SER A O 1
ATOM 2428 N N . SER A 1 300 ? 11.540 6.999 0.707 1.00 51.34 300 SER A N 1
ATOM 2429 C CA . SER A 1 300 ? 11.635 8.448 0.495 1.00 51.34 300 SER A CA 1
ATOM 2430 C C . SER A 1 300 ? 11.917 9.216 1.792 1.00 51.34 300 SER A C 1
ATOM 2432 O O . SER A 1 300 ? 12.443 10.332 1.766 1.00 51.34 300 SER A O 1
ATOM 2434 N N . SER A 1 301 ? 11.589 8.630 2.947 1.00 44.72 301 SER A N 1
ATOM 2435 C CA . SER A 1 301 ? 11.864 9.235 4.245 1.00 44.72 301 SER A CA 1
ATOM 2436 C C . SER A 1 301 ? 13.301 8.938 4.692 1.00 44.72 301 SER A C 1
ATOM 2438 O O . SER A 1 301 ? 13.672 7.809 4.995 1.00 44.72 301 SER A O 1
ATOM 2440 N N . ALA A 1 302 ? 14.129 9.978 4.800 1.00 40.41 302 ALA A N 1
ATOM 2441 C CA . ALA A 1 302 ? 15.486 9.911 5.355 1.00 40.41 302 ALA A CA 1
ATOM 2442 C C . ALA A 1 302 ? 15.539 9.562 6.866 1.00 40.41 302 ALA A C 1
ATOM 2444 O O . ALA A 1 302 ? 16.573 9.739 7.513 1.00 40.41 302 ALA A O 1
ATOM 2445 N N . ALA A 1 303 ? 14.441 9.078 7.454 1.00 37.72 303 ALA A N 1
ATOM 2446 C CA . ALA A 1 303 ? 14.370 8.653 8.841 1.00 37.72 303 ALA A CA 1
ATOM 2447 C C . ALA A 1 303 ? 14.758 7.173 8.945 1.00 37.72 303 ALA A C 1
ATOM 2449 O O . ALA A 1 303 ? 13.929 6.267 8.967 1.00 37.72 303 ALA A O 1
ATOM 2450 N N . GLN A 1 304 ? 16.067 6.941 9.032 1.00 42.44 304 GLN A N 1
ATOM 2451 C CA . GLN A 1 304 ? 16.623 5.697 9.547 1.00 42.44 304 GLN A CA 1
ATOM 2452 C C . GLN A 1 304 ? 16.106 5.461 10.972 1.00 42.44 304 GLN A C 1
ATOM 2454 O O . GLN A 1 304 ? 16.642 6.001 11.937 1.00 42.44 304 GLN A O 1
ATOM 2459 N N . SER A 1 305 ? 15.088 4.615 11.112 1.00 33.84 305 SER A N 1
ATOM 2460 C CA . SER A 1 305 ? 14.834 3.923 12.369 1.00 33.84 305 SER A CA 1
ATOM 2461 C C . SER A 1 305 ? 15.905 2.844 12.533 1.00 33.84 305 SER A C 1
ATOM 2463 O O . SER A 1 305 ? 15.919 1.811 11.860 1.00 33.84 305 SER A O 1
ATOM 2465 N N . ILE A 1 306 ? 16.872 3.155 13.392 1.00 37.25 306 ILE A N 1
ATOM 2466 C CA . ILE A 1 306 ? 17.907 2.256 13.887 1.00 37.25 306 ILE A CA 1
ATOM 2467 C C . ILE A 1 306 ? 17.217 1.276 14.843 1.00 37.25 306 ILE A C 1
ATOM 2469 O O . ILE A 1 306 ? 17.223 1.478 16.053 1.00 37.25 306 ILE A O 1
ATOM 2473 N N . VAL A 1 307 ? 16.609 0.213 14.313 1.00 32.69 307 VAL A N 1
ATOM 2474 C CA . VAL A 1 307 ? 16.307 -0.982 15.112 1.00 32.69 307 VAL A CA 1
ATOM 2475 C C . VAL A 1 307 ? 17.413 -2.006 14.840 1.00 32.69 307 VAL A C 1
ATOM 2477 O O . VAL A 1 307 ? 17.480 -2.570 13.742 1.00 32.69 307 VAL A O 1
ATOM 2480 N N . PRO A 1 308 ? 18.338 -2.234 15.788 1.00 29.12 308 PRO A N 1
ATOM 2481 C CA . PRO A 1 308 ? 19.383 -3.235 15.635 1.00 29.12 308 PRO A CA 1
ATOM 2482 C C . PRO A 1 308 ? 18.769 -4.635 15.795 1.00 29.12 308 PRO A C 1
ATOM 2484 O O . PRO A 1 308 ? 18.572 -5.109 16.907 1.00 29.12 308 PRO A O 1
ATOM 2487 N N . GLY A 1 309 ? 18.453 -5.289 14.673 1.00 32.22 309 GLY A N 1
ATOM 2488 C CA . GLY A 1 309 ? 17.942 -6.670 14.653 1.00 32.22 309 GLY A CA 1
ATOM 2489 C C . GLY A 1 309 ? 17.367 -7.132 13.308 1.00 32.22 309 GLY A C 1
ATOM 2490 O O . GLY A 1 309 ? 17.471 -8.304 12.971 1.00 32.22 309 GLY A O 1
ATOM 2491 N N . ALA A 1 310 ? 16.851 -6.216 12.485 1.00 36.22 310 ALA A N 1
ATOM 2492 C CA . ALA A 1 310 ? 16.267 -6.522 11.176 1.00 36.22 310 ALA A CA 1
ATOM 2493 C C . ALA A 1 310 ? 17.333 -6.533 10.063 1.00 36.22 310 ALA A C 1
ATOM 2495 O O . ALA A 1 310 ? 17.444 -5.584 9.283 1.00 36.22 310 ALA A O 1
ATOM 2496 N N . LYS A 1 311 ? 18.184 -7.566 10.022 1.00 35.44 311 LYS A N 1
ATOM 2497 C CA . LYS A 1 311 ? 19.169 -7.728 8.934 1.00 35.44 311 LYS A CA 1
ATOM 2498 C C . LYS A 1 311 ? 18.652 -8.514 7.723 1.00 35.44 311 LYS A C 1
ATOM 2500 O O . LYS A 1 311 ? 19.243 -8.351 6.662 1.00 35.44 311 LYS A O 1
ATOM 2505 N N . ASP A 1 312 ? 17.507 -9.194 7.832 1.00 36.47 312 ASP A N 1
ATOM 2506 C CA . ASP A 1 312 ? 16.985 -10.043 6.745 1.00 36.47 312 ASP A CA 1
ATOM 2507 C C . ASP A 1 312 ? 15.663 -9.542 6.119 1.00 36.47 312 ASP A C 1
ATOM 2509 O O . ASP A 1 312 ? 15.272 -9.990 5.048 1.00 36.47 312 ASP A O 1
ATOM 2513 N N . SER A 1 313 ? 14.993 -8.540 6.699 1.00 40.53 313 SER A N 1
ATOM 2514 C CA . SER A 1 313 ? 13.642 -8.103 6.285 1.00 40.53 313 SER A CA 1
ATOM 2515 C C . SER A 1 313 ? 13.592 -7.116 5.103 1.00 40.53 313 SER A C 1
ATOM 2517 O O . SER A 1 313 ? 12.559 -6.496 4.850 1.00 40.53 313 SER A O 1
ATOM 2519 N N . ARG A 1 314 ? 14.698 -6.912 4.373 1.00 50.38 314 ARG A N 1
ATOM 2520 C CA . ARG A 1 314 ? 14.787 -5.863 3.332 1.00 50.38 314 ARG A CA 1
ATOM 2521 C C . ARG A 1 314 ? 14.381 -6.301 1.922 1.00 50.38 314 ARG A C 1
ATOM 2523 O O . ARG A 1 314 ? 14.243 -5.441 1.058 1.00 50.38 314 ARG A O 1
ATOM 2530 N N . GLY A 1 315 ? 14.120 -7.584 1.682 1.00 57.28 315 GLY A N 1
ATOM 2531 C CA . GLY A 1 315 ? 13.607 -8.078 0.401 1.00 57.28 315 GLY A CA 1
ATOM 2532 C C . GLY A 1 315 ? 12.325 -8.872 0.610 1.00 57.28 315 GLY A C 1
ATOM 2533 O O . GLY A 1 315 ? 12.332 -9.827 1.372 1.00 57.28 315 GLY A O 1
ATOM 2534 N N . LEU A 1 316 ? 11.229 -8.487 -0.057 1.00 68.75 316 LEU A N 1
ATOM 2535 C CA . LEU A 1 316 ? 10.177 -9.474 -0.340 1.00 68.75 316 LEU A CA 1
ATOM 2536 C C . LEU A 1 316 ? 10.813 -10.533 -1.243 1.00 68.75 316 LEU A C 1
ATOM 2538 O O . LEU A 1 316 ? 11.635 -10.159 -2.090 1.00 68.75 316 LEU A O 1
ATOM 2542 N N . ALA A 1 317 ? 10.446 -11.804 -1.076 1.00 77.19 317 ALA A N 1
ATOM 2543 C CA . ALA A 1 317 ? 10.929 -12.861 -1.954 1.00 77.19 317 ALA A CA 1
ATOM 2544 C C . ALA A 1 317 ? 10.641 -12.504 -3.424 1.00 77.19 317 ALA A C 1
ATOM 2546 O O . ALA A 1 317 ? 9.635 -11.857 -3.728 1.00 77.19 317 ALA A O 1
ATOM 2547 N N . ALA A 1 318 ? 11.539 -12.893 -4.334 1.00 80.81 318 ALA A N 1
ATOM 2548 C CA . ALA A 1 318 ? 11.390 -12.603 -5.762 1.00 80.81 318 ALA A CA 1
ATOM 2549 C C . ALA A 1 318 ? 10.053 -13.132 -6.316 1.00 80.81 318 ALA A C 1
ATOM 2551 O O . ALA A 1 318 ? 9.417 -12.463 -7.122 1.00 80.81 318 ALA A O 1
ATOM 2552 N N . GLU A 1 319 ? 9.570 -14.252 -5.773 1.00 82.00 319 GLU A N 1
ATOM 2553 C CA . GLU A 1 319 ? 8.280 -14.875 -6.093 1.00 82.00 319 GLU A CA 1
ATOM 2554 C C . GLU A 1 319 ? 7.085 -13.932 -5.851 1.00 82.00 319 GLU A C 1
ATOM 2556 O O . GLU A 1 319 ? 6.173 -13.849 -6.675 1.00 82.00 319 GLU A O 1
ATOM 2561 N N . VAL A 1 320 ? 7.112 -13.145 -4.766 1.00 84.12 320 VAL A N 1
ATOM 2562 C CA . VAL A 1 320 ? 6.075 -12.138 -4.469 1.00 84.12 320 VAL A CA 1
ATOM 2563 C C . VAL A 1 320 ? 6.050 -11.051 -5.539 1.00 84.12 320 VAL A C 1
ATOM 2565 O O . VAL A 1 320 ? 4.991 -10.591 -5.965 1.00 84.12 320 VAL A O 1
ATOM 2568 N N . GLN A 1 321 ? 7.234 -10.636 -5.983 1.00 84.50 321 GLN A N 1
ATOM 2569 C CA . GLN A 1 321 ? 7.395 -9.573 -6.970 1.00 84.50 321 GLN A CA 1
ATOM 2570 C C . GLN A 1 321 ? 6.967 -10.048 -8.355 1.00 84.50 321 GLN A C 1
ATOM 2572 O O . GLN A 1 321 ? 6.240 -9.344 -9.047 1.00 84.50 321 GLN A O 1
ATOM 2577 N N . GLU A 1 322 ? 7.365 -11.260 -8.734 1.00 88.31 322 GLU A N 1
ATOM 2578 C CA . GLU A 1 322 ? 6.924 -11.920 -9.961 1.00 88.31 322 GLU A CA 1
ATOM 2579 C C . GLU A 1 322 ? 5.401 -12.037 -9.987 1.00 88.31 322 GLU A C 1
ATOM 2581 O O . GLU A 1 322 ? 4.777 -11.701 -10.994 1.00 88.31 322 GLU A O 1
ATOM 2586 N N . LYS A 1 323 ? 4.778 -12.415 -8.861 1.00 88.75 323 LYS A N 1
ATOM 2587 C CA . LYS A 1 323 ? 3.318 -12.476 -8.777 1.00 88.75 323 LYS A CA 1
ATOM 2588 C C . LYS A 1 323 ? 2.663 -11.103 -8.892 1.00 88.75 323 LYS A C 1
ATOM 2590 O O . LYS A 1 323 ? 1.628 -10.978 -9.541 1.00 88.75 323 LYS A O 1
ATOM 2595 N N . TYR A 1 324 ? 3.262 -10.072 -8.303 1.00 89.19 324 TYR A N 1
ATOM 2596 C CA . TYR A 1 324 ? 2.782 -8.704 -8.468 1.00 89.19 324 TYR A CA 1
ATOM 2597 C C . TYR A 1 324 ? 2.871 -8.241 -9.928 1.00 89.19 324 TYR A C 1
ATOM 2599 O O . TYR A 1 324 ? 1.907 -7.678 -10.438 1.00 89.19 324 TYR A O 1
ATOM 2607 N N . ILE A 1 325 ? 3.973 -8.539 -10.625 1.00 89.19 325 ILE A N 1
ATOM 2608 C CA . ILE A 1 325 ? 4.133 -8.222 -12.051 1.00 89.19 325 ILE A CA 1
ATOM 2609 C C . ILE A 1 325 ? 3.118 -9.004 -12.897 1.00 89.19 325 ILE A C 1
ATOM 2611 O O . ILE A 1 325 ? 2.491 -8.418 -13.773 1.00 89.19 325 ILE A O 1
ATOM 2615 N N . ASP A 1 326 ? 2.891 -10.289 -12.607 1.00 91.38 326 ASP A N 1
ATOM 2616 C CA . ASP A 1 326 ? 1.870 -11.123 -13.264 1.00 91.38 326 ASP A CA 1
ATOM 2617 C C . ASP A 1 326 ? 0.465 -10.519 -13.147 1.00 91.38 326 ASP A C 1
ATOM 2619 O O . ASP A 1 326 ? -0.280 -10.486 -14.127 1.00 91.38 326 ASP A O 1
ATOM 2623 N N . LEU A 1 327 ? 0.114 -9.988 -11.975 1.00 91.19 327 LEU A N 1
ATOM 2624 C CA . LEU A 1 327 ? -1.162 -9.304 -11.760 1.00 91.19 327 LEU A CA 1
ATOM 2625 C C . LEU A 1 327 ? -1.187 -7.908 -12.398 1.00 91.19 327 LEU A C 1
ATOM 2627 O O . LEU A 1 327 ? -2.191 -7.536 -13.000 1.00 91.19 327 LEU A O 1
ATOM 2631 N N . MET A 1 328 ? -0.086 -7.155 -12.352 1.00 89.75 328 MET A N 1
ATOM 2632 C CA . MET A 1 328 ? 0.018 -5.851 -13.015 1.00 89.75 328 MET A CA 1
ATOM 2633 C C . MET A 1 328 ? -0.127 -5.988 -14.533 1.00 89.75 328 MET A C 1
ATOM 2635 O O . MET A 1 328 ? -0.793 -5.172 -15.159 1.00 89.75 328 MET A O 1
ATOM 2639 N N . CYS A 1 329 ? 0.406 -7.051 -15.138 1.00 91.00 329 CYS A N 1
ATOM 2640 C CA . CYS A 1 329 ? 0.174 -7.345 -16.550 1.00 91.00 329 CYS A CA 1
ATOM 2641 C C . CYS A 1 329 ? -1.313 -7.575 -16.879 1.00 91.00 329 CYS A C 1
ATOM 2643 O O . CYS A 1 329 ? -1.727 -7.272 -17.996 1.00 91.00 329 CYS A O 1
ATOM 2645 N N . GLN A 1 330 ? -2.108 -8.087 -15.932 1.00 90.44 330 GLN A N 1
ATOM 2646 C CA . GLN A 1 330 ? -3.542 -8.345 -16.117 1.00 90.44 330 GLN A CA 1
ATOM 2647 C C . GLN A 1 330 ? -4.393 -7.089 -15.908 1.00 90.44 330 GLN A C 1
ATOM 2649 O O . GLN A 1 330 ? -5.298 -6.829 -16.698 1.00 90.44 330 GLN A O 1
ATOM 2654 N N . PHE A 1 331 ? -4.111 -6.317 -14.856 1.00 89.94 331 PHE A N 1
ATOM 2655 C CA . PHE A 1 331 ? -4.943 -5.181 -14.452 1.00 89.94 331 PHE A CA 1
ATOM 2656 C C . PHE A 1 331 ? -4.448 -3.831 -14.985 1.00 89.94 331 PHE A C 1
ATOM 2658 O O . PHE A 1 331 ? -5.263 -2.951 -15.257 1.00 89.94 331 PHE A O 1
ATOM 2665 N N . GLU A 1 332 ? -3.137 -3.654 -15.164 1.00 89.56 332 GLU A N 1
ATOM 2666 C CA . GLU A 1 332 ? -2.523 -2.373 -15.537 1.00 89.56 332 GLU A CA 1
ATOM 2667 C C . GLU A 1 332 ? -1.286 -2.539 -16.455 1.00 89.56 332 GLU A C 1
ATOM 2669 O O . GLU A 1 332 ? -0.169 -2.138 -16.111 1.00 89.56 332 GLU A O 1
ATOM 2674 N N . PRO A 1 333 ? -1.451 -3.097 -17.672 1.00 87.94 333 PRO A N 1
ATOM 2675 C CA . PRO A 1 333 ? -0.332 -3.439 -18.558 1.00 87.94 333 PRO A CA 1
ATOM 2676 C C . PRO A 1 333 ? 0.536 -2.237 -18.975 1.00 87.94 333 PRO A C 1
ATOM 2678 O O . PRO A 1 333 ? 1.718 -2.409 -19.270 1.00 87.94 333 PRO A O 1
ATOM 2681 N N . GLY A 1 334 ? -0.020 -1.019 -18.987 1.00 84.44 334 GLY A N 1
ATOM 2682 C CA . GLY A 1 334 ? 0.709 0.202 -19.348 1.00 84.44 334 GLY A CA 1
ATOM 2683 C C . GLY A 1 334 ? 1.736 0.658 -18.304 1.00 84.44 334 GLY A C 1
ATOM 2684 O O . GLY A 1 334 ? 2.742 1.264 -18.669 1.00 84.44 334 GLY A O 1
ATOM 2685 N N . ALA A 1 335 ? 1.526 0.339 -17.022 1.00 86.31 335 ALA A N 1
ATOM 2686 C CA . ALA A 1 335 ? 2.421 0.738 -15.931 1.00 86.31 335 ALA A CA 1
ATOM 2687 C C . ALA A 1 335 ? 3.618 -0.217 -15.755 1.00 86.31 335 ALA A C 1
ATOM 2689 O O . ALA A 1 335 ? 4.645 0.163 -15.187 1.00 86.31 335 ALA A O 1
ATOM 2690 N N . VAL A 1 336 ? 3.521 -1.439 -16.295 1.00 89.50 336 VAL A N 1
ATOM 2691 C CA . VAL A 1 336 ? 4.512 -2.515 -16.120 1.00 89.50 336 VAL A CA 1
ATOM 2692 C C . VAL A 1 336 ? 5.914 -2.090 -16.558 1.0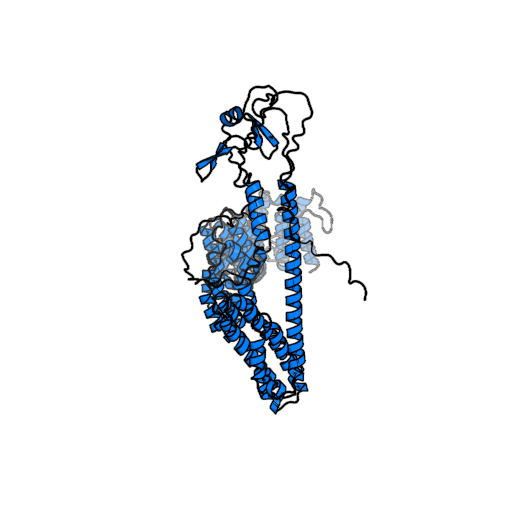0 89.50 336 VAL A C 1
ATOM 2694 O O . VAL A 1 336 ? 6.881 -2.322 -15.838 1.00 89.50 336 VAL A O 1
ATOM 2697 N N . HIS A 1 337 ? 6.053 -1.439 -17.719 1.00 86.31 337 HIS A N 1
ATOM 2698 C CA . HIS A 1 337 ? 7.367 -1.004 -18.205 1.00 86.31 337 HIS A CA 1
ATOM 2699 C C . HIS A 1 337 ? 8.018 0.004 -17.247 1.00 86.31 337 HIS A C 1
ATOM 2701 O O . HIS A 1 337 ? 9.191 -0.141 -16.900 1.00 86.31 337 HIS A O 1
ATOM 2707 N N . GLN A 1 338 ? 7.250 0.992 -16.775 1.00 86.69 338 GLN A N 1
ATOM 2708 C CA . GLN A 1 338 ? 7.742 1.995 -15.833 1.00 86.69 338 GLN A CA 1
ATOM 2709 C C . GLN A 1 338 ? 8.195 1.337 -14.525 1.00 86.69 338 GLN A C 1
ATOM 2711 O O . GLN A 1 338 ? 9.292 1.625 -14.049 1.00 86.69 338 GLN A O 1
ATOM 2716 N N . PHE A 1 339 ? 7.401 0.406 -14.001 1.00 85.88 339 PHE A N 1
ATOM 2717 C CA . PHE A 1 339 ? 7.711 -0.340 -12.786 1.00 85.88 339 PHE A CA 1
ATOM 2718 C C . PHE A 1 339 ? 8.993 -1.183 -12.904 1.00 85.88 339 PHE A C 1
ATOM 2720 O O . PHE A 1 339 ? 9.897 -1.096 -12.076 1.00 85.88 339 PHE A O 1
ATOM 2727 N N . ILE A 1 340 ? 9.107 -1.976 -13.970 1.00 86.81 340 ILE A N 1
ATOM 2728 C CA . ILE A 1 340 ? 10.257 -2.861 -14.212 1.00 86.81 340 ILE A CA 1
ATOM 2729 C C . ILE A 1 340 ? 11.542 -2.056 -14.470 1.00 86.81 340 ILE A C 1
ATOM 2731 O O . ILE A 1 340 ? 12.640 -2.543 -14.195 1.00 86.81 340 ILE A O 1
ATOM 2735 N N . SER A 1 341 ? 11.413 -0.829 -14.985 1.00 83.88 341 SER A N 1
ATOM 2736 C CA . SER A 1 341 ? 12.544 0.070 -15.233 1.00 83.88 341 SER A CA 1
ATOM 2737 C C . SER A 1 341 ? 13.085 0.762 -13.979 1.00 83.88 341 SER A C 1
ATOM 2739 O O . SER A 1 341 ? 14.261 1.124 -13.952 1.00 83.88 341 SER A O 1
ATOM 2741 N N . SER A 1 342 ? 12.247 0.962 -12.955 1.00 83.44 342 SER A N 1
ATOM 2742 C CA . SER A 1 342 ? 12.624 1.649 -11.715 1.00 83.44 342 SER A CA 1
ATOM 2743 C C . SER A 1 342 ? 13.131 0.699 -10.629 1.00 83.44 342 SER A C 1
ATOM 2745 O O . SER A 1 342 ? 13.824 1.142 -9.711 1.00 83.44 342 SER A O 1
ATOM 2747 N N . PHE A 1 343 ? 12.804 -0.591 -10.722 1.00 76.00 343 PHE A N 1
ATOM 2748 C CA . PHE A 1 343 ? 13.075 -1.576 -9.682 1.00 76.00 343 PHE A CA 1
ATOM 2749 C C . PHE A 1 343 ? 14.002 -2.709 -10.156 1.00 76.00 343 PHE A C 1
ATOM 2751 O O . PHE A 1 343 ? 13.909 -3.159 -11.290 1.00 76.00 343 PHE A O 1
ATOM 2758 N N . ASP A 1 344 ? 14.881 -3.204 -9.274 1.00 70.44 344 ASP A N 1
ATOM 2759 C CA . ASP A 1 344 ? 15.966 -4.149 -9.618 1.00 70.44 344 ASP A CA 1
ATOM 2760 C C . ASP A 1 344 ? 15.931 -5.485 -8.829 1.00 70.44 344 ASP A C 1
ATOM 2762 O O . ASP A 1 344 ? 16.941 -6.176 -8.725 1.00 70.44 344 ASP A O 1
ATOM 2766 N N . GLY A 1 345 ? 14.789 -5.873 -8.246 1.00 71.75 345 GLY A N 1
ATOM 2767 C CA . GLY A 1 345 ? 14.690 -7.060 -7.371 1.00 71.75 345 GLY A CA 1
ATOM 2768 C C . GLY A 1 345 ? 14.141 -8.355 -7.989 1.00 71.75 345 GLY A C 1
ATOM 2769 O O . GLY A 1 345 ? 14.140 -9.375 -7.300 1.00 71.75 345 GLY A O 1
ATOM 2770 N N . TYR A 1 346 ? 13.668 -8.331 -9.238 1.00 81.19 346 TYR A N 1
ATOM 2771 C CA . TYR A 1 346 ? 12.993 -9.466 -9.882 1.00 81.19 346 TYR A CA 1
ATOM 2772 C C . TYR A 1 346 ? 13.962 -10.390 -10.631 1.00 81.19 346 TYR A C 1
ATOM 2774 O O . TYR A 1 346 ? 15.042 -9.977 -11.065 1.00 81.19 346 TYR A O 1
ATOM 2782 N N . ARG A 1 347 ? 13.555 -11.647 -10.848 1.00 85.94 347 ARG A N 1
ATOM 2783 C CA . ARG A 1 347 ? 14.296 -12.575 -11.710 1.00 85.94 347 ARG A CA 1
ATOM 2784 C C . ARG A 1 347 ? 13.958 -12.320 -13.175 1.00 85.94 347 ARG A C 1
ATOM 2786 O O . ARG A 1 347 ? 12.791 -12.274 -13.565 1.00 85.94 347 ARG A O 1
ATOM 2793 N N . LEU A 1 348 ? 14.994 -12.112 -13.984 1.00 85.94 348 LEU A N 1
ATOM 2794 C CA . LEU A 1 348 ? 14.851 -11.637 -15.360 1.00 85.94 348 LEU A CA 1
ATOM 2795 C C . LEU A 1 348 ? 14.115 -12.638 -16.265 1.00 85.94 348 LEU A C 1
ATOM 2797 O O . LEU A 1 348 ? 13.258 -12.223 -17.040 1.00 85.94 348 LEU A O 1
ATOM 2801 N N . GLU A 1 349 ? 14.439 -13.929 -16.171 1.00 86.50 349 GLU A N 1
ATOM 2802 C CA . GLU A 1 349 ? 13.897 -14.973 -17.053 1.00 86.50 349 GLU A CA 1
ATOM 2803 C C . GLU A 1 349 ? 12.408 -15.225 -16.781 1.00 86.50 349 GLU A C 1
ATOM 2805 O O . GLU A 1 349 ? 11.593 -15.214 -17.704 1.00 86.50 349 GLU A O 1
ATOM 2810 N N . GLU A 1 350 ? 12.040 -15.352 -15.509 1.00 88.31 350 GLU A N 1
ATOM 2811 C CA . GLU A 1 350 ? 10.669 -15.579 -15.053 1.00 88.31 350 GLU A CA 1
ATOM 2812 C C . GLU A 1 350 ? 9.769 -14.378 -15.366 1.00 88.31 350 GLU A C 1
ATOM 2814 O O . GLU A 1 350 ? 8.684 -14.531 -15.930 1.00 88.31 350 GLU A O 1
ATOM 2819 N N . THR A 1 351 ? 10.248 -13.159 -15.092 1.00 89.25 351 THR A N 1
ATOM 2820 C CA . THR A 1 351 ? 9.509 -11.922 -15.404 1.00 89.25 351 THR A CA 1
ATOM 2821 C C . THR A 1 351 ? 9.293 -11.763 -16.909 1.00 89.25 351 THR A C 1
ATOM 2823 O O . THR A 1 351 ? 8.237 -11.308 -17.358 1.00 89.25 351 THR A O 1
ATOM 2826 N N . LEU A 1 352 ? 10.278 -12.1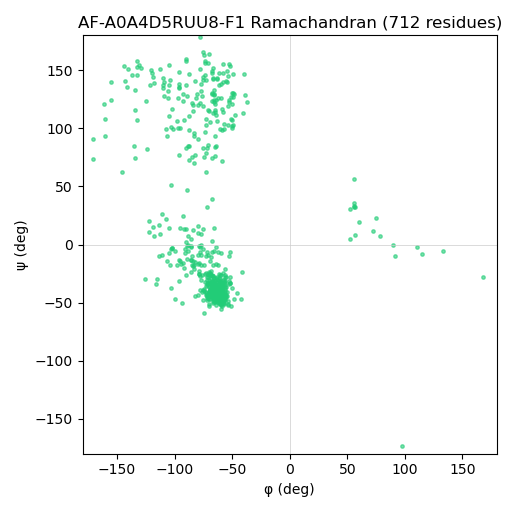67 -17.712 1.00 89.31 352 LEU A N 1
ATOM 2827 C CA . LEU A 1 352 ? 10.190 -12.152 -19.167 1.00 89.31 352 LEU A CA 1
ATOM 2828 C C . LEU A 1 352 ? 9.165 -13.170 -19.679 1.00 89.31 352 LEU A C 1
ATOM 2830 O O . LEU A 1 352 ? 8.406 -12.852 -20.598 1.00 89.31 352 LEU A O 1
ATOM 2834 N N . GLU A 1 353 ? 9.082 -14.360 -19.080 1.00 89.81 353 GLU A N 1
ATOM 2835 C CA . GLU A 1 353 ? 8.043 -15.339 -19.410 1.00 89.81 353 GLU A CA 1
ATOM 2836 C C . GLU A 1 353 ? 6.636 -14.821 -19.068 1.00 89.81 353 GLU A C 1
ATOM 2838 O O . GLU A 1 353 ? 5.716 -14.947 -19.883 1.00 89.81 353 GLU A O 1
ATOM 2843 N N . ILE A 1 354 ? 6.480 -14.166 -17.914 1.00 89.81 354 ILE A N 1
ATOM 2844 C CA . ILE A 1 354 ? 5.225 -13.522 -17.498 1.00 89.81 354 ILE A CA 1
ATOM 2845 C C . ILE A 1 354 ? 4.804 -12.449 -18.513 1.00 89.81 354 ILE A C 1
ATOM 2847 O O . ILE A 1 354 ? 3.684 -12.488 -19.030 1.00 89.81 354 ILE A O 1
ATOM 2851 N N . CYS A 1 355 ? 5.707 -11.530 -18.873 1.00 90.62 355 CYS A N 1
ATOM 2852 C CA . CYS A 1 355 ? 5.405 -10.459 -19.828 1.00 90.62 355 CYS A CA 1
ATOM 2853 C C . CYS A 1 355 ? 5.041 -11.004 -21.220 1.00 90.62 355 CYS A C 1
ATOM 2855 O O . CYS A 1 355 ? 4.121 -10.488 -21.862 1.00 90.62 355 CYS A O 1
ATOM 2857 N N . ARG A 1 356 ? 5.706 -12.081 -21.672 1.00 88.62 356 ARG A N 1
ATOM 2858 C CA . ARG A 1 356 ? 5.377 -12.772 -22.931 1.00 88.62 356 ARG A CA 1
ATOM 2859 C C . ARG A 1 356 ? 3.990 -13.406 -22.894 1.00 88.62 356 ARG A C 1
ATOM 2861 O O . ARG A 1 356 ? 3.249 -13.284 -23.868 1.00 88.62 356 ARG A O 1
ATOM 2868 N N . ARG A 1 357 ? 3.624 -14.052 -21.782 1.00 91.44 357 ARG A N 1
ATOM 2869 C CA . ARG A 1 357 ? 2.306 -14.681 -21.597 1.00 91.44 357 ARG A CA 1
ATOM 2870 C C . ARG A 1 357 ? 1.171 -13.665 -21.732 1.00 91.44 357 ARG A C 1
ATOM 2872 O O . ARG A 1 357 ? 0.175 -13.956 -22.390 1.00 91.44 357 ARG A O 1
ATOM 2879 N N . HIS A 1 358 ? 1.364 -12.466 -21.182 1.00 88.94 358 HIS A N 1
ATOM 2880 C CA . HIS A 1 358 ? 0.392 -11.365 -21.228 1.00 88.94 358 HIS A CA 1
ATOM 2881 C C . HIS A 1 358 ? 0.544 -10.427 -22.434 1.00 88.94 358 HIS A C 1
ATOM 2883 O O . HIS A 1 358 ? -0.211 -9.469 -22.563 1.00 88.94 358 HIS A O 1
ATOM 2889 N N . LYS A 1 359 ? 1.493 -10.696 -23.342 1.00 87.12 359 LYS A N 1
ATOM 2890 C CA . LYS A 1 359 ? 1.767 -9.898 -24.555 1.00 87.12 359 LYS A CA 1
ATOM 2891 C C . LYS A 1 359 ? 2.076 -8.414 -24.283 1.00 87.12 359 LYS A C 1
ATOM 2893 O O . LYS A 1 359 ? 1.801 -7.554 -25.121 1.00 87.12 359 LYS A O 1
ATOM 2898 N N . VAL A 1 360 ? 2.696 -8.100 -23.143 1.00 89.12 360 VAL A N 1
ATOM 2899 C CA . VAL A 1 360 ? 3.120 -6.728 -22.814 1.00 89.12 360 VAL A CA 1
ATOM 2900 C C . VAL A 1 360 ? 4.433 -6.422 -23.541 1.00 89.12 360 VAL A C 1
ATOM 2902 O O . VAL A 1 360 ? 5.526 -6.715 -23.050 1.00 89.12 360 VAL A O 1
ATOM 2905 N N . CYS A 1 361 ? 4.325 -5.871 -24.751 1.00 87.44 361 CYS A N 1
ATOM 2906 C CA . CYS A 1 361 ? 5.445 -5.732 -25.689 1.00 87.44 361 CYS A CA 1
ATOM 2907 C C . CYS A 1 361 ? 6.563 -4.810 -25.172 1.00 87.44 361 CYS A C 1
ATOM 2909 O O . CYS A 1 361 ? 7.731 -5.191 -25.230 1.00 87.44 361 CYS A O 1
ATOM 2911 N N . ASP A 1 362 ? 6.224 -3.649 -24.604 1.00 85.56 362 ASP A N 1
ATOM 2912 C CA . ASP A 1 362 ? 7.209 -2.657 -24.140 1.00 85.56 362 ASP A CA 1
ATOM 2913 C C . ASP A 1 362 ? 8.041 -3.168 -22.951 1.00 85.56 362 ASP A C 1
ATOM 2915 O O . ASP A 1 362 ? 9.260 -2.983 -22.891 1.00 85.56 362 ASP A O 1
ATOM 2919 N N . ALA A 1 363 ? 7.396 -3.871 -22.014 1.00 88.12 363 ALA A N 1
ATOM 2920 C CA . ALA A 1 363 ? 8.072 -4.533 -20.901 1.00 88.12 363 ALA A CA 1
ATOM 2921 C C . ALA A 1 363 ? 8.936 -5.708 -21.386 1.00 88.12 363 ALA A C 1
ATOM 2923 O O . ALA A 1 363 ? 10.089 -5.841 -20.978 1.00 88.12 363 ALA A O 1
ATOM 2924 N N . THR A 1 364 ? 8.419 -6.519 -22.315 1.00 89.81 364 THR A N 1
ATOM 2925 C CA . THR A 1 364 ? 9.159 -7.655 -22.890 1.00 89.81 364 THR A CA 1
ATOM 2926 C C . THR A 1 364 ? 10.416 -7.192 -23.627 1.00 89.81 364 THR A C 1
ATOM 2928 O O . THR A 1 364 ? 11.484 -7.772 -23.440 1.00 89.81 364 THR A O 1
ATOM 2931 N N . ALA A 1 365 ? 10.322 -6.128 -24.430 1.00 88.75 365 ALA A N 1
ATOM 2932 C CA . ALA A 1 365 ? 11.462 -5.566 -25.147 1.00 88.75 365 ALA A CA 1
ATOM 2933 C C . ALA A 1 365 ? 12.535 -5.021 -24.191 1.00 88.75 365 ALA A C 1
ATOM 2935 O O . ALA A 1 365 ? 13.722 -5.267 -24.399 1.00 88.75 365 ALA A O 1
ATOM 2936 N N . TYR A 1 366 ? 12.126 -4.348 -23.111 1.00 88.81 366 TYR A N 1
ATOM 2937 C CA . TYR A 1 366 ? 13.048 -3.871 -22.077 1.00 88.81 366 TYR A CA 1
ATOM 2938 C C . TYR A 1 366 ? 13.786 -5.020 -21.372 1.00 88.81 366 TYR A C 1
ATOM 2940 O O . TYR A 1 366 ? 15.005 -4.973 -21.199 1.00 88.81 366 TYR A O 1
ATOM 2948 N N . LEU A 1 367 ? 13.063 -6.080 -20.999 1.00 89.38 367 LEU A N 1
ATOM 2949 C CA . LEU A 1 367 ? 13.653 -7.257 -20.357 1.00 89.38 367 LEU A CA 1
ATOM 2950 C C . LEU A 1 367 ? 14.614 -7.998 -21.299 1.00 89.38 367 LEU A C 1
ATOM 2952 O O . LEU A 1 367 ? 15.682 -8.422 -20.862 1.00 89.38 367 LEU A O 1
ATOM 2956 N N . LEU A 1 368 ? 14.288 -8.098 -22.592 1.00 89.56 368 LEU A N 1
ATOM 2957 C CA . LEU A 1 368 ? 15.177 -8.668 -23.612 1.00 89.56 368 LEU A CA 1
ATOM 2958 C C . LEU A 1 368 ? 16.447 -7.832 -23.812 1.00 89.56 368 LEU A C 1
ATOM 2960 O O . LEU A 1 368 ? 17.541 -8.393 -23.882 1.00 89.56 368 LEU A O 1
ATOM 2964 N N . GLU A 1 369 ? 16.329 -6.499 -23.817 1.00 88.62 369 GLU A N 1
ATOM 2965 C CA . GLU A 1 369 ? 17.486 -5.595 -23.857 1.00 88.62 369 GLU A CA 1
ATOM 2966 C C . GLU A 1 369 ? 18.408 -5.832 -22.646 1.00 88.62 369 GLU A C 1
ATOM 2968 O O . GLU A 1 369 ? 19.627 -5.931 -22.816 1.00 88.62 369 GLU A O 1
ATOM 2973 N N . ARG A 1 370 ? 17.849 -5.996 -21.434 1.00 86.50 370 ARG A N 1
ATOM 2974 C CA . ARG A 1 370 ? 18.630 -6.341 -20.227 1.00 86.50 370 ARG A CA 1
ATOM 2975 C C . ARG A 1 370 ? 19.239 -7.741 -20.286 1.00 86.50 370 ARG A C 1
ATOM 2977 O O . ARG A 1 370 ? 20.358 -7.914 -19.807 1.00 86.50 370 ARG A O 1
ATOM 2984 N N . ALA A 1 371 ? 18.545 -8.710 -20.880 1.00 86.88 371 ALA A N 1
ATOM 2985 C CA . ALA A 1 371 ? 19.053 -10.070 -21.080 1.00 86.88 371 ALA A CA 1
ATOM 2986 C C . ALA A 1 371 ? 20.197 -10.131 -22.108 1.00 86.88 371 ALA A C 1
ATOM 2988 O O . ALA A 1 371 ? 20.908 -11.130 -22.188 1.00 86.88 371 ALA A O 1
ATOM 2989 N N . GLY A 1 372 ? 20.392 -9.059 -22.883 1.00 84.75 372 GLY A N 1
ATOM 2990 C CA . GLY A 1 372 ? 21.383 -8.979 -23.952 1.00 84.75 372 GLY A CA 1
ATOM 2991 C C . GLY A 1 372 ? 20.864 -9.441 -25.316 1.00 84.75 372 GLY A C 1
ATOM 2992 O O . GLY A 1 372 ? 21.604 -9.351 -26.296 1.00 84.75 372 GLY A O 1
ATOM 2993 N N . ASP 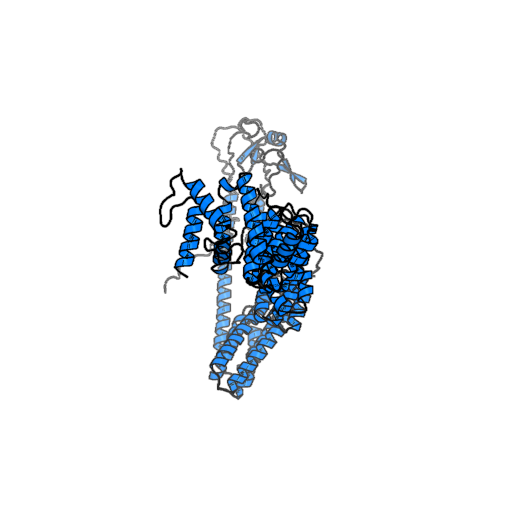A 1 373 ? 19.602 -9.868 -25.415 1.00 88.69 373 ASP A N 1
ATOM 2994 C CA . ASP A 1 373 ? 18.949 -10.209 -26.681 1.00 88.69 373 ASP A CA 1
ATOM 2995 C C . ASP A 1 373 ? 18.367 -8.954 -27.353 1.00 88.69 373 ASP A C 1
ATOM 2997 O O . ASP A 1 373 ? 17.164 -8.682 -27.357 1.00 88.69 373 ASP A O 1
ATOM 3001 N N . ILE A 1 374 ? 19.269 -8.156 -27.925 1.00 88.12 374 ILE A N 1
ATOM 3002 C CA . ILE A 1 374 ? 18.932 -6.902 -28.613 1.00 88.12 374 ILE A CA 1
ATOM 3003 C C . ILE A 1 374 ? 18.076 -7.171 -29.861 1.00 88.12 374 ILE A C 1
ATOM 3005 O O . ILE A 1 374 ? 17.174 -6.392 -30.165 1.00 88.12 374 ILE A O 1
ATOM 3009 N N . GLN A 1 375 ? 18.340 -8.266 -30.581 1.00 87.31 375 GLN A N 1
ATOM 3010 C CA . GLN A 1 375 ? 17.611 -8.614 -31.805 1.00 87.31 375 GLN A CA 1
ATOM 3011 C C . GLN A 1 375 ? 16.170 -9.030 -31.495 1.00 87.31 375 GLN A C 1
ATOM 3013 O O . GLN A 1 375 ? 15.244 -8.559 -32.156 1.00 87.31 375 GLN A O 1
ATOM 3018 N N . GLY A 1 376 ? 15.963 -9.833 -30.447 1.00 87.88 376 GLY A N 1
ATOM 3019 C CA . GLY A 1 376 ? 14.634 -10.162 -29.940 1.00 87.88 376 GLY A CA 1
ATOM 3020 C C . GLY A 1 376 ? 13.859 -8.911 -29.526 1.00 87.88 376 GLY A C 1
ATOM 3021 O O . GLY A 1 376 ? 12.741 -8.702 -29.998 1.00 87.88 376 GLY A O 1
ATOM 3022 N N . ALA A 1 377 ? 14.470 -8.028 -28.726 1.00 91.31 377 ALA A N 1
ATOM 3023 C CA . ALA A 1 377 ? 13.855 -6.760 -28.323 1.00 91.31 377 ALA A CA 1
ATOM 3024 C C . ALA A 1 377 ? 13.462 -5.892 -29.531 1.00 91.31 377 ALA A C 1
ATOM 3026 O O . ALA A 1 377 ? 12.347 -5.373 -29.601 1.00 91.31 377 ALA A O 1
ATOM 3027 N N . PHE A 1 378 ? 14.367 -5.770 -30.506 1.00 91.38 378 PHE A N 1
ATOM 3028 C CA . PHE A 1 378 ? 14.142 -5.000 -31.724 1.00 91.38 378 PHE A CA 1
ATOM 3029 C C . PHE A 1 378 ? 13.004 -5.575 -32.569 1.00 91.38 378 PHE A C 1
ATOM 3031 O O . PHE A 1 378 ? 12.144 -4.816 -33.008 1.00 91.38 378 PHE A O 1
ATOM 3038 N N . SER A 1 379 ? 12.961 -6.897 -32.762 1.00 91.75 379 SER A N 1
ATOM 3039 C CA . SER A 1 379 ? 11.918 -7.551 -33.560 1.00 91.75 379 SER A CA 1
ATOM 3040 C C . SER A 1 379 ? 10.511 -7.272 -33.022 1.00 91.75 379 SER A C 1
ATOM 3042 O O . SER A 1 379 ? 9.645 -6.858 -33.788 1.00 91.75 379 SER A O 1
ATOM 3044 N N . ILE A 1 380 ? 10.317 -7.365 -31.701 1.00 91.44 380 ILE A N 1
ATOM 3045 C CA . ILE A 1 380 ? 9.032 -7.087 -31.043 1.00 91.44 380 ILE A CA 1
ATOM 3046 C C . ILE A 1 380 ? 8.626 -5.623 -31.240 1.00 91.44 380 ILE A C 1
ATOM 3048 O O . ILE A 1 380 ? 7.506 -5.334 -31.662 1.00 91.44 380 ILE A O 1
ATOM 3052 N N . LEU A 1 381 ? 9.530 -4.674 -30.970 1.00 91.75 381 LEU A N 1
ATOM 3053 C CA . LEU A 1 381 ? 9.205 -3.252 -31.120 1.00 91.75 381 LEU A CA 1
ATOM 3054 C C . LEU A 1 381 ? 8.960 -2.859 -32.586 1.00 91.75 381 LEU A C 1
ATOM 3056 O O . LEU A 1 381 ? 8.145 -1.972 -32.852 1.00 91.75 381 LEU A O 1
ATOM 3060 N N . LEU A 1 382 ? 9.655 -3.506 -33.528 1.00 92.12 382 LEU A N 1
ATOM 3061 C CA . LEU A 1 382 ? 9.488 -3.296 -34.963 1.00 92.12 382 LEU A CA 1
ATOM 3062 C C . LEU A 1 382 ? 8.137 -3.828 -35.462 1.00 92.12 382 LEU A C 1
ATOM 3064 O O . LEU A 1 382 ? 7.502 -3.173 -36.289 1.00 92.12 382 LEU A O 1
ATOM 3068 N N . GLU A 1 383 ? 7.679 -4.976 -34.957 1.00 92.00 383 GLU A N 1
ATOM 3069 C CA . GLU A 1 383 ? 6.348 -5.519 -35.258 1.00 92.00 383 GLU A CA 1
ATOM 3070 C C . GLU A 1 383 ? 5.239 -4.579 -34.772 1.00 92.00 383 GLU A C 1
ATOM 3072 O O . GLU A 1 383 ? 4.372 -4.207 -35.563 1.00 92.00 383 GLU A O 1
ATOM 3077 N N . VAL A 1 384 ? 5.332 -4.078 -33.534 1.00 90.75 384 VAL A N 1
ATOM 3078 C CA . VAL A 1 384 ? 4.381 -3.087 -32.995 1.00 90.75 384 VAL A CA 1
ATOM 3079 C C . VAL A 1 384 ? 4.361 -1.807 -33.840 1.00 90.75 384 VAL A C 1
ATOM 3081 O O . VAL A 1 384 ? 3.297 -1.252 -34.123 1.00 90.75 384 VAL A O 1
ATOM 3084 N N . LEU A 1 385 ? 5.531 -1.323 -34.275 1.00 91.94 385 LEU A N 1
ATOM 3085 C CA . LEU A 1 385 ? 5.620 -0.162 -35.164 1.00 91.94 385 LEU A CA 1
ATOM 3086 C C . LEU A 1 385 ? 4.951 -0.438 -36.520 1.00 91.94 385 LEU A C 1
ATOM 3088 O O . LEU A 1 385 ? 4.218 0.415 -37.023 1.00 91.94 385 LEU A O 1
ATOM 3092 N N . ARG A 1 386 ? 5.169 -1.625 -37.098 1.00 91.31 386 ARG A N 1
ATOM 3093 C CA . ARG A 1 386 ? 4.562 -2.042 -38.369 1.00 91.31 386 ARG A CA 1
ATOM 3094 C C . ARG A 1 386 ? 3.037 -2.110 -38.270 1.00 91.31 386 ARG A C 1
ATOM 3096 O O . ARG A 1 386 ? 2.363 -1.592 -39.154 1.00 91.31 386 ARG A O 1
ATOM 3103 N N . GLU A 1 387 ? 2.491 -2.688 -37.203 1.00 90.12 387 GLU A N 1
ATOM 3104 C CA . GLU A 1 387 ? 1.040 -2.746 -36.975 1.00 90.12 387 GLU A CA 1
ATOM 3105 C C . GLU A 1 387 ? 0.418 -1.346 -36.879 1.00 90.12 387 GLU A C 1
ATOM 3107 O O . GLU A 1 387 ? -0.579 -1.059 -37.548 1.00 90.12 387 GLU A O 1
ATOM 3112 N N . LYS A 1 388 ? 1.042 -0.438 -36.113 1.00 89.50 388 LYS A N 1
ATOM 3113 C CA . LYS A 1 388 ? 0.587 0.957 -35.991 1.00 89.50 388 LYS A CA 1
ATOM 3114 C C . LYS A 1 388 ? 0.646 1.698 -37.334 1.00 89.50 388 LYS A C 1
ATOM 3116 O O . LYS A 1 388 ? -0.307 2.394 -37.684 1.00 89.50 388 LYS A O 1
ATOM 3121 N N . LEU A 1 389 ? 1.727 1.527 -38.101 1.00 88.62 389 LEU A N 1
ATOM 3122 C CA . LEU A 1 389 ? 1.888 2.125 -39.434 1.00 88.62 389 LEU A CA 1
ATOM 3123 C C . LEU A 1 389 ? 0.846 1.607 -40.433 1.00 88.62 389 LEU A C 1
ATOM 3125 O O . LEU A 1 389 ? 0.289 2.407 -41.183 1.00 88.62 389 LEU A O 1
ATOM 3129 N N . ASN A 1 390 ? 0.546 0.305 -40.418 1.00 87.50 390 ASN A N 1
ATOM 3130 C CA . ASN A 1 390 ? -0.484 -0.290 -41.272 1.00 87.50 390 ASN A CA 1
ATOM 3131 C C . ASN A 1 390 ? -1.875 0.256 -40.928 1.00 87.50 390 ASN A C 1
ATOM 3133 O O . ASN A 1 390 ? -2.594 0.696 -41.823 1.00 87.50 390 ASN A O 1
ATOM 3137 N N . LYS A 1 391 ? -2.214 0.339 -39.634 1.00 87.25 391 LYS A N 1
ATOM 3138 C CA . LYS A 1 391 ? -3.477 0.939 -39.175 1.00 87.25 391 LYS A CA 1
ATOM 3139 C C . LYS A 1 391 ? -3.609 2.401 -39.616 1.00 87.25 391 LYS A C 1
ATOM 3141 O O . LYS A 1 391 ? -4.664 2.825 -40.078 1.00 87.25 391 LYS A O 1
ATOM 3146 N N . TYR A 1 392 ? -2.535 3.182 -39.506 1.00 86.38 392 TYR A N 1
ATOM 3147 C CA . TYR A 1 392 ? -2.518 4.569 -39.974 1.00 86.38 392 TYR A CA 1
ATOM 3148 C C . TYR A 1 392 ? -2.656 4.673 -41.500 1.00 86.38 392 TYR A C 1
ATOM 3150 O O . TYR A 1 392 ? -3.374 5.537 -42.002 1.00 86.38 392 TYR A O 1
ATOM 3158 N N . ALA A 1 393 ? -2.014 3.770 -42.246 1.00 84.62 393 ALA A N 1
ATOM 3159 C CA . ALA A 1 393 ? -2.140 3.695 -43.696 1.00 84.62 393 ALA A CA 1
ATOM 3160 C C . ALA A 1 393 ? -3.572 3.357 -44.144 1.00 84.62 393 ALA A C 1
ATOM 3162 O O . ALA A 1 393 ? -4.035 3.926 -45.130 1.00 84.62 393 ALA A O 1
ATOM 3163 N N . GLU A 1 394 ? -4.277 2.477 -43.429 1.00 83.56 394 GLU A N 1
ATOM 3164 C CA . GLU A 1 394 ? -5.694 2.158 -43.662 1.00 83.56 394 GLU A CA 1
ATOM 3165 C C . GLU A 1 394 ? -6.603 3.358 -43.372 1.00 83.56 394 GLU A C 1
ATOM 3167 O O . GLU A 1 394 ? -7.359 3.774 -44.248 1.00 83.56 394 GLU A O 1
ATOM 3172 N N . LEU A 1 395 ? -6.452 4.003 -42.209 1.00 83.56 395 LEU A N 1
ATOM 3173 C CA . LEU A 1 395 ? -7.222 5.203 -41.846 1.00 83.56 395 LEU A CA 1
ATOM 3174 C C . LEU A 1 395 ? -7.072 6.334 -42.874 1.00 83.56 395 LEU A C 1
ATOM 3176 O O . LEU A 1 395 ? -8.021 7.073 -43.147 1.00 83.56 395 LEU A O 1
ATOM 3180 N N . LYS A 1 396 ? -5.885 6.457 -43.479 1.00 79.25 396 LYS A N 1
ATOM 3181 C CA . LYS A 1 396 ? -5.613 7.452 -44.520 1.00 79.25 396 LYS A CA 1
ATOM 3182 C C . LYS A 1 396 ? -6.318 7.148 -45.846 1.00 79.25 396 LYS A C 1
ATOM 3184 O O . LYS A 1 396 ? -6.589 8.084 -46.595 1.00 79.25 396 LYS A O 1
ATOM 3189 N N . ARG A 1 397 ? -6.645 5.878 -46.131 1.00 75.94 397 ARG A N 1
ATOM 3190 C CA . ARG A 1 397 ? -7.450 5.484 -47.306 1.00 75.94 397 ARG A CA 1
ATOM 3191 C C . ARG A 1 397 ? -8.919 5.874 -47.138 1.00 75.94 397 ARG A C 1
ATOM 3193 O O . ARG A 1 397 ? -9.534 6.300 -48.111 1.00 75.94 397 ARG A O 1
ATOM 3200 N N . ASP A 1 398 ? -9.446 5.796 -45.917 1.00 76.44 398 ASP A N 1
ATOM 3201 C CA . ASP A 1 398 ? -10.879 5.977 -45.641 1.00 76.44 398 ASP A CA 1
ATOM 3202 C C . ASP A 1 398 ? -11.301 7.444 -45.387 1.00 76.44 398 ASP A C 1
ATOM 3204 O O . ASP A 1 398 ? -12.490 7.739 -45.285 1.00 76.44 398 ASP A O 1
ATOM 3208 N N . ALA A 1 399 ? -10.349 8.386 -45.323 1.00 65.12 399 ALA A N 1
ATOM 3209 C CA . ALA A 1 399 ? -10.513 9.855 -45.337 1.00 65.12 399 ALA A CA 1
ATOM 3210 C C . ALA A 1 399 ? -11.499 10.509 -44.328 1.00 65.12 399 ALA A C 1
ATOM 3212 O O . ALA A 1 399 ? -11.680 11.730 -44.367 1.00 65.12 399 ALA A O 1
ATOM 3213 N N . SER A 1 400 ? -12.110 9.759 -43.401 1.00 63.22 400 SER A N 1
ATOM 3214 C CA . SER A 1 400 ? -13.260 10.233 -42.608 1.00 63.22 400 SER A CA 1
ATOM 3215 C C . SER A 1 400 ? -12.965 10.603 -41.137 1.00 63.22 400 SER A C 1
ATOM 3217 O O . SER A 1 400 ? -13.837 11.175 -40.481 1.00 63.22 400 SER A O 1
ATOM 3219 N N . HIS A 1 401 ? -11.758 10.350 -40.601 1.00 65.44 401 HIS A N 1
ATOM 3220 C CA . HIS A 1 401 ? -11.461 10.484 -39.156 1.00 65.44 401 HIS A CA 1
ATOM 3221 C C . HIS A 1 401 ? -10.139 11.221 -38.837 1.00 65.44 401 HIS A C 1
ATOM 3223 O O . HIS A 1 401 ? -9.160 10.617 -38.409 1.00 65.44 401 HIS A O 1
ATOM 3229 N N . LYS A 1 402 ? -10.098 12.557 -38.990 1.00 71.31 402 LYS A N 1
ATOM 3230 C CA . LYS A 1 402 ? -8.876 13.362 -38.733 1.00 71.31 402 LYS A CA 1
ATOM 3231 C C . LYS A 1 402 ? -8.341 13.282 -37.292 1.00 71.31 402 LYS A C 1
ATOM 3233 O O . LYS A 1 402 ? -7.142 13.140 -37.108 1.00 71.31 402 LYS A O 1
ATOM 3238 N N . PHE A 1 403 ? -9.207 13.345 -36.277 1.00 71.50 403 PHE A N 1
ATOM 3239 C CA . PHE A 1 403 ? -8.777 13.350 -34.866 1.00 71.50 403 PHE A CA 1
ATOM 3240 C C . PHE A 1 403 ? -8.151 12.013 -34.425 1.00 71.50 403 PHE A C 1
ATOM 3242 O O . PHE A 1 403 ? -7.165 11.990 -33.695 1.00 71.50 403 PHE A O 1
ATOM 3249 N N . GLU A 1 404 ? -8.694 10.892 -34.907 1.00 78.62 404 GLU A N 1
ATOM 3250 C CA . GLU A 1 404 ? -8.132 9.560 -34.658 1.00 78.62 404 GLU A CA 1
ATOM 3251 C C . GLU A 1 404 ? -6.780 9.382 -35.369 1.00 78.62 404 GLU A C 1
ATOM 3253 O O . GLU A 1 404 ? -5.860 8.773 -34.825 1.00 78.62 404 GLU A O 1
ATOM 3258 N N . MET A 1 405 ? -6.624 9.991 -36.547 1.00 80.31 405 MET A N 1
ATOM 3259 C CA . MET A 1 405 ? -5.389 9.968 -37.329 1.00 80.31 405 MET A CA 1
ATOM 3260 C C . MET A 1 405 ? -4.225 10.678 -36.610 1.00 80.31 405 MET A C 1
ATOM 3262 O O . MET A 1 405 ? -3.130 10.120 -36.557 1.00 80.31 405 MET A O 1
ATOM 3266 N N . ASP A 1 406 ? -4.459 11.845 -35.997 1.00 83.19 406 ASP A N 1
ATOM 3267 C CA . ASP A 1 406 ? -3.434 12.575 -35.227 1.00 83.19 406 ASP A CA 1
ATOM 3268 C C . ASP A 1 406 ? -2.983 11.786 -33.983 1.00 83.19 406 ASP A C 1
ATOM 3270 O O . ASP A 1 406 ? -1.790 11.703 -33.683 1.00 83.19 406 ASP A O 1
ATOM 3274 N N . ALA A 1 407 ? -3.922 11.149 -33.273 1.00 85.31 407 ALA A N 1
ATOM 3275 C CA . ALA A 1 407 ? -3.608 10.313 -32.114 1.00 85.31 407 ALA A CA 1
ATOM 3276 C C . ALA A 1 407 ? -2.754 9.090 -32.496 1.00 85.31 407 ALA A C 1
ATOM 3278 O O . ALA A 1 407 ? -1.769 8.780 -31.821 1.00 85.31 407 ALA A O 1
ATOM 3279 N N . VAL A 1 408 ? -3.092 8.418 -33.604 1.00 86.31 408 VAL A N 1
ATOM 3280 C CA . VAL A 1 408 ? -2.313 7.283 -34.121 1.00 86.31 408 VAL A CA 1
ATOM 3281 C C . VAL A 1 408 ? -0.935 7.737 -34.611 1.00 86.31 408 VAL A C 1
ATOM 3283 O O . VAL A 1 408 ? 0.050 7.053 -34.338 1.00 86.31 408 VAL A O 1
ATOM 3286 N N . PHE A 1 409 ? -0.830 8.896 -35.270 1.00 87.00 409 PHE A N 1
ATOM 3287 C CA . PHE A 1 409 ? 0.456 9.442 -35.714 1.00 87.00 409 PHE A CA 1
ATOM 3288 C C . PHE A 1 409 ? 1.395 9.738 -34.539 1.00 87.00 409 PHE A C 1
ATOM 3290 O O . PHE A 1 409 ? 2.546 9.307 -34.551 1.00 87.00 409 PHE A O 1
ATOM 3297 N N . ASN A 1 410 ? 0.893 10.377 -33.479 1.00 87.19 410 ASN A N 1
ATOM 3298 C CA . ASN A 1 410 ? 1.675 10.614 -32.262 1.00 87.19 410 ASN A CA 1
ATOM 3299 C C . ASN A 1 410 ? 2.131 9.297 -31.607 1.00 87.19 410 ASN A C 1
ATOM 3301 O O . ASN A 1 410 ? 3.263 9.191 -31.139 1.00 87.19 410 ASN A O 1
ATOM 3305 N N . ALA A 1 411 ? 1.281 8.263 -31.613 1.00 87.62 411 ALA A N 1
ATOM 3306 C CA . ALA A 1 411 ? 1.643 6.939 -31.106 1.00 87.62 411 ALA A CA 1
ATOM 3307 C C . ALA A 1 411 ? 2.704 6.225 -31.971 1.00 87.62 411 ALA A C 1
ATOM 3309 O O . ALA A 1 411 ? 3.474 5.418 -31.440 1.00 87.62 411 ALA A O 1
ATOM 3310 N N . ILE A 1 412 ? 2.745 6.500 -33.281 1.00 90.94 412 ILE A N 1
ATOM 3311 C CA . ILE A 1 412 ? 3.792 6.031 -34.204 1.00 90.94 412 ILE A CA 1
ATOM 3312 C C . ILE A 1 412 ? 5.102 6.764 -33.937 1.00 90.94 412 ILE A C 1
ATOM 3314 O O . ILE A 1 412 ? 6.129 6.103 -33.817 1.00 90.94 412 ILE A O 1
ATOM 3318 N N . ASP A 1 413 ? 5.082 8.093 -33.821 1.00 88.00 413 ASP A N 1
ATOM 3319 C CA . ASP A 1 413 ? 6.294 8.883 -33.576 1.00 88.00 413 ASP A CA 1
ATOM 3320 C C . ASP A 1 413 ? 6.931 8.519 -32.224 1.00 88.00 413 ASP A C 1
ATOM 3322 O O . ASP A 1 413 ? 8.139 8.286 -32.146 1.00 88.00 413 ASP A O 1
ATOM 3326 N N . ALA A 1 414 ? 6.113 8.320 -31.182 1.00 89.31 414 ALA A N 1
ATOM 3327 C CA . ALA A 1 414 ? 6.573 7.809 -29.891 1.00 89.31 414 ALA A CA 1
ATOM 3328 C C . ALA A 1 414 ? 7.200 6.406 -30.008 1.00 89.31 414 ALA A C 1
ATOM 3330 O O . ALA A 1 414 ? 8.295 6.178 -29.494 1.00 89.31 414 ALA A O 1
ATOM 3331 N N . GLN A 1 415 ? 6.555 5.475 -30.725 1.00 90.00 415 GLN A N 1
ATOM 3332 C CA . GLN A 1 415 ? 7.103 4.131 -30.951 1.00 90.00 415 GLN A CA 1
ATOM 3333 C C . GLN A 1 415 ? 8.419 4.179 -31.737 1.00 90.00 415 GLN A C 1
ATOM 3335 O O . GLN A 1 415 ? 9.370 3.479 -31.391 1.00 90.00 415 GLN A O 1
ATOM 3340 N N . LEU A 1 416 ? 8.485 5.006 -32.783 1.00 91.50 416 LEU A N 1
ATOM 3341 C CA . LEU A 1 416 ? 9.682 5.202 -33.594 1.00 91.50 416 LEU A CA 1
ATOM 3342 C C . LEU A 1 416 ? 10.829 5.723 -32.726 1.00 91.50 416 LEU A C 1
ATOM 3344 O O . LEU A 1 416 ? 11.925 5.170 -32.789 1.00 91.50 416 LEU A O 1
ATOM 3348 N N . CYS A 1 417 ? 10.571 6.710 -31.864 1.00 90.31 417 CYS A N 1
ATOM 3349 C CA . CYS A 1 417 ? 11.548 7.198 -30.894 1.00 90.31 417 CYS A CA 1
ATOM 3350 C C . CYS A 1 417 ? 12.057 6.078 -29.977 1.00 90.31 417 CYS A C 1
ATOM 3352 O O . CYS A 1 417 ? 13.266 5.971 -29.777 1.00 90.31 417 CYS A O 1
ATOM 3354 N N . THR A 1 418 ? 11.179 5.210 -29.465 1.00 89.00 418 THR A N 1
ATOM 3355 C CA . THR A 1 418 ? 11.573 4.068 -28.620 1.00 89.00 418 THR A CA 1
ATOM 3356 C C . THR A 1 418 ? 12.489 3.092 -29.365 1.00 89.00 418 THR A C 1
ATOM 3358 O O . THR A 1 418 ? 13.538 2.709 -28.841 1.00 89.00 418 THR A O 1
ATOM 3361 N N . VAL A 1 419 ? 12.152 2.727 -30.609 1.00 91.12 419 VAL A N 1
ATOM 3362 C CA . VAL A 1 419 ? 12.990 1.831 -31.430 1.00 91.12 419 VAL A CA 1
ATOM 3363 C C . VAL A 1 419 ? 14.333 2.489 -31.762 1.00 91.12 419 VAL A C 1
ATOM 3365 O O . VAL A 1 419 ? 15.382 1.849 -31.662 1.00 91.12 419 VAL A O 1
ATOM 3368 N N . VAL A 1 420 ? 14.326 3.778 -32.116 1.00 90.44 420 VAL A N 1
ATOM 3369 C CA . VAL A 1 420 ? 15.541 4.560 -32.387 1.00 90.44 420 VAL A CA 1
ATOM 3370 C C . VAL A 1 420 ? 16.437 4.595 -31.152 1.00 90.44 420 VAL A C 1
ATOM 3372 O O . VAL A 1 420 ? 17.628 4.317 -31.265 1.00 90.44 420 VAL A O 1
ATOM 3375 N N . GLN A 1 421 ? 15.887 4.863 -29.967 1.00 89.44 421 GLN A N 1
ATOM 3376 C CA . GLN A 1 421 ? 16.650 4.866 -28.717 1.00 89.44 421 GLN A CA 1
ATOM 3377 C C . GLN A 1 421 ? 17.283 3.499 -28.428 1.00 89.44 421 GLN A C 1
ATOM 3379 O O . GLN A 1 421 ? 18.465 3.453 -28.080 1.00 89.44 421 GLN A O 1
ATOM 3384 N N . LEU A 1 422 ? 16.554 2.392 -28.630 1.00 88.19 422 LEU A N 1
ATOM 3385 C CA . LEU A 1 422 ? 17.114 1.039 -28.516 1.00 88.19 422 LEU A CA 1
ATOM 3386 C C . LEU A 1 422 ? 18.304 0.855 -29.471 1.00 88.19 422 LEU A C 1
ATOM 3388 O O . LEU A 1 422 ? 19.374 0.401 -29.053 1.00 88.19 422 LEU A O 1
ATOM 3392 N N . CYS A 1 423 ? 18.149 1.252 -30.738 1.00 88.38 423 CYS A N 1
ATOM 3393 C CA . CYS A 1 423 ? 19.207 1.148 -31.743 1.00 88.38 423 CYS A CA 1
ATOM 3394 C C . CYS A 1 423 ? 20.431 2.000 -31.370 1.00 88.38 423 CYS A C 1
ATOM 3396 O O . CYS A 1 423 ? 21.564 1.533 -31.485 1.00 88.38 423 CYS A O 1
ATOM 3398 N N . GLN A 1 424 ? 20.234 3.224 -30.873 1.00 88.19 424 GLN A N 1
ATOM 3399 C CA . GLN A 1 424 ? 21.314 4.126 -30.457 1.00 88.19 424 GLN A CA 1
ATOM 3400 C C . GLN A 1 424 ? 22.090 3.589 -29.246 1.00 88.19 424 GLN A C 1
ATOM 3402 O O . GLN A 1 424 ? 23.323 3.551 -29.277 1.00 88.19 424 GLN A O 1
ATOM 3407 N N . ARG A 1 425 ? 21.388 3.118 -28.202 1.00 87.00 425 ARG A N 1
ATOM 3408 C CA . ARG A 1 425 ? 22.012 2.509 -27.010 1.00 87.00 425 ARG A CA 1
ATOM 3409 C C . ARG A 1 425 ? 22.831 1.272 -27.383 1.00 87.00 425 ARG A C 1
ATOM 3411 O O . ARG A 1 425 ? 23.973 1.113 -26.938 1.00 87.00 425 ARG A O 1
ATOM 3418 N N . SER A 1 426 ? 22.271 0.439 -28.256 1.00 84.62 426 SER A N 1
ATOM 3419 C CA . SER A 1 426 ? 22.865 -0.827 -28.695 1.00 84.62 426 SER A CA 1
ATOM 3420 C C . SER A 1 426 ? 24.038 -0.641 -29.659 1.00 84.62 426 SER A C 1
ATOM 3422 O O . SER A 1 426 ? 25.014 -1.389 -29.593 1.00 84.62 426 SER A O 1
ATOM 3424 N N . SER A 1 427 ? 24.016 0.408 -30.489 1.00 82.19 427 SER A N 1
ATOM 3425 C CA . SER A 1 427 ? 25.034 0.650 -31.524 1.00 82.19 427 SER A CA 1
ATOM 3426 C C . SER A 1 427 ? 26.460 0.748 -30.966 1.00 82.19 427 SER A C 1
ATOM 3428 O O . SER A 1 427 ? 27.410 0.353 -31.637 1.00 82.19 427 SER A O 1
ATOM 3430 N N . SER A 1 428 ? 26.641 1.215 -29.726 1.00 76.62 428 SER A N 1
ATOM 3431 C CA . SER A 1 428 ? 27.964 1.282 -29.080 1.00 76.62 428 SER A CA 1
ATOM 3432 C C . SER A 1 428 ? 28.624 -0.090 -28.865 1.00 76.62 428 SER A C 1
ATOM 3434 O O . SER A 1 428 ? 29.853 -0.188 -28.861 1.00 76.62 428 SER A O 1
ATOM 3436 N N . LYS A 1 429 ? 27.818 -1.148 -28.714 1.00 79.31 429 LYS A N 1
ATOM 3437 C CA . LYS A 1 429 ? 28.262 -2.517 -28.413 1.00 79.31 429 LYS A CA 1
ATOM 3438 C C . LYS A 1 429 ? 28.422 -3.388 -29.665 1.00 79.31 429 LYS A C 1
ATOM 3440 O O . LYS A 1 429 ? 29.050 -4.437 -29.574 1.00 79.31 429 LYS A O 1
ATOM 3445 N N . MET A 1 430 ? 27.891 -2.936 -30.801 1.00 83.00 430 MET A N 1
ATOM 3446 C CA . MET A 1 430 ? 27.744 -3.708 -32.040 1.00 83.00 430 MET A CA 1
ATOM 3447 C C . MET A 1 430 ? 28.764 -3.302 -33.106 1.00 83.00 430 MET A C 1
ATOM 3449 O O . MET A 1 430 ? 29.256 -2.160 -33.115 1.00 83.00 430 MET A O 1
ATOM 3453 N N . ASP A 1 431 ? 29.069 -4.230 -34.012 1.00 83.88 431 ASP A N 1
ATOM 3454 C CA . ASP A 1 431 ? 29.891 -3.959 -35.192 1.00 83.88 431 ASP A CA 1
ATOM 3455 C C . ASP A 1 431 ? 29.106 -3.234 -36.308 1.00 83.88 431 ASP A C 1
ATOM 3457 O O . ASP A 1 431 ? 27.931 -2.896 -36.163 1.00 83.88 431 ASP A O 1
ATOM 3461 N N . THR A 1 432 ? 29.771 -2.907 -37.418 1.00 81.19 432 THR A N 1
ATOM 3462 C CA . THR A 1 432 ? 29.135 -2.166 -38.518 1.00 81.19 432 THR A CA 1
ATOM 3463 C C . THR A 1 432 ? 28.025 -2.959 -39.208 1.00 81.19 432 THR A C 1
ATOM 3465 O O . THR A 1 432 ? 27.012 -2.366 -39.564 1.00 81.19 432 THR A O 1
ATOM 3468 N N . ALA A 1 433 ? 28.182 -4.275 -39.367 1.00 83.75 433 ALA A N 1
ATOM 3469 C CA . ALA A 1 433 ? 27.203 -5.118 -40.050 1.00 83.75 433 ALA A CA 1
ATOM 3470 C C . ALA A 1 433 ? 25.961 -5.351 -39.176 1.00 83.75 433 ALA A C 1
ATOM 3472 O O . ALA A 1 433 ? 24.831 -5.277 -39.650 1.00 83.75 433 ALA A O 1
ATOM 3473 N N . GLU A 1 434 ? 26.163 -5.557 -37.878 1.00 83.19 434 GLU A N 1
ATOM 3474 C CA . GLU A 1 434 ? 25.111 -5.691 -36.877 1.00 83.19 434 GLU A CA 1
ATOM 3475 C C . GLU A 1 434 ? 24.293 -4.399 -36.726 1.00 83.19 434 GLU A C 1
ATOM 3477 O O . GLU A 1 434 ? 23.069 -4.452 -36.605 1.00 83.19 434 GLU A O 1
ATOM 3482 N N . ARG A 1 435 ? 24.939 -3.223 -36.784 1.00 85.94 435 ARG A N 1
ATOM 3483 C CA . ARG A 1 435 ? 24.229 -1.930 -36.818 1.00 85.94 435 ARG A CA 1
ATOM 3484 C C . ARG A 1 435 ? 23.359 -1.815 -38.061 1.00 85.94 435 ARG A C 1
ATOM 3486 O O . ARG A 1 435 ? 22.191 -1.452 -37.958 1.00 85.94 435 ARG A O 1
ATOM 3493 N N . GLU A 1 436 ? 23.911 -2.131 -39.228 1.00 86.44 436 GLU A N 1
ATOM 3494 C CA . GLU A 1 436 ? 23.161 -2.126 -40.486 1.00 86.44 436 GLU A CA 1
ATOM 3495 C C . GLU A 1 436 ? 21.963 -3.088 -40.442 1.00 86.44 436 GLU A C 1
ATOM 3497 O O . GLU A 1 436 ? 20.878 -2.734 -40.907 1.00 86.44 436 GLU A O 1
ATOM 3502 N N . ALA A 1 437 ? 22.118 -4.248 -39.797 1.00 87.12 437 ALA A N 1
ATOM 3503 C CA . ALA A 1 437 ? 21.056 -5.232 -39.600 1.00 87.12 437 ALA A CA 1
ATOM 3504 C C . ALA A 1 437 ? 19.910 -4.759 -38.682 1.00 87.12 437 ALA A C 1
ATOM 3506 O O . ALA A 1 437 ? 18.831 -5.338 -38.743 1.00 87.12 437 ALA A O 1
ATOM 3507 N N . LEU A 1 438 ? 20.096 -3.712 -37.868 1.00 88.69 438 LEU A N 1
ATOM 3508 C CA . LEU A 1 438 ? 19.014 -3.071 -37.105 1.00 88.69 438 LEU A CA 1
ATOM 3509 C C . LEU A 1 438 ? 18.422 -1.873 -37.856 1.00 88.69 438 LEU A C 1
ATOM 3511 O O . LEU A 1 438 ? 17.211 -1.752 -38.038 1.00 88.69 438 LEU A O 1
ATOM 3515 N N . TRP A 1 439 ? 19.287 -0.973 -38.322 1.00 90.25 439 TRP A N 1
ATOM 3516 C CA . TRP A 1 439 ? 18.861 0.308 -38.879 1.00 90.25 439 TRP A CA 1
ATOM 3517 C C . TRP A 1 439 ? 18.183 0.175 -40.249 1.00 90.25 439 TRP A C 1
ATOM 3519 O O . TRP A 1 439 ? 17.242 0.918 -40.531 1.00 90.25 439 TRP A O 1
ATOM 3529 N N . PHE A 1 440 ? 18.609 -0.764 -41.104 1.00 90.06 440 PHE A N 1
ATOM 3530 C CA . PHE A 1 440 ? 17.992 -0.929 -42.424 1.00 90.06 440 PHE A CA 1
ATOM 3531 C C . PHE A 1 440 ? 16.597 -1.562 -42.384 1.00 90.06 440 PHE A C 1
ATOM 3533 O O . PHE A 1 440 ? 15.720 -1.018 -43.055 1.00 90.06 440 PHE A O 1
ATOM 3540 N N . PRO A 1 441 ? 16.318 -2.621 -41.598 1.00 90.88 441 PRO A N 1
ATOM 3541 C CA . PRO A 1 441 ? 14.946 -3.110 -41.449 1.00 90.88 441 PRO A CA 1
ATOM 3542 C C . PRO A 1 441 ? 13.986 -2.058 -40.883 1.00 90.88 441 PRO A C 1
ATOM 3544 O O . PRO A 1 441 ? 12.844 -1.966 -41.334 1.00 90.88 441 PRO A O 1
ATOM 3547 N N . LEU A 1 442 ? 14.450 -1.218 -39.949 1.00 91.62 442 LEU A N 1
ATOM 3548 C CA . LEU A 1 442 ? 13.661 -0.094 -39.440 1.00 91.62 442 LEU A CA 1
ATOM 3549 C C . LEU A 1 442 ? 13.329 0.914 -40.549 1.00 91.62 442 LEU A C 1
ATOM 3551 O O . LEU A 1 442 ? 12.171 1.303 -40.707 1.00 91.62 442 LEU A O 1
ATOM 3555 N N . LEU A 1 443 ? 14.328 1.289 -41.353 1.00 88.44 443 LEU A N 1
ATOM 3556 C CA . LEU A 1 443 ? 14.148 2.179 -42.500 1.00 88.44 443 LEU A CA 1
ATOM 3557 C C . LEU A 1 443 ? 13.158 1.601 -43.519 1.00 88.44 443 LEU A C 1
ATOM 3559 O O . LEU A 1 443 ? 12.266 2.307 -43.986 1.00 88.44 443 LEU A O 1
ATOM 3563 N N . GLU A 1 444 ? 13.261 0.306 -43.819 1.00 87.12 444 GLU A N 1
ATOM 3564 C CA . GLU A 1 444 ? 12.347 -0.371 -44.739 1.00 87.12 444 GLU A CA 1
ATOM 3565 C C . GLU A 1 444 ? 10.897 -0.369 -44.238 1.00 87.12 444 GLU A C 1
ATOM 3567 O O . GLU A 1 444 ? 9.988 -0.140 -45.041 1.00 87.12 444 GLU A O 1
ATOM 3572 N N . VAL A 1 445 ? 10.670 -0.585 -42.936 1.00 89.38 445 VAL A N 1
ATOM 3573 C CA . VAL A 1 445 ? 9.328 -0.557 -42.329 1.00 89.38 445 VAL A CA 1
ATOM 3574 C C . VAL A 1 445 ? 8.717 0.841 -42.386 1.00 89.38 445 VAL A C 1
ATOM 3576 O O . VAL A 1 445 ? 7.560 0.970 -42.777 1.00 89.38 445 VAL A O 1
ATOM 3579 N N . VAL A 1 446 ? 9.483 1.892 -42.082 1.00 87.06 446 VAL A N 1
ATOM 3580 C CA . VAL A 1 446 ? 8.992 3.284 -42.153 1.00 87.06 446 VAL A CA 1
ATOM 3581 C C . VAL A 1 446 ? 8.710 3.717 -43.601 1.00 87.06 446 VAL A C 1
ATOM 3583 O O . VAL A 1 446 ? 7.779 4.483 -43.854 1.00 87.06 446 VAL A O 1
ATOM 3586 N N . MET A 1 447 ? 9.463 3.191 -44.571 1.00 84.06 447 MET A N 1
ATOM 3587 C CA . MET A 1 447 ? 9.284 3.493 -45.997 1.00 84.06 447 MET A CA 1
ATOM 3588 C C . MET A 1 447 ? 8.215 2.632 -46.695 1.00 84.06 447 MET A C 1
ATOM 3590 O O . MET A 1 447 ? 7.752 2.991 -47.779 1.00 84.06 447 MET A O 1
ATOM 3594 N N . ALA A 1 448 ? 7.805 1.492 -46.127 1.00 84.69 448 ALA A N 1
ATOM 3595 C CA . ALA A 1 448 ? 6.829 0.587 -46.748 1.00 84.69 448 ALA A CA 1
ATOM 3596 C C . ALA A 1 448 ? 5.452 1.239 -47.024 1.00 84.69 448 ALA A C 1
ATOM 3598 O O . ALA A 1 448 ? 5.004 1.165 -48.171 1.00 84.69 448 ALA A O 1
ATOM 3599 N N . PRO A 1 449 ? 4.823 1.977 -46.086 1.00 81.62 449 PRO A N 1
ATOM 3600 C CA . PRO A 1 449 ? 3.531 2.622 -46.338 1.00 81.62 449 PRO A CA 1
ATOM 3601 C C . PRO A 1 449 ? 3.559 3.624 -47.499 1.00 81.62 449 PRO A C 1
ATOM 3603 O O . PRO A 1 449 ? 2.586 3.750 -48.242 1.00 81.62 449 PRO A O 1
ATOM 3606 N N . GLN A 1 450 ? 4.688 4.315 -47.701 1.00 77.38 450 GLN A N 1
ATOM 3607 C CA . GLN A 1 450 ? 4.852 5.247 -48.821 1.00 77.38 450 GLN A CA 1
ATOM 3608 C C . GLN A 1 450 ? 4.856 4.523 -50.167 1.00 77.38 450 GLN A C 1
ATOM 3610 O O . GLN A 1 450 ? 4.297 5.034 -51.135 1.00 77.38 450 GLN A O 1
ATOM 3615 N N . ARG A 1 451 ? 5.459 3.329 -50.235 1.00 75.25 451 ARG A N 1
ATOM 3616 C CA . ARG A 1 451 ? 5.489 2.496 -51.447 1.00 75.25 451 ARG A CA 1
ATOM 3617 C C . ARG A 1 451 ? 4.087 2.055 -51.850 1.00 75.25 451 ARG A C 1
ATOM 3619 O O . ARG A 1 451 ? 3.729 2.151 -53.021 1.00 75.25 451 ARG A O 1
ATOM 3626 N N . GLU A 1 452 ? 3.294 1.623 -50.877 1.00 76.62 452 GLU A N 1
ATOM 3627 C CA . GLU A 1 452 ? 1.942 1.111 -51.104 1.00 76.62 452 GLU A CA 1
ATOM 3628 C C . GLU A 1 452 ? 0.956 2.225 -51.478 1.00 76.62 452 GLU A C 1
ATOM 3630 O O . GLU A 1 452 ? 0.208 2.105 -52.450 1.00 76.62 452 GLU A O 1
ATOM 3635 N N . LEU A 1 453 ? 0.985 3.344 -50.749 1.00 73.94 453 LEU A N 1
ATOM 3636 C CA . LEU A 1 453 ? 0.009 4.424 -50.902 1.00 73.94 453 LEU A CA 1
ATOM 3637 C C . LEU A 1 453 ? 0.322 5.395 -52.047 1.00 73.94 453 LEU A C 1
ATOM 3639 O O . LEU A 1 453 ? -0.580 6.097 -52.497 1.00 73.94 453 LEU A O 1
ATOM 3643 N N . ARG A 1 454 ? 1.556 5.429 -52.569 1.00 72.62 454 ARG A N 1
ATOM 3644 C CA . ARG A 1 454 ? 1.943 6.329 -53.676 1.00 72.62 454 ARG A CA 1
ATOM 3645 C C . ARG A 1 454 ? 1.162 6.091 -54.968 1.00 72.62 454 ARG A C 1
ATOM 3647 O O . ARG A 1 454 ? 1.030 7.003 -55.776 1.00 72.62 454 ARG A O 1
ATOM 3654 N N . THR A 1 455 ? 0.652 4.879 -55.175 1.00 68.69 455 THR A N 1
ATOM 3655 C CA . THR A 1 455 ? -0.185 4.563 -56.344 1.00 68.69 455 THR A CA 1
ATOM 3656 C C . THR A 1 455 ? -1.617 5.092 -56.214 1.00 68.69 455 THR A C 1
ATOM 3658 O O . THR A 1 455 ? -2.307 5.213 -57.223 1.00 68.69 455 THR A O 1
ATOM 3661 N N . LEU A 1 456 ? -2.049 5.431 -54.993 1.00 66.56 456 LEU A N 1
ATOM 3662 C CA . LEU A 1 456 ? -3.430 5.782 -54.653 1.00 66.56 456 LEU A CA 1
ATOM 3663 C C . LEU A 1 456 ? -3.595 7.239 -54.184 1.00 66.56 456 LEU A C 1
ATOM 3665 O O . LEU A 1 456 ? -4.658 7.817 -54.390 1.00 66.56 456 LEU A O 1
ATOM 3669 N N . LEU A 1 457 ? -2.569 7.837 -53.567 1.00 69.88 457 LEU A N 1
ATOM 3670 C CA . LEU A 1 457 ? -2.617 9.162 -52.938 1.00 69.88 457 LEU A CA 1
ATOM 3671 C C . LEU A 1 457 ? -1.595 10.133 -53.558 1.00 69.88 457 LEU A C 1
ATOM 3673 O O . LEU A 1 457 ? -0.523 9.734 -54.016 1.00 69.88 457 LEU A O 1
ATOM 3677 N N . GLY A 1 458 ? -1.919 11.431 -53.553 1.00 65.31 458 GLY A N 1
ATOM 3678 C CA . GLY A 1 458 ? -1.032 12.496 -54.040 1.00 65.31 458 GLY A CA 1
ATOM 3679 C C . GLY A 1 458 ? 0.134 12.819 -53.083 1.00 65.31 458 GLY A C 1
ATOM 3680 O O . GLY A 1 458 ? 0.065 12.494 -51.897 1.00 65.31 458 GLY A O 1
ATOM 3681 N N . PRO A 1 459 ? 1.194 13.507 -53.557 1.00 65.06 459 PRO A N 1
ATOM 3682 C CA . PRO A 1 459 ? 2.408 13.784 -52.775 1.00 65.06 459 PRO A CA 1
ATOM 3683 C C . PRO A 1 459 ? 2.158 14.602 -51.497 1.00 65.06 459 PRO A C 1
ATOM 3685 O O . PRO A 1 459 ? 2.822 14.368 -50.492 1.00 65.06 459 PRO A O 1
ATOM 3688 N N . GLU A 1 460 ? 1.167 15.500 -51.483 1.00 62.53 460 GLU A N 1
ATOM 3689 C CA . GLU A 1 460 ? 0.814 16.290 -50.290 1.00 62.53 460 GLU A CA 1
ATOM 3690 C C . GLU A 1 460 ? 0.262 15.428 -49.143 1.00 62.53 460 GLU A C 1
ATOM 3692 O O . GLU A 1 460 ? 0.465 15.738 -47.974 1.00 62.53 460 GLU A O 1
ATOM 3697 N N . GLN A 1 461 ? -0.380 14.301 -49.462 1.00 66.00 461 GLN A N 1
ATOM 3698 C CA . GLN A 1 461 ? -0.934 13.372 -48.474 1.00 66.00 461 GLN A CA 1
ATOM 3699 C C . GLN A 1 461 ? 0.104 12.358 -47.968 1.00 66.00 461 GLN A C 1
ATOM 3701 O O . GLN A 1 461 ? -0.197 11.555 -47.091 1.00 66.00 461 GLN A O 1
ATOM 3706 N N . LEU A 1 462 ? 1.338 12.376 -48.479 1.00 71.94 462 LEU A N 1
ATOM 3707 C CA . LEU A 1 462 ? 2.438 11.505 -48.041 1.00 71.94 462 LEU A CA 1
ATOM 3708 C C . LEU A 1 462 ? 3.451 12.224 -47.134 1.00 71.94 462 LEU A C 1
ATOM 3710 O O . LEU A 1 462 ? 4.359 11.572 -46.615 1.00 71.94 462 LEU A O 1
ATOM 3714 N N . GLY A 1 463 ? 3.276 13.532 -46.902 1.00 74.69 463 GLY A N 1
ATOM 3715 C CA . GLY A 1 463 ? 4.205 14.365 -46.129 1.00 74.69 463 GLY A CA 1
ATOM 3716 C C . GLY A 1 463 ? 4.497 13.839 -44.719 1.00 74.69 463 GLY A C 1
ATOM 3717 O O . GLY A 1 463 ? 5.644 13.871 -44.281 1.00 74.69 463 GLY A O 1
ATOM 3718 N N . ASP A 1 464 ? 3.502 13.260 -44.045 1.00 80.44 464 ASP A N 1
ATOM 3719 C CA . ASP A 1 464 ? 3.657 12.720 -42.685 1.00 80.44 464 ASP A CA 1
ATOM 3720 C C . ASP A 1 464 ? 4.660 11.553 -42.630 1.00 80.44 464 ASP A C 1
ATOM 3722 O O . ASP A 1 464 ? 5.537 11.500 -41.768 1.00 80.44 464 ASP A O 1
ATOM 3726 N N . PHE A 1 465 ? 4.600 10.631 -43.598 1.00 81.56 465 PHE A N 1
ATOM 3727 C CA . PHE A 1 465 ? 5.550 9.519 -43.675 1.00 81.56 465 PHE A CA 1
ATOM 3728 C C . PHE A 1 465 ? 6.947 9.991 -44.098 1.00 81.56 465 PHE A C 1
ATOM 3730 O O . PHE A 1 465 ? 7.954 9.440 -43.639 1.00 81.56 465 PHE A O 1
ATOM 3737 N N . GLN A 1 466 ? 7.025 11.017 -44.953 1.00 78.38 466 GLN A N 1
ATOM 3738 C CA . GLN A 1 466 ? 8.296 11.645 -45.319 1.00 78.38 466 GLN A CA 1
ATOM 3739 C C . GLN A 1 466 ? 8.956 12.290 -44.096 1.00 78.38 466 GLN A C 1
ATOM 3741 O O . GLN A 1 466 ? 10.158 12.118 -43.901 1.00 78.38 466 GLN A O 1
ATOM 3746 N N . ALA A 1 467 ? 8.182 12.952 -43.231 1.00 82.56 467 ALA A N 1
ATOM 3747 C CA . ALA A 1 467 ? 8.679 13.507 -41.975 1.00 82.56 467 ALA A CA 1
ATOM 3748 C C . ALA A 1 467 ? 9.263 12.418 -41.056 1.00 82.56 467 ALA A C 1
ATOM 3750 O O . ALA A 1 467 ? 10.394 12.570 -40.590 1.00 82.56 467 ALA A O 1
ATOM 3751 N N . LEU A 1 468 ? 8.564 11.287 -40.879 1.00 84.94 468 LEU A N 1
ATOM 3752 C CA . LEU A 1 468 ? 9.070 10.136 -40.110 1.00 84.94 468 LEU A CA 1
ATOM 3753 C C . LEU A 1 468 ? 10.366 9.562 -40.706 1.00 84.94 468 LEU A C 1
ATOM 3755 O O . LEU A 1 468 ? 11.306 9.242 -39.979 1.00 84.94 468 LEU A O 1
ATOM 3759 N N . THR A 1 469 ? 10.446 9.476 -42.037 1.00 83.69 469 THR A N 1
ATOM 3760 C CA . THR A 1 469 ? 11.645 8.980 -42.734 1.00 83.69 469 THR A CA 1
ATOM 3761 C C . THR A 1 469 ? 12.823 9.932 -42.539 1.00 83.69 469 THR A C 1
ATOM 3763 O O . THR A 1 469 ? 13.923 9.491 -42.219 1.00 83.69 469 THR A O 1
ATOM 3766 N N . HIS A 1 470 ? 12.604 11.244 -42.664 1.00 80.94 470 HIS A N 1
ATOM 3767 C CA . HIS A 1 470 ? 13.634 12.249 -42.404 1.00 80.94 470 HIS A CA 1
ATOM 3768 C C . HIS A 1 470 ? 14.107 12.245 -40.947 1.00 80.94 470 HIS A C 1
ATOM 3770 O O . HIS A 1 470 ? 15.308 12.383 -40.714 1.00 80.94 470 HIS A O 1
ATOM 3776 N N . HIS A 1 471 ? 13.194 12.068 -39.985 1.00 85.25 471 HIS A N 1
ATOM 3777 C CA . HIS A 1 471 ? 13.537 11.930 -38.570 1.00 85.25 471 HIS A CA 1
ATOM 3778 C C . HIS A 1 471 ? 14.458 10.719 -38.358 1.00 85.25 471 HIS A C 1
ATOM 3780 O O . HIS A 1 471 ? 15.585 10.886 -37.888 1.00 85.25 471 HIS A O 1
ATOM 3786 N N . LEU A 1 472 ? 14.037 9.528 -38.798 1.00 87.00 472 LEU A N 1
ATOM 3787 C CA . LEU A 1 472 ? 14.820 8.295 -38.669 1.00 87.00 472 LEU A CA 1
ATOM 3788 C C . LEU A 1 472 ? 16.207 8.417 -39.309 1.00 87.00 472 LEU A C 1
ATOM 3790 O O . LEU A 1 472 ? 17.223 8.073 -38.705 1.00 87.00 472 LEU A O 1
ATOM 3794 N N . LEU A 1 473 ? 16.252 8.931 -40.534 1.00 82.81 473 LEU A N 1
ATOM 3795 C CA . LEU A 1 473 ? 17.489 9.106 -41.271 1.00 82.81 473 LEU A CA 1
ATOM 3796 C C . LEU A 1 473 ? 18.456 10.071 -40.567 1.00 82.81 473 LEU A C 1
ATOM 3798 O O . LEU A 1 473 ? 19.662 9.827 -40.557 1.00 82.81 473 LEU A O 1
ATOM 3802 N N . GLY A 1 474 ? 17.938 11.131 -39.938 1.00 81.88 474 GLY A N 1
ATOM 3803 C CA . GLY A 1 474 ? 18.732 12.020 -39.095 1.00 81.88 474 GLY A CA 1
ATOM 3804 C C . GLY A 1 474 ? 19.342 11.295 -37.891 1.00 81.88 474 GLY A C 1
ATOM 3805 O O . GLY A 1 474 ? 20.517 11.488 -37.581 1.00 81.88 474 GLY A O 1
ATOM 3806 N N . SER A 1 475 ? 18.581 10.398 -37.260 1.00 85.75 475 SER A N 1
ATOM 3807 C CA . SER A 1 475 ? 19.044 9.582 -36.133 1.00 85.75 475 SER A CA 1
ATOM 3808 C C . SER A 1 475 ? 20.086 8.521 -36.518 1.00 85.75 475 SER A C 1
ATOM 3810 O O . SER A 1 475 ? 20.881 8.132 -35.663 1.00 85.75 475 SER A O 1
ATOM 3812 N N . MET A 1 476 ? 20.118 8.071 -37.780 1.00 85.38 476 MET A N 1
ATOM 3813 C CA . MET A 1 476 ? 21.069 7.068 -38.292 1.00 85.38 476 MET A CA 1
ATOM 3814 C C . MET A 1 476 ? 22.489 7.613 -38.531 1.00 85.38 476 MET A C 1
ATOM 3816 O O . MET A 1 476 ? 23.449 6.839 -38.480 1.00 85.38 476 MET A O 1
ATOM 3820 N N . MET A 1 477 ? 22.644 8.922 -38.784 1.00 77.69 477 MET A N 1
ATOM 3821 C CA . MET A 1 477 ? 23.895 9.527 -39.288 1.00 77.69 477 MET A CA 1
ATOM 3822 C C . MET A 1 477 ? 25.121 9.335 -38.381 1.00 77.69 477 MET A C 1
ATOM 3824 O O . MET A 1 477 ? 26.247 9.323 -38.870 1.00 77.69 477 MET A O 1
ATOM 3828 N N . GLY A 1 478 ? 24.917 9.161 -37.072 1.00 76.38 478 GLY A N 1
ATOM 3829 C CA . GLY A 1 478 ? 25.999 8.924 -36.108 1.00 76.38 478 GLY A CA 1
ATOM 3830 C C . GLY A 1 478 ? 26.432 7.458 -35.975 1.00 76.38 478 GLY A C 1
ATOM 3831 O O . GLY A 1 478 ? 27.433 7.171 -35.320 1.00 76.38 478 GLY A O 1
ATOM 3832 N N . PHE A 1 479 ? 25.686 6.517 -36.566 1.00 82.06 479 PHE A N 1
ATOM 3833 C CA . PHE A 1 479 ? 25.837 5.083 -36.289 1.00 82.06 479 PHE A CA 1
ATOM 3834 C C . PHE A 1 479 ? 26.075 4.233 -37.538 1.00 82.06 479 PHE A C 1
ATOM 3836 O O . PHE A 1 479 ? 26.772 3.217 -37.440 1.00 82.06 479 PHE A O 1
ATOM 3843 N N . VAL A 1 480 ? 25.550 4.656 -38.693 1.00 83.56 480 VAL A N 1
ATOM 3844 C CA . VAL A 1 480 ? 25.716 3.991 -39.994 1.00 83.56 480 VAL A CA 1
ATOM 3845 C C . VAL A 1 480 ? 26.444 4.925 -40.956 1.00 83.56 480 VAL A C 1
ATOM 3847 O O . VAL A 1 480 ? 26.182 6.124 -41.005 1.00 83.56 480 VAL A O 1
ATOM 3850 N N . ALA A 1 481 ? 27.376 4.380 -41.737 1.00 81.31 481 ALA A N 1
ATOM 3851 C CA . ALA A 1 481 ? 28.171 5.182 -42.655 1.00 81.31 481 ALA A CA 1
ATOM 3852 C C . ALA A 1 481 ? 27.311 5.755 -43.795 1.00 81.31 481 ALA A C 1
ATOM 3854 O O . ALA A 1 481 ? 26.627 5.019 -44.510 1.00 81.31 481 ALA A O 1
ATOM 3855 N N . LEU A 1 482 ? 27.442 7.064 -44.018 1.00 77.81 482 LEU A N 1
ATOM 3856 C CA . LEU A 1 482 ? 26.732 7.835 -45.041 1.00 77.81 482 LEU A CA 1
ATOM 3857 C C . LEU A 1 482 ? 26.633 7.144 -46.421 1.00 77.81 482 LEU A C 1
ATOM 3859 O O . LEU A 1 482 ? 25.529 7.095 -46.967 1.00 77.81 482 LEU A O 1
ATOM 3863 N N . PRO A 1 483 ? 27.711 6.566 -46.997 1.00 80.50 483 PRO A N 1
ATOM 3864 C CA . PRO A 1 483 ? 27.625 5.925 -48.310 1.00 80.50 483 PRO A CA 1
ATOM 3865 C C . PRO A 1 483 ? 26.653 4.739 -48.350 1.00 80.50 483 PRO A C 1
ATOM 3867 O O . PRO A 1 483 ? 25.998 4.526 -49.367 1.00 80.50 483 PRO A O 1
ATOM 3870 N N . HIS A 1 484 ? 26.523 3.996 -47.248 1.00 82.81 484 HIS A N 1
ATOM 3871 C CA . HIS A 1 484 ? 25.645 2.828 -47.156 1.00 82.81 484 HIS A CA 1
ATOM 3872 C C . HIS A 1 484 ? 24.178 3.250 -47.033 1.00 82.81 484 HIS A C 1
ATOM 3874 O O . HIS A 1 484 ? 23.320 2.677 -47.703 1.00 82.81 484 HIS A O 1
ATOM 3880 N N . ILE A 1 485 ? 23.898 4.312 -46.265 1.00 82.06 485 ILE A N 1
ATOM 3881 C CA . ILE A 1 485 ? 22.560 4.920 -46.177 1.00 82.06 485 ILE A CA 1
ATOM 3882 C C . ILE A 1 485 ? 22.111 5.404 -47.563 1.00 82.06 485 ILE A C 1
ATOM 3884 O O . ILE A 1 485 ? 21.011 5.081 -48.007 1.00 82.06 485 ILE A O 1
ATOM 3888 N N . LEU A 1 486 ? 22.978 6.134 -48.274 1.00 77.81 486 LEU A N 1
ATOM 3889 C CA . LEU A 1 486 ? 22.684 6.640 -49.618 1.00 77.81 486 LEU A CA 1
ATOM 3890 C C . LEU A 1 486 ? 22.457 5.512 -50.618 1.00 77.81 486 LEU A C 1
ATOM 3892 O O . LEU A 1 486 ? 21.484 5.547 -51.365 1.00 77.81 486 LEU A O 1
ATOM 3896 N N . HIS A 1 487 ? 23.324 4.501 -50.609 1.00 82.25 487 HIS A N 1
ATOM 3897 C CA . HIS A 1 487 ? 23.180 3.344 -51.480 1.00 82.25 487 HIS A CA 1
ATOM 3898 C C . HIS A 1 487 ? 21.841 2.631 -51.248 1.00 82.25 487 HIS A C 1
ATOM 3900 O O . HIS A 1 487 ? 21.142 2.327 -52.211 1.00 82.25 487 HIS A O 1
ATOM 3906 N N . LYS A 1 488 ? 21.433 2.438 -49.987 1.00 80.75 488 LYS A N 1
ATOM 3907 C CA . LYS A 1 488 ? 20.155 1.800 -49.646 1.00 80.75 488 LYS A CA 1
ATOM 3908 C C . LYS A 1 488 ? 18.941 2.652 -50.037 1.00 80.75 488 LYS A C 1
ATOM 3910 O O . LYS A 1 488 ? 17.986 2.112 -50.584 1.00 80.75 488 LYS A O 1
ATOM 3915 N N . LEU A 1 489 ? 18.988 3.970 -49.828 1.00 78.31 489 LEU A N 1
ATOM 3916 C CA . LEU A 1 489 ? 17.925 4.889 -50.262 1.00 78.31 489 LEU A CA 1
ATOM 3917 C C . LEU A 1 489 ? 17.778 4.927 -51.788 1.00 78.31 489 LEU A C 1
ATOM 3919 O O . LEU A 1 489 ? 16.663 4.911 -52.300 1.00 78.31 489 LEU A O 1
ATOM 3923 N N . MET A 1 490 ? 18.895 4.944 -52.522 1.00 75.56 490 MET A N 1
ATOM 3924 C CA . MET A 1 490 ? 18.897 4.957 -53.990 1.00 75.56 490 MET A CA 1
ATOM 3925 C C . MET A 1 490 ? 18.397 3.649 -54.610 1.00 75.56 490 MET A C 1
ATOM 3927 O O . MET A 1 490 ? 17.964 3.654 -55.759 1.00 75.56 490 MET A O 1
ATOM 3931 N N . GLN A 1 491 ? 18.457 2.536 -53.877 1.00 77.19 491 GLN A N 1
ATOM 3932 C CA . GLN A 1 491 ? 17.877 1.264 -54.310 1.00 77.19 491 GLN A CA 1
ATOM 3933 C C . GLN A 1 491 ? 16.348 1.235 -54.198 1.00 77.19 491 GLN A C 1
ATOM 3935 O O . GLN A 1 491 ? 15.720 0.380 -54.821 1.00 77.19 491 GLN A O 1
ATOM 3940 N N . ASP A 1 492 ? 15.734 2.141 -53.430 1.00 73.88 492 ASP A N 1
ATOM 3941 C CA . ASP A 1 492 ? 14.283 2.156 -53.283 1.00 73.88 492 ASP A CA 1
ATOM 3942 C C . ASP A 1 492 ? 13.602 2.781 -54.526 1.00 73.88 492 ASP A C 1
ATOM 3944 O O . ASP A 1 492 ? 14.002 3.863 -54.985 1.00 73.88 492 ASP A O 1
ATOM 3948 N N . PRO A 1 493 ? 12.560 2.144 -55.101 1.00 67.75 493 PRO A N 1
ATOM 3949 C CA . PRO A 1 493 ? 11.795 2.682 -56.234 1.00 67.75 493 PRO A CA 1
ATOM 3950 C C . PRO A 1 493 ? 11.194 4.072 -55.967 1.00 67.75 493 PRO A C 1
ATOM 3952 O O . PRO A 1 493 ? 10.976 4.849 -56.906 1.00 67.75 493 PRO A O 1
ATOM 3955 N N . VAL A 1 494 ? 10.943 4.414 -54.697 1.00 64.88 494 VAL A N 1
ATOM 3956 C CA . VAL A 1 494 ? 10.364 5.704 -54.312 1.00 64.88 494 VAL A CA 1
ATOM 3957 C C . VAL A 1 494 ? 11.330 6.846 -54.612 1.00 64.88 494 VAL A C 1
ATOM 3959 O O . VAL A 1 494 ? 10.933 7.847 -55.208 1.00 64.88 494 VAL A O 1
ATOM 3962 N N . TYR A 1 495 ? 12.603 6.664 -54.277 1.00 64.81 495 TYR A N 1
ATOM 3963 C CA . TYR A 1 495 ? 13.623 7.707 -54.376 1.00 64.81 495 TYR A CA 1
ATOM 3964 C C . TYR A 1 495 ? 14.469 7.617 -55.653 1.00 64.81 495 TYR A C 1
ATOM 3966 O O . TYR A 1 495 ? 15.076 8.608 -56.051 1.00 64.81 495 TYR A O 1
ATOM 3974 N N . SER A 1 496 ? 14.475 6.469 -56.336 1.00 60.41 496 SER A N 1
ATOM 3975 C CA . SER A 1 496 ? 15.152 6.292 -57.633 1.00 60.41 496 SER A CA 1
ATOM 3976 C C . SER A 1 496 ? 14.376 6.866 -58.825 1.00 60.41 496 SER A C 1
ATOM 3978 O O . SER A 1 496 ? 14.987 7.233 -59.827 1.00 60.41 496 SER A O 1
ATOM 3980 N N . SER A 1 497 ? 13.044 6.973 -58.726 1.00 56.91 497 SER A N 1
ATOM 3981 C CA . SER A 1 497 ? 12.181 7.564 -59.767 1.00 56.91 497 SER A CA 1
ATOM 3982 C C . SER A 1 497 ? 11.902 9.063 -59.571 1.00 56.91 497 SER A C 1
ATOM 3984 O O . SER A 1 497 ? 11.440 9.735 -60.496 1.00 56.91 497 SER A O 1
ATOM 3986 N N . GLY A 1 498 ? 12.163 9.591 -58.370 1.00 56.00 498 GLY A N 1
ATOM 3987 C CA . GLY A 1 498 ? 11.964 10.994 -58.011 1.00 56.00 498 GLY A CA 1
ATOM 3988 C C . GLY A 1 498 ? 13.077 11.902 -58.539 1.00 56.00 498 GLY A C 1
ATOM 3989 O O . GLY A 1 498 ? 14.233 11.507 -58.688 1.00 56.00 498 GLY A O 1
ATOM 3990 N N . LYS A 1 499 ? 12.749 13.169 -58.815 1.00 57.81 499 LYS A N 1
ATOM 3991 C CA . LYS A 1 499 ? 13.767 14.198 -59.077 1.00 57.81 499 LYS A CA 1
ATOM 3992 C C . LYS A 1 499 ? 14.652 14.304 -57.827 1.00 57.81 499 LYS A C 1
ATOM 3994 O O . LYS A 1 499 ? 14.118 14.365 -56.725 1.00 57.81 499 LYS A O 1
ATOM 3999 N N . PHE A 1 500 ? 15.974 14.429 -57.998 1.00 63.19 500 PHE A N 1
ATOM 4000 C CA . PHE A 1 500 ? 16.981 14.619 -56.929 1.00 63.19 500 PHE A CA 1
ATOM 4001 C C . PHE A 1 500 ? 16.565 15.596 -55.806 1.00 63.19 500 PHE A C 1
ATOM 4003 O O . PHE A 1 500 ? 17.054 15.489 -54.688 1.00 63.19 500 PHE A O 1
ATOM 4010 N N . GLY A 1 501 ? 15.635 16.519 -56.077 1.00 63.53 501 GLY A N 1
ATOM 4011 C CA . GLY A 1 501 ? 15.042 17.435 -55.104 1.00 63.53 501 GLY A CA 1
ATOM 4012 C C . GLY A 1 501 ? 14.457 16.798 -53.835 1.00 63.53 501 GLY A C 1
ATOM 4013 O O . GLY A 1 501 ? 14.583 17.422 -52.791 1.00 63.53 501 GLY A O 1
ATOM 4014 N N . GLU A 1 502 ? 13.898 15.582 -53.875 1.00 63.94 502 GLU A N 1
ATOM 4015 C CA . GLU A 1 502 ? 13.303 14.939 -52.678 1.00 63.94 502 GLU A CA 1
ATOM 4016 C C . GLU A 1 502 ? 14.361 14.478 -51.659 1.00 63.94 502 GLU A C 1
ATOM 4018 O O . GLU A 1 502 ? 14.128 14.490 -50.454 1.00 63.94 502 GLU A O 1
ATOM 4023 N N . VAL A 1 503 ? 15.558 14.116 -52.135 1.00 66.19 503 VAL A N 1
ATOM 4024 C CA . VAL A 1 503 ? 16.664 13.618 -51.296 1.00 66.19 503 VAL A CA 1
ATOM 4025 C C . VAL A 1 503 ? 17.740 14.695 -51.083 1.00 66.19 503 VAL A C 1
ATOM 4027 O O . VAL A 1 503 ? 18.524 14.615 -50.138 1.00 66.19 503 VAL A O 1
ATOM 4030 N N . ARG A 1 504 ? 17.765 15.745 -51.920 1.00 73.38 504 ARG A N 1
ATOM 4031 C CA . ARG A 1 504 ? 18.750 16.841 -51.879 1.00 73.38 504 ARG A CA 1
ATOM 4032 C C . ARG A 1 504 ? 18.832 17.495 -50.508 1.00 73.38 504 ARG A C 1
ATOM 4034 O O . ARG A 1 504 ? 19.928 17.635 -49.973 1.00 73.38 504 ARG A O 1
ATOM 4041 N N . ASP A 1 505 ? 17.695 17.906 -49.958 1.00 72.06 505 ASP A N 1
ATOM 4042 C CA . ASP A 1 505 ? 17.667 18.669 -48.708 1.00 72.06 505 ASP A CA 1
ATOM 4043 C C . ASP A 1 505 ? 18.151 17.807 -47.531 1.00 72.06 505 ASP A C 1
ATOM 4045 O O . ASP A 1 505 ? 18.805 18.306 -46.616 1.00 72.06 505 ASP A O 1
ATOM 4049 N N . PHE A 1 506 ? 17.914 16.495 -47.590 1.00 70.38 506 PHE A N 1
ATOM 4050 C CA . PHE A 1 506 ? 18.453 15.541 -46.630 1.00 70.38 506 PHE A CA 1
ATOM 4051 C C . PHE A 1 506 ? 19.969 15.359 -46.783 1.00 70.38 506 PHE A C 1
ATOM 4053 O O . PHE A 1 506 ? 20.693 15.541 -45.808 1.00 70.38 506 PHE A O 1
ATOM 4060 N N . ILE A 1 507 ? 20.467 15.081 -47.994 1.00 75.56 507 ILE A N 1
ATOM 4061 C CA . ILE A 1 507 ? 21.909 14.917 -48.265 1.00 75.56 507 ILE A CA 1
ATOM 4062 C C . ILE A 1 507 ? 22.695 16.150 -47.815 1.00 75.56 507 ILE A C 1
ATOM 4064 O O . ILE A 1 507 ? 23.738 16.009 -47.181 1.00 75.56 507 ILE A O 1
ATOM 4068 N N . MET A 1 508 ? 22.184 17.350 -48.105 1.00 79.69 508 MET A N 1
ATOM 4069 C CA . MET A 1 508 ? 22.823 18.598 -47.687 1.00 79.69 508 MET A CA 1
ATOM 4070 C C . MET A 1 508 ? 22.879 18.718 -46.159 1.00 79.69 508 MET A C 1
ATOM 4072 O O . MET A 1 508 ? 23.960 18.938 -45.620 1.00 79.69 508 MET A O 1
ATOM 4076 N N . LYS A 1 509 ? 21.775 18.441 -45.446 1.00 74.44 509 LYS A N 1
ATOM 4077 C CA . LYS A 1 509 ? 21.761 18.407 -43.969 1.00 74.44 509 LYS A CA 1
ATOM 4078 C C . LYS A 1 509 ? 22.749 17.386 -43.386 1.00 74.44 509 LYS A C 1
ATOM 4080 O O . LYS A 1 509 ? 23.369 17.652 -42.355 1.00 74.44 509 LYS A O 1
ATOM 4085 N N . MET A 1 510 ? 22.929 16.231 -44.034 1.00 74.38 510 MET A N 1
ATOM 4086 C CA . MET A 1 510 ? 23.920 15.239 -43.597 1.00 74.38 510 MET A CA 1
ATOM 4087 C C . MET A 1 510 ? 25.355 15.736 -43.772 1.00 74.38 510 MET A C 1
ATOM 4089 O O . MET A 1 510 ? 26.179 15.619 -42.864 1.00 74.38 510 MET A O 1
ATOM 4093 N N . LEU A 1 511 ? 25.658 16.315 -44.935 1.00 80.50 511 LEU A N 1
ATOM 4094 C CA . LEU A 1 511 ? 26.978 16.871 -45.225 1.00 80.50 511 LEU A CA 1
ATOM 4095 C C . LEU A 1 511 ? 27.317 18.035 -44.286 1.00 80.50 511 LEU A C 1
ATOM 4097 O O . LEU A 1 511 ? 28.448 18.115 -43.806 1.00 80.50 511 LEU A O 1
ATOM 4101 N N . ASP A 1 512 ? 26.344 18.888 -43.966 1.00 81.25 512 ASP A N 1
ATOM 4102 C CA . ASP A 1 512 ? 26.507 19.980 -43.002 1.00 81.25 512 ASP A CA 1
ATOM 4103 C C . ASP A 1 512 ? 26.825 19.461 -41.596 1.00 81.25 512 ASP A C 1
ATOM 4105 O O . ASP A 1 512 ? 27.704 19.999 -40.920 1.00 81.25 512 ASP A O 1
ATOM 4109 N N . THR A 1 513 ? 26.183 18.365 -41.183 1.00 77.25 513 THR A N 1
ATOM 4110 C CA . THR A 1 513 ? 26.429 17.727 -39.883 1.00 77.25 513 THR A CA 1
ATOM 4111 C C . THR A 1 513 ? 27.848 17.152 -39.816 1.00 77.25 513 THR A C 1
ATOM 4113 O O . THR A 1 513 ? 28.576 17.421 -38.861 1.00 77.25 513 THR A O 1
ATOM 4116 N N . HIS A 1 514 ? 28.314 16.466 -40.864 1.00 77.75 514 HIS A N 1
ATOM 4117 C CA . HIS A 1 514 ? 29.705 16.000 -40.940 1.00 77.75 514 HIS A CA 1
ATOM 4118 C C . HIS A 1 514 ? 30.722 17.150 -40.975 1.00 77.75 514 HIS A C 1
ATOM 4120 O O . HIS A 1 514 ? 31.795 17.059 -40.371 1.00 77.75 514 HIS A O 1
ATOM 4126 N N . ASN A 1 515 ? 30.405 18.249 -41.663 1.00 82.81 515 ASN A N 1
ATOM 4127 C CA . ASN A 1 515 ? 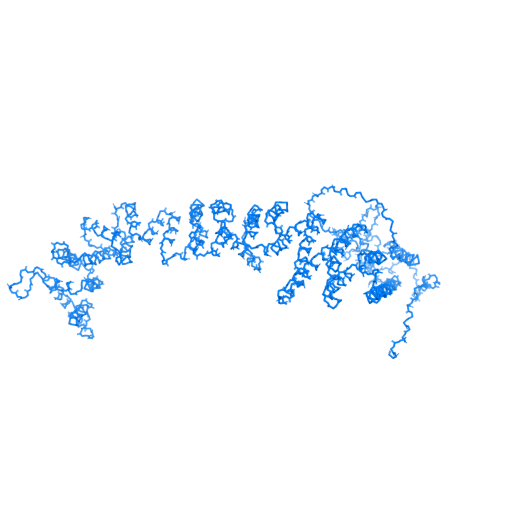31.246 19.445 -41.663 1.00 82.81 515 ASN A CA 1
ATOM 4128 C C . ASN A 1 515 ? 31.340 20.058 -40.259 1.00 82.81 515 ASN A C 1
ATOM 4130 O O . ASN A 1 515 ? 32.433 20.443 -39.830 1.00 82.81 515 ASN A O 1
ATOM 4134 N N . TYR A 1 516 ? 30.224 20.095 -39.528 1.00 80.56 516 TYR A N 1
ATOM 4135 C CA . TYR A 1 516 ? 30.173 20.541 -38.141 1.00 80.56 516 TYR A CA 1
ATOM 4136 C C . TYR A 1 516 ? 30.995 19.634 -37.211 1.00 80.56 516 TYR A C 1
ATOM 4138 O O . TYR A 1 516 ? 31.850 20.135 -36.479 1.00 80.56 516 TYR A O 1
ATOM 4146 N N . GLU A 1 517 ? 30.831 18.309 -37.285 1.00 80.88 517 GLU A N 1
ATOM 4147 C CA . GLU A 1 517 ? 31.612 17.340 -36.497 1.00 80.88 517 GLU A CA 1
ATOM 4148 C C . GLU A 1 517 ? 33.116 17.463 -36.763 1.00 80.88 517 GLU A C 1
ATOM 4150 O O . GLU A 1 517 ? 33.930 17.479 -35.836 1.00 80.88 517 GLU A O 1
ATOM 4155 N N . LYS A 1 518 ? 33.503 17.623 -38.034 1.00 83.31 518 LYS A N 1
ATOM 4156 C CA . LYS A 1 518 ? 34.896 17.859 -38.424 1.00 83.31 518 LYS A CA 1
ATOM 4157 C C . LYS A 1 518 ? 35.433 19.161 -37.831 1.00 83.31 518 LYS A C 1
ATOM 4159 O O . LYS A 1 518 ? 36.583 19.202 -37.385 1.00 83.31 518 LYS A O 1
ATOM 4164 N N . ALA A 1 519 ? 34.645 20.235 -37.844 1.00 85.44 519 ALA A N 1
ATOM 4165 C CA . ALA A 1 519 ? 35.035 21.506 -37.244 1.00 85.44 519 ALA A CA 1
ATOM 4166 C C . ALA A 1 519 ? 35.207 21.374 -35.723 1.00 85.44 519 ALA A C 1
ATOM 4168 O O . ALA A 1 519 ? 36.235 21.805 -35.199 1.00 85.44 519 ALA A O 1
ATOM 4169 N N . LEU A 1 520 ? 34.262 20.713 -35.046 1.00 82.38 520 LEU A N 1
ATOM 4170 C CA . LEU A 1 520 ? 34.297 20.447 -33.608 1.00 82.38 520 LEU A CA 1
ATOM 4171 C C . LEU A 1 520 ? 35.527 19.621 -33.212 1.00 82.38 520 LEU A C 1
ATOM 4173 O O . LEU A 1 520 ? 36.280 20.004 -32.323 1.00 82.38 520 LEU A O 1
ATOM 4177 N N . LEU A 1 521 ? 35.803 18.524 -33.917 1.00 82.50 521 LEU A N 1
ATOM 4178 C CA . LEU A 1 521 ? 36.958 17.680 -33.619 1.00 82.50 521 LEU A CA 1
ATOM 4179 C C . LEU A 1 521 ? 38.281 18.440 -33.805 1.00 82.50 521 LEU A C 1
ATOM 4181 O O . LEU A 1 521 ? 39.199 18.323 -32.989 1.00 82.50 521 LEU A O 1
ATOM 4185 N N . ASN A 1 522 ? 38.371 19.279 -34.840 1.00 81.94 522 ASN A N 1
ATOM 4186 C CA . ASN A 1 522 ? 39.538 20.128 -35.067 1.00 81.94 522 ASN A CA 1
ATOM 4187 C C . ASN A 1 522 ? 39.723 21.186 -33.970 1.00 81.94 522 ASN A C 1
ATOM 4189 O O . ASN A 1 522 ? 40.861 21.446 -33.568 1.00 81.94 522 ASN A O 1
ATOM 4193 N N . THR A 1 523 ? 38.650 21.807 -33.475 1.00 82.44 523 THR A N 1
ATOM 4194 C CA . THR A 1 523 ? 38.740 22.800 -32.394 1.00 82.44 523 THR A CA 1
ATOM 4195 C C . THR A 1 523 ? 39.082 22.147 -31.058 1.00 82.44 523 THR A C 1
ATOM 4197 O O . THR A 1 523 ? 39.996 22.626 -30.386 1.00 82.44 523 THR A O 1
ATOM 4200 N N . THR A 1 524 ? 38.465 21.015 -30.705 1.00 80.31 524 THR A N 1
ATOM 4201 C CA . THR A 1 524 ? 38.802 20.260 -29.487 1.00 80.31 524 THR A CA 1
ATOM 4202 C C . THR A 1 524 ? 40.261 19.814 -29.494 1.00 80.31 524 THR A C 1
ATOM 4204 O O . THR A 1 524 ? 40.968 19.992 -28.503 1.00 80.31 524 THR A O 1
ATOM 4207 N N . ASN A 1 525 ? 40.761 19.313 -30.628 1.00 77.44 525 ASN A N 1
ATOM 4208 C CA . ASN A 1 525 ? 42.164 18.921 -30.757 1.00 77.44 525 ASN A CA 1
ATOM 4209 C C . ASN A 1 525 ? 43.107 20.128 -30.573 1.00 77.44 525 ASN A C 1
ATOM 4211 O O . ASN A 1 525 ? 44.130 20.035 -29.894 1.00 77.44 525 ASN A O 1
ATOM 4215 N N . ARG A 1 526 ? 42.752 21.310 -31.098 1.00 75.12 526 ARG A N 1
ATOM 4216 C CA . ARG A 1 526 ? 43.522 22.547 -30.858 1.00 75.12 526 ARG A CA 1
ATOM 4217 C C . ARG A 1 526 ? 43.541 22.952 -29.381 1.00 75.12 526 ARG A C 1
ATOM 4219 O O . ARG A 1 526 ? 44.607 23.316 -28.887 1.00 75.12 526 ARG A O 1
ATOM 4226 N N . LEU A 1 527 ? 42.405 22.874 -28.686 1.00 75.81 527 LEU A N 1
ATOM 4227 C CA . LEU A 1 527 ? 42.308 23.202 -27.258 1.00 75.81 527 LEU A CA 1
ATOM 4228 C C . LEU A 1 527 ? 43.152 22.250 -26.402 1.00 75.81 527 LEU A C 1
ATOM 4230 O O . LEU A 1 527 ? 43.981 22.710 -25.621 1.00 75.81 527 LEU A O 1
ATOM 4234 N N . LEU A 1 528 ? 43.041 20.939 -26.635 1.00 73.88 528 LEU A N 1
ATOM 4235 C CA . LEU A 1 528 ? 43.841 19.930 -25.931 1.00 73.88 528 LEU A CA 1
ATOM 4236 C C . LEU A 1 528 ? 45.348 20.143 -26.128 1.00 73.88 528 LEU A C 1
ATOM 4238 O O . LEU A 1 528 ? 46.126 20.045 -25.178 1.00 73.88 528 LEU A O 1
ATOM 4242 N N . ASN A 1 529 ? 45.773 20.485 -27.348 1.00 73.75 529 ASN A N 1
ATOM 4243 C CA . ASN A 1 529 ? 47.173 20.811 -27.621 1.00 73.75 529 ASN A CA 1
ATOM 4244 C C . ASN A 1 529 ? 47.640 22.078 -26.881 1.00 73.75 529 ASN A C 1
ATOM 4246 O O . ASN A 1 529 ? 48.795 22.143 -26.448 1.00 73.75 529 ASN A O 1
ATOM 4250 N N . CYS A 1 530 ? 46.764 23.075 -26.714 1.00 73.12 530 CYS A N 1
ATOM 4251 C CA . CYS A 1 530 ? 47.060 24.289 -25.953 1.00 73.12 530 CYS A CA 1
ATOM 4252 C C . CYS A 1 530 ? 47.252 23.985 -24.460 1.00 73.12 530 CYS A C 1
ATOM 4254 O O . CYS A 1 530 ? 48.270 24.370 -23.876 1.00 73.12 530 CYS A O 1
ATOM 4256 N N . ASP A 1 531 ? 46.334 23.223 -23.864 1.00 74.06 531 ASP A N 1
ATOM 4257 C CA . ASP A 1 531 ? 46.415 22.828 -22.457 1.00 74.06 531 ASP A CA 1
ATOM 4258 C C . ASP A 1 531 ? 47.670 22.000 -22.185 1.00 74.06 531 ASP A C 1
ATOM 4260 O O . ASP A 1 531 ? 48.426 22.280 -21.247 1.00 74.06 531 ASP A O 1
ATOM 4264 N N . LEU A 1 532 ? 47.962 21.032 -23.059 1.00 71.31 532 LEU A N 1
ATOM 4265 C CA . LEU A 1 532 ? 49.183 20.237 -22.986 1.00 71.31 532 LEU A CA 1
ATOM 4266 C C . LEU A 1 532 ? 50.433 21.129 -22.995 1.00 71.31 532 LEU A C 1
ATOM 4268 O O . LEU A 1 532 ? 51.327 20.950 -22.163 1.00 71.31 532 LEU A O 1
ATOM 4272 N N . HIS A 1 533 ? 50.495 22.115 -23.894 1.00 72.94 533 HIS A N 1
ATOM 4273 C CA . HIS A 1 533 ? 51.603 23.067 -23.942 1.00 72.94 533 HIS A CA 1
ATOM 4274 C C . HIS A 1 533 ? 51.751 23.843 -22.625 1.00 72.94 533 HIS A C 1
ATOM 4276 O O . HIS A 1 533 ? 52.856 23.933 -22.081 1.00 72.94 533 HIS A O 1
ATOM 4282 N N . LEU A 1 534 ? 50.651 24.369 -22.076 1.00 70.31 534 LEU A N 1
ATOM 4283 C CA . LEU A 1 534 ? 50.655 25.123 -20.818 1.00 70.31 534 LEU A CA 1
ATOM 4284 C C . LEU A 1 534 ? 51.122 24.268 -19.635 1.00 70.31 534 LEU A C 1
ATOM 4286 O O . LEU A 1 534 ? 51.935 24.723 -18.820 1.00 70.31 534 LEU A O 1
ATOM 4290 N N . HIS A 1 535 ? 50.654 23.023 -19.544 1.00 69.75 535 HIS A N 1
ATOM 4291 C CA . HIS A 1 535 ? 51.074 22.089 -18.502 1.00 69.75 535 HIS A CA 1
ATOM 4292 C C . HIS A 1 535 ? 52.563 21.749 -18.608 1.00 69.75 535 HIS A C 1
ATOM 4294 O O . HIS A 1 535 ? 53.280 21.826 -17.605 1.00 69.75 535 HIS A O 1
ATOM 4300 N N . LEU A 1 536 ? 53.063 21.459 -19.813 1.00 67.69 536 LEU A N 1
ATOM 4301 C CA . LEU A 1 536 ? 54.486 21.197 -20.042 1.00 67.69 536 LEU A CA 1
ATOM 4302 C C . LEU A 1 536 ? 55.353 22.420 -19.734 1.00 67.69 536 LEU A C 1
ATOM 4304 O O . LEU A 1 536 ? 56.406 22.288 -19.108 1.00 67.69 536 LEU A O 1
ATOM 4308 N N . HIS A 1 537 ? 54.897 23.620 -20.091 1.00 66.38 537 HIS A N 1
ATOM 4309 C CA . HIS A 1 537 ? 55.580 24.867 -19.762 1.00 66.38 537 HIS A CA 1
ATOM 4310 C C . HIS A 1 537 ? 55.679 25.086 -18.241 1.00 66.38 537 HIS A C 1
ATOM 4312 O O . HIS A 1 537 ? 56.753 25.404 -17.722 1.00 66.38 537 HIS A O 1
ATOM 4318 N N . ARG A 1 538 ? 54.593 24.852 -17.491 1.00 64.56 538 ARG A N 1
ATOM 4319 C CA . ARG A 1 538 ? 54.598 24.934 -16.018 1.00 64.56 538 ARG A CA 1
ATOM 4320 C C . ARG A 1 538 ? 55.509 23.884 -15.382 1.00 64.56 538 ARG A C 1
ATOM 4322 O O . ARG A 1 538 ? 56.242 24.210 -14.449 1.00 64.56 538 ARG A O 1
ATOM 4329 N N . LEU A 1 539 ? 55.502 22.651 -15.892 1.00 64.56 539 LEU A N 1
ATOM 4330 C CA . LEU A 1 539 ? 56.401 21.590 -15.429 1.00 64.56 539 LEU A CA 1
ATOM 4331 C C . LEU A 1 539 ? 57.866 21.934 -15.698 1.00 64.56 539 LEU A C 1
ATOM 4333 O O . LEU A 1 539 ? 58.694 21.761 -14.805 1.00 64.56 539 LEU A O 1
ATOM 4337 N N . LYS A 1 540 ? 58.175 22.489 -16.877 1.00 64.44 540 LYS A N 1
ATOM 4338 C CA . LYS A 1 540 ? 59.503 23.017 -17.207 1.00 64.44 540 LYS A CA 1
ATOM 4339 C C . LYS A 1 540 ? 59.919 24.086 -16.194 1.00 64.44 540 LYS A C 1
ATOM 4341 O O . LYS A 1 540 ? 60.980 23.966 -15.594 1.00 64.44 540 LYS A O 1
ATOM 4346 N N . LEU A 1 541 ? 59.073 25.086 -15.929 1.00 62.97 541 LEU A N 1
ATOM 4347 C CA . LEU A 1 541 ? 59.356 26.115 -14.919 1.00 62.97 541 LEU A CA 1
ATOM 4348 C C . LEU A 1 541 ? 59.587 25.526 -13.522 1.00 62.97 541 LEU A C 1
ATOM 4350 O O . LEU A 1 541 ? 60.524 25.934 -12.843 1.00 62.97 541 LEU A O 1
ATOM 4354 N N . ALA A 1 542 ? 58.765 24.567 -13.090 1.00 62.34 542 ALA A N 1
ATOM 4355 C CA . ALA A 1 542 ? 58.902 23.924 -11.785 1.00 62.34 542 ALA A CA 1
ATOM 4356 C C . ALA A 1 542 ? 60.181 23.079 -11.670 1.00 62.34 542 ALA A C 1
ATOM 4358 O O . ALA A 1 542 ? 60.813 23.091 -10.616 1.00 62.34 542 ALA A O 1
ATOM 4359 N N . ALA A 1 543 ? 60.574 22.381 -12.739 1.00 60.44 543 ALA A N 1
ATOM 4360 C CA . ALA A 1 543 ? 61.813 21.607 -12.795 1.00 60.44 543 ALA A CA 1
ATOM 4361 C C . ALA A 1 543 ? 63.068 22.497 -12.734 1.00 60.44 543 ALA A C 1
ATOM 4363 O O . ALA A 1 543 ? 64.097 22.062 -12.229 1.00 60.44 543 ALA A O 1
ATOM 4364 N N . ASN A 1 544 ? 62.969 23.749 -13.189 1.00 60.81 544 ASN A N 1
ATOM 4365 C CA . ASN A 1 544 ? 64.078 24.709 -13.186 1.00 60.81 544 ASN A CA 1
ATOM 4366 C C . ASN A 1 544 ? 64.204 25.536 -11.904 1.00 60.81 544 ASN A C 1
ATOM 4368 O O . ASN A 1 544 ? 65.088 26.389 -11.816 1.00 60.81 544 ASN A O 1
ATOM 4372 N N . ARG A 1 545 ? 63.325 25.342 -10.915 1.00 62.22 545 ARG A N 1
ATOM 4373 C CA . ARG A 1 545 ? 63.455 26.031 -9.627 1.00 62.22 545 ARG A CA 1
ATOM 4374 C C . ARG A 1 545 ? 64.565 25.374 -8.807 1.00 62.22 545 ARG A C 1
ATOM 4376 O O . ARG A 1 545 ? 64.540 24.167 -8.587 1.00 62.22 545 ARG A O 1
ATOM 4383 N N . GLY A 1 546 ? 65.515 26.176 -8.329 1.00 61.84 546 GLY A N 1
ATOM 4384 C CA . GLY A 1 546 ? 66.479 25.732 -7.321 1.00 61.84 546 GLY A CA 1
ATOM 4385 C C . GLY A 1 546 ? 65.793 25.464 -5.977 1.00 61.84 546 GLY A C 1
ATOM 4386 O O . GLY A 1 546 ? 64.803 26.117 -5.644 1.00 61.84 546 GLY A O 1
ATOM 4387 N N . TYR A 1 547 ? 66.323 24.514 -5.206 1.00 64.69 547 TYR A N 1
ATOM 4388 C CA . TYR A 1 547 ? 65.902 24.265 -3.825 1.00 64.69 547 TYR A CA 1
ATOM 4389 C C . TYR A 1 547 ? 66.845 25.000 -2.869 1.00 64.69 547 TYR A C 1
ATOM 4391 O O . TYR A 1 547 ? 68.061 24.936 -3.036 1.00 64.69 547 TYR A O 1
ATOM 4399 N N . ALA A 1 548 ? 66.285 25.680 -1.871 1.00 66.06 548 ALA A N 1
ATOM 4400 C CA . ALA A 1 548 ? 67.032 26.322 -0.795 1.00 66.06 548 ALA A CA 1
ATOM 4401 C C . ALA A 1 548 ? 66.574 25.739 0.543 1.00 66.06 548 ALA A C 1
ATOM 4403 O O . ALA A 1 548 ? 65.375 25.544 0.746 1.00 66.06 548 ALA A O 1
ATOM 4404 N N . SER A 1 549 ? 67.519 25.460 1.443 1.00 67.75 549 SER A N 1
ATOM 4405 C CA . SER A 1 549 ? 67.195 24.976 2.787 1.00 67.75 549 SER A CA 1
ATOM 4406 C C . SER A 1 549 ? 66.408 26.026 3.574 1.00 67.75 549 SER A C 1
ATOM 4408 O O . SER A 1 549 ? 66.723 27.213 3.501 1.00 67.75 549 SER A O 1
ATOM 4410 N N . HIS A 1 550 ? 65.433 25.592 4.379 1.00 70.31 550 HIS A N 1
ATOM 4411 C CA . HIS A 1 550 ? 64.755 26.470 5.339 1.00 70.31 550 HIS A CA 1
ATOM 4412 C C . HIS A 1 550 ? 65.697 26.971 6.445 1.00 70.31 550 HIS A C 1
ATOM 4414 O O . HIS A 1 550 ? 65.514 28.075 6.950 1.00 70.31 550 HIS A O 1
ATOM 4420 N N . THR A 1 551 ? 66.701 26.173 6.824 1.00 72.50 551 THR A N 1
ATOM 4421 C CA . THR A 1 551 ? 67.668 26.494 7.886 1.00 72.50 551 THR A CA 1
ATOM 4422 C C . THR A 1 551 ? 69.089 26.117 7.473 1.00 72.50 551 THR A C 1
ATOM 4424 O O . THR A 1 551 ? 69.308 25.107 6.808 1.00 72.50 551 THR A O 1
ATOM 4427 N N . ALA A 1 552 ? 70.088 26.886 7.908 1.00 76.75 552 ALA A N 1
ATOM 4428 C CA . ALA A 1 552 ? 71.507 26.584 7.669 1.00 76.75 552 ALA A CA 1
ATOM 4429 C C . ALA A 1 552 ? 72.084 25.522 8.636 1.00 76.75 552 ALA A C 1
ATOM 4431 O O . ALA A 1 552 ? 73.299 25.381 8.758 1.00 76.75 552 ALA A O 1
ATOM 4432 N N . SER A 1 553 ? 71.221 24.780 9.334 1.00 80.19 553 SER A N 1
ATOM 4433 C CA . SER A 1 553 ? 71.577 23.768 10.329 1.00 80.19 553 SER A CA 1
ATOM 4434 C C . SER A 1 553 ? 70.816 22.457 10.130 1.00 80.19 553 SER A C 1
ATOM 4436 O O . SER A 1 553 ? 69.698 22.432 9.601 1.00 80.19 553 SER A O 1
ATOM 4438 N N . CYS A 1 554 ? 71.436 21.363 10.575 1.00 81.25 554 CYS A N 1
ATOM 4439 C CA . CYS A 1 554 ? 70.892 20.013 10.527 1.00 81.25 554 CYS A CA 1
ATOM 4440 C C . CYS A 1 554 ? 69.636 19.894 11.387 1.00 81.25 554 CYS A C 1
ATOM 4442 O O . CYS A 1 554 ? 69.669 20.121 12.589 1.00 81.25 554 CYS A O 1
ATOM 4444 N N . CYS A 1 555 ? 68.531 19.447 10.795 1.00 79.75 555 CYS A N 1
ATOM 4445 C CA . CYS A 1 555 ? 67.245 19.328 11.481 1.00 79.75 555 CYS A CA 1
ATOM 4446 C C . CYS A 1 555 ? 67.196 18.239 12.574 1.00 79.75 555 CYS A C 1
ATOM 4448 O O . CYS A 1 555 ? 66.208 18.196 13.308 1.00 79.75 555 CYS A O 1
ATOM 4450 N N . ALA A 1 556 ? 68.210 17.364 12.662 1.00 80.00 556 ALA A N 1
ATOM 4451 C CA . ALA A 1 556 ? 68.316 16.306 13.674 1.00 80.00 556 ALA A CA 1
ATOM 4452 C C . ALA A 1 556 ? 69.254 16.676 14.836 1.00 80.00 556 ALA A C 1
ATOM 4454 O O . ALA A 1 556 ? 68.875 16.507 15.989 1.00 80.00 556 ALA A O 1
ATOM 4455 N N . CYS A 1 557 ? 70.455 17.195 14.554 1.00 82.06 557 CYS A N 1
ATOM 4456 C CA . CYS A 1 557 ? 71.427 17.553 15.597 1.00 82.06 557 CYS A CA 1
ATOM 4457 C C . CYS A 1 557 ? 71.527 19.062 15.874 1.00 82.06 557 CYS A C 1
ATOM 4459 O O . CYS A 1 557 ? 72.278 19.466 16.756 1.00 82.06 557 CYS A O 1
ATOM 4461 N N . ASN A 1 558 ? 70.808 19.898 15.116 1.00 80.88 558 ASN A N 1
ATOM 4462 C CA . ASN A 1 558 ? 70.817 21.367 15.163 1.00 80.88 558 ASN A CA 1
ATOM 4463 C C . ASN A 1 558 ? 72.191 22.040 14.962 1.00 80.88 558 ASN A C 1
ATOM 4465 O O . ASN A 1 558 ? 72.286 23.262 15.079 1.00 80.88 558 ASN A O 1
ATOM 4469 N N . LYS A 1 559 ? 73.241 21.293 14.598 1.00 78.94 559 LYS A N 1
ATOM 4470 C CA . LYS A 1 559 ? 74.553 21.856 14.239 1.00 78.94 559 LYS A CA 1
ATOM 4471 C C . LYS A 1 559 ? 74.510 22.525 12.862 1.00 78.94 559 LYS A C 1
ATOM 4473 O O . LYS A 1 559 ? 73.779 22.079 11.978 1.00 78.94 559 LYS A O 1
ATOM 4478 N N . SER A 1 560 ? 75.281 23.598 12.695 1.00 78.12 560 SER A N 1
ATOM 4479 C CA . SER A 1 560 ? 75.396 24.339 11.432 1.00 78.12 560 SER A CA 1
ATOM 4480 C C . SER A 1 560 ? 76.078 23.497 10.352 1.00 78.12 560 SER A C 1
ATOM 4482 O O . SER A 1 560 ? 77.033 22.790 10.646 1.00 78.12 560 SER A O 1
ATOM 4484 N N . PHE A 1 561 ? 75.639 23.624 9.100 1.00 73.00 561 PHE A N 1
ATOM 4485 C CA . PHE A 1 561 ? 76.341 23.020 7.957 1.00 73.00 561 PHE A CA 1
ATOM 4486 C C . PHE A 1 561 ? 77.597 23.803 7.544 1.00 73.00 561 PHE A C 1
ATOM 4488 O O . PHE A 1 561 ? 78.354 23.352 6.693 1.00 73.00 561 PHE A O 1
ATOM 4495 N N . ALA A 1 562 ? 77.806 25.001 8.103 1.00 68.38 562 ALA A N 1
ATOM 4496 C CA . ALA A 1 562 ? 78.943 25.861 7.773 1.00 68.38 562 ALA A CA 1
ATOM 4497 C C . ALA A 1 562 ? 80.212 25.544 8.588 1.00 68.38 562 ALA A C 1
ATOM 4499 O O . ALA A 1 562 ? 81.285 26.048 8.264 1.00 68.38 562 ALA A O 1
ATOM 4500 N N . THR A 1 563 ? 80.108 24.747 9.656 1.00 60.91 563 THR A N 1
ATOM 4501 C CA . THR A 1 563 ? 81.266 24.302 10.444 1.00 60.91 563 THR A CA 1
ATOM 4502 C C . THR A 1 563 ? 81.953 23.146 9.720 1.00 60.91 563 THR A C 1
ATOM 4504 O O . THR A 1 563 ? 81.307 22.141 9.456 1.00 60.91 563 THR A O 1
ATOM 4507 N N . GLY A 1 564 ? 83.234 23.318 9.371 1.00 54.94 564 GLY A N 1
ATOM 4508 C CA . GLY A 1 564 ? 84.005 22.536 8.389 1.00 54.94 564 GLY A CA 1
ATOM 4509 C C . GLY A 1 564 ? 84.322 21.064 8.696 1.00 54.94 564 GLY A C 1
ATOM 4510 O O . GLY A 1 564 ? 85.415 20.610 8.368 1.00 54.94 564 GLY A O 1
ATOM 4511 N N . GLU A 1 565 ? 83.392 20.311 9.278 1.00 57.22 565 GLU A N 1
ATOM 4512 C CA . GLU A 1 565 ? 83.401 18.845 9.234 1.00 57.22 565 GLU A CA 1
ATOM 4513 C C . GLU A 1 565 ? 82.726 18.418 7.915 1.00 57.22 565 GLU A C 1
ATOM 4515 O O . GLU A 1 565 ? 81.605 18.834 7.624 1.00 57.22 565 GLU A O 1
ATOM 4520 N N . LEU A 1 566 ? 83.434 17.660 7.066 1.00 54.62 566 LEU A N 1
ATOM 4521 C CA . LEU A 1 566 ? 82.982 17.223 5.732 1.00 54.62 566 LEU A CA 1
ATOM 4522 C C . LEU A 1 566 ? 81.897 16.132 5.825 1.00 54.62 566 LEU A C 1
ATOM 4524 O O . LEU A 1 566 ? 82.090 15.013 5.355 1.00 54.62 566 LEU A O 1
ATOM 4528 N N . ASP A 1 567 ? 80.755 16.457 6.422 1.00 61.03 567 ASP A N 1
ATOM 4529 C CA . ASP A 1 567 ? 79.605 15.561 6.479 1.00 61.03 567 ASP A CA 1
ATOM 4530 C C . ASP A 1 567 ? 78.700 15.767 5.256 1.00 61.03 567 ASP A C 1
ATOM 4532 O O . ASP A 1 567 ? 78.253 16.878 4.960 1.00 61.03 567 ASP A O 1
ATOM 4536 N N . ASP A 1 568 ? 78.389 14.672 4.553 1.00 69.94 568 ASP A N 1
ATOM 4537 C CA . ASP A 1 568 ? 77.414 14.654 3.457 1.00 69.94 568 ASP A CA 1
ATOM 4538 C C . ASP A 1 568 ? 76.075 15.249 3.930 1.00 69.94 568 ASP A C 1
ATOM 4540 O O . ASP A 1 568 ? 75.454 14.740 4.869 1.00 69.94 568 ASP A O 1
ATOM 4544 N N . VAL A 1 569 ? 75.584 16.297 3.263 1.00 71.94 569 VAL A N 1
ATOM 4545 C CA . VAL A 1 569 ? 74.283 16.911 3.577 1.00 71.94 569 VAL A CA 1
ATOM 4546 C C . VAL A 1 569 ? 73.202 16.372 2.647 1.00 71.94 569 VAL A C 1
ATOM 4548 O O . VAL A 1 569 ? 73.301 16.452 1.422 1.00 71.94 569 VAL A O 1
ATOM 4551 N N . VAL A 1 570 ? 72.121 15.863 3.237 1.00 70.44 570 VAL A N 1
ATOM 4552 C CA . VAL A 1 570 ? 70.927 15.400 2.526 1.00 70.44 570 VAL A CA 1
ATOM 4553 C C . VAL A 1 570 ? 69.835 16.459 2.644 1.00 70.44 570 VAL A C 1
ATOM 4555 O O . VAL A 1 570 ? 69.345 16.738 3.740 1.00 70.44 570 VAL A O 1
ATOM 4558 N N . MET A 1 571 ? 69.432 17.031 1.506 1.00 68.62 571 MET A N 1
ATOM 4559 C CA . MET A 1 571 ? 68.328 17.989 1.406 1.00 68.62 571 MET A CA 1
ATOM 4560 C C . MET A 1 571 ? 67.102 17.334 0.770 1.00 68.62 571 MET A C 1
ATOM 4562 O O . MET A 1 571 ? 67.160 16.813 -0.343 1.00 68.62 571 MET A O 1
ATOM 4566 N N . PHE A 1 572 ? 65.962 17.413 1.455 1.00 70.38 572 PHE A N 1
ATOM 4567 C CA . PHE A 1 572 ? 64.684 16.929 0.936 1.00 70.38 572 PHE A CA 1
ATOM 4568 C C . PHE A 1 572 ? 63.929 18.015 0.160 1.00 70.38 572 PHE A C 1
ATOM 4570 O O . PHE A 1 572 ? 64.117 19.206 0.388 1.00 70.38 572 PHE A O 1
ATOM 4577 N N . ARG A 1 573 ? 62.980 17.614 -0.699 1.00 65.88 573 ARG A N 1
ATOM 4578 C CA . ARG A 1 573 ? 62.096 18.542 -1.444 1.00 65.88 573 ARG A CA 1
ATOM 4579 C C . ARG A 1 573 ? 61.194 19.410 -0.555 1.00 65.88 573 ARG A C 1
ATOM 4581 O O . ARG A 1 573 ? 60.677 20.413 -1.029 1.00 65.88 573 ARG A O 1
ATOM 4588 N N . CYS A 1 574 ? 61.009 19.040 0.713 1.00 67.56 574 CYS A N 1
ATOM 4589 C CA . CYS A 1 574 ? 60.390 19.885 1.740 1.00 67.56 574 CYS A CA 1
ATOM 4590 C C . CYS A 1 574 ? 61.363 20.929 2.326 1.00 67.56 574 CYS A C 1
ATOM 4592 O O . CYS A 1 574 ? 61.070 21.507 3.364 1.00 67.56 574 CYS A O 1
ATOM 4594 N N . CYS A 1 575 ? 62.545 21.095 1.724 1.00 68.56 575 CYS A N 1
ATOM 4595 C CA . CYS A 1 575 ? 63.598 22.036 2.106 1.00 68.56 575 CYS A CA 1
ATOM 4596 C C . CYS A 1 575 ? 64.166 21.853 3.528 1.00 68.56 575 CYS A C 1
ATOM 4598 O O . CYS A 1 575 ? 64.811 22.752 4.064 1.00 68.56 575 CYS A O 1
ATOM 4600 N N . HIS A 1 576 ? 63.974 20.678 4.136 1.00 75.19 576 HIS A N 1
ATOM 4601 C CA . HIS A 1 576 ? 64.663 20.278 5.364 1.00 75.19 576 HIS A CA 1
ATOM 4602 C C . HIS A 1 576 ? 65.969 19.561 5.025 1.00 75.19 576 HIS A C 1
ATOM 4604 O O . HIS A 1 576 ? 65.982 18.686 4.153 1.00 75.19 576 HIS A O 1
ATOM 4610 N N . CYS A 1 577 ? 67.030 19.889 5.760 1.00 77.69 577 CYS A N 1
ATOM 4611 C CA . CYS A 1 577 ? 68.364 19.338 5.553 1.00 77.69 577 CYS A CA 1
ATOM 4612 C C . CYS A 1 577 ? 68.865 18.585 6.789 1.00 77.69 577 CYS A C 1
ATOM 4614 O O . CYS A 1 577 ? 68.578 18.971 7.927 1.00 77.69 577 CYS A O 1
ATOM 4616 N N . TYR A 1 578 ? 69.654 17.537 6.564 1.00 75.69 578 TYR A N 1
ATOM 4617 C CA . TYR A 1 578 ? 70.253 16.699 7.604 1.00 75.69 578 TYR A CA 1
ATOM 4618 C C . TYR A 1 578 ? 71.681 16.322 7.213 1.00 75.69 578 TYR A C 1
ATOM 4620 O O . TYR A 1 578 ? 71.960 16.173 6.027 1.00 75.69 578 TYR A O 1
ATOM 4628 N N . HIS A 1 579 ? 72.566 16.094 8.184 1.00 80.25 579 HIS A N 1
ATOM 4629 C CA . HIS A 1 579 ? 73.767 15.301 7.908 1.00 80.25 579 HIS A CA 1
ATOM 4630 C C . HIS A 1 579 ? 73.346 13.864 7.610 1.00 80.25 579 HIS A C 1
ATOM 4632 O O . HIS A 1 579 ? 72.432 13.337 8.253 1.00 80.25 579 HIS A O 1
ATOM 4638 N N . ARG A 1 580 ? 74.022 13.217 6.666 1.00 75.38 580 ARG A N 1
ATOM 4639 C CA . ARG A 1 580 ? 73.767 11.831 6.276 1.00 75.38 580 ARG A CA 1
ATOM 4640 C C . ARG A 1 580 ? 73.840 10.883 7.469 1.00 75.38 580 ARG A C 1
ATOM 4642 O O . ARG A 1 580 ? 72.926 10.093 7.670 1.00 75.38 580 ARG A O 1
ATOM 4649 N N . THR A 1 581 ? 74.859 11.045 8.304 1.00 77.25 581 THR A N 1
ATOM 4650 C CA . THR A 1 581 ? 75.073 10.279 9.541 1.00 77.25 581 THR A CA 1
ATOM 4651 C C . THR A 1 581 ? 73.922 10.456 10.536 1.00 77.25 581 THR A C 1
ATOM 4653 O O . THR A 1 581 ? 73.418 9.492 11.108 1.00 77.25 581 THR A O 1
ATOM 4656 N N . CYS A 1 582 ? 73.436 11.690 10.698 1.00 76.38 582 CYS A N 1
ATOM 4657 C CA . CYS A 1 582 ? 72.293 11.997 11.560 1.00 76.38 582 CYS A CA 1
ATOM 4658 C C . CYS A 1 582 ? 70.985 11.400 11.014 1.00 76.38 582 CYS A C 1
ATOM 4660 O O . CYS A 1 582 ? 70.117 10.984 11.782 1.00 76.38 582 CYS A O 1
ATOM 4662 N N . LEU A 1 583 ? 70.835 11.353 9.689 1.00 75.38 583 LEU A N 1
ATOM 4663 C CA . LEU A 1 583 ? 69.679 10.763 9.027 1.00 75.38 583 LEU A CA 1
ATOM 4664 C C . LEU A 1 583 ? 69.693 9.228 9.138 1.00 75.38 583 LEU A C 1
ATOM 4666 O O . LEU A 1 583 ? 68.679 8.640 9.513 1.00 75.38 583 LEU A O 1
ATOM 4670 N N . GLU A 1 584 ? 70.847 8.595 8.922 1.00 73.50 584 GLU A N 1
ATOM 4671 C CA . GLU A 1 584 ? 71.077 7.158 9.124 1.00 73.50 584 GLU A CA 1
ATOM 4672 C C . GLU A 1 584 ? 70.762 6.736 10.569 1.00 73.50 584 GLU A C 1
ATOM 4674 O O . GLU A 1 584 ? 69.986 5.801 10.789 1.00 73.50 584 GLU A O 1
ATOM 4679 N N . ALA A 1 585 ? 71.246 7.496 11.557 1.00 76.31 585 ALA A N 1
ATOM 4680 C CA . ALA A 1 585 ? 70.960 7.255 12.973 1.00 76.31 585 ALA A CA 1
ATOM 4681 C C . ALA A 1 585 ? 69.461 7.368 13.316 1.00 76.31 585 ALA A C 1
ATOM 4683 O O . ALA A 1 585 ? 68.962 6.660 14.191 1.00 76.31 585 ALA A O 1
ATOM 4684 N N . SER A 1 586 ? 68.718 8.220 12.602 1.00 69.00 586 SER A N 1
ATOM 4685 C CA . SER A 1 586 ? 67.285 8.441 12.839 1.00 69.00 586 SER A CA 1
ATOM 4686 C C . SER A 1 586 ? 66.361 7.332 12.301 1.00 69.00 586 SER A C 1
ATOM 4688 O O . SER A 1 586 ? 65.144 7.433 12.463 1.00 69.00 586 SER A O 1
ATOM 4690 N N . ARG A 1 587 ? 66.908 6.278 11.664 1.00 66.94 587 ARG A N 1
ATOM 4691 C CA . ARG A 1 587 ? 66.159 5.163 11.035 1.00 66.94 587 ARG A CA 1
ATOM 4692 C C . ARG A 1 587 ? 65.071 5.618 10.048 1.00 66.94 587 ARG A C 1
ATOM 4694 O O . ARG A 1 587 ? 64.061 4.942 9.868 1.00 66.94 587 ARG A O 1
ATOM 4701 N N . SER A 1 588 ? 65.273 6.755 9.387 1.00 66.00 588 SER A N 1
ATOM 4702 C CA . SER A 1 588 ? 64.330 7.345 8.426 1.00 66.00 588 SER A CA 1
ATOM 4703 C C . SER A 1 588 ? 64.561 6.848 6.992 1.00 66.00 588 SER A C 1
ATOM 4705 O O . SER A 1 588 ? 64.597 7.617 6.029 1.00 66.00 588 SER A O 1
ATOM 4707 N N . ALA A 1 589 ? 64.713 5.530 6.854 1.00 67.00 589 ALA A N 1
ATOM 4708 C CA . ALA A 1 589 ? 64.903 4.841 5.586 1.00 67.00 589 ALA A CA 1
ATOM 4709 C C . ALA A 1 589 ? 63.979 3.625 5.466 1.00 67.00 589 ALA A C 1
ATOM 4711 O O . ALA A 1 589 ? 63.710 2.936 6.448 1.00 67.00 589 ALA A O 1
ATOM 4712 N N . TYR A 1 590 ? 63.520 3.337 4.251 1.00 64.00 590 TYR A N 1
ATOM 4713 C CA . TYR A 1 590 ? 62.851 2.079 3.914 1.00 64.00 590 TYR A CA 1
ATOM 4714 C C . TYR A 1 590 ? 63.435 1.498 2.629 1.00 64.00 590 TYR A C 1
ATOM 4716 O O . TYR A 1 590 ? 64.013 2.217 1.818 1.00 64.00 590 TYR A O 1
ATOM 4724 N N . VAL A 1 591 ? 63.284 0.191 2.438 1.00 64.12 591 VAL A N 1
ATOM 4725 C CA . VAL A 1 591 ? 63.689 -0.489 1.204 1.00 64.12 591 VAL A CA 1
ATOM 4726 C C . VAL A 1 591 ? 62.485 -0.527 0.268 1.00 64.12 591 VAL A C 1
ATOM 4728 O O . VAL A 1 591 ? 61.411 -0.982 0.664 1.00 64.12 591 VAL A O 1
ATOM 4731 N N . ASP A 1 592 ? 62.642 0.011 -0.939 1.00 60.50 592 ASP A N 1
ATOM 4732 C CA . ASP A 1 592 ? 61.607 -0.044 -1.975 1.00 60.50 592 ASP A CA 1
ATOM 4733 C C . ASP A 1 592 ? 61.538 -1.449 -2.610 1.00 60.50 592 ASP A C 1
ATOM 4735 O O . ASP A 1 592 ? 62.464 -2.247 -2.461 1.00 60.50 592 ASP A O 1
ATOM 4739 N N . ALA A 1 593 ? 60.473 -1.756 -3.355 1.00 55.88 593 ALA A N 1
ATOM 4740 C CA . ALA A 1 593 ? 60.229 -3.067 -3.973 1.00 55.88 593 ALA A CA 1
ATOM 4741 C C . ALA A 1 593 ? 61.368 -3.549 -4.903 1.00 55.88 593 ALA A C 1
ATOM 4743 O O . ALA A 1 593 ? 61.508 -4.744 -5.140 1.00 55.88 593 ALA A O 1
ATOM 4744 N N . GLY A 1 594 ? 62.210 -2.630 -5.391 1.00 57.66 594 GLY A N 1
ATOM 4745 C CA . GLY A 1 594 ? 63.426 -2.922 -6.163 1.00 57.66 594 GLY A CA 1
ATOM 4746 C C . GLY A 1 594 ? 64.710 -3.103 -5.336 1.00 57.66 594 GLY A C 1
ATOM 4747 O O . GLY A 1 594 ? 65.797 -3.033 -5.903 1.00 57.66 594 GLY A O 1
ATOM 4748 N N . GLY A 1 595 ? 64.624 -3.252 -4.009 1.00 56.41 595 GLY A N 1
ATOM 4749 C CA . GLY A 1 595 ? 65.772 -3.517 -3.128 1.00 56.41 595 GLY A CA 1
ATOM 4750 C C . GLY A 1 595 ? 66.654 -2.304 -2.794 1.00 56.41 595 GLY A C 1
ATOM 4751 O O . GLY A 1 595 ? 67.700 -2.463 -2.170 1.00 56.41 595 GLY A O 1
ATOM 4752 N N . GLN A 1 596 ? 66.261 -1.085 -3.183 1.00 56.81 596 GLN A N 1
ATOM 4753 C CA . GLN A 1 596 ? 67.032 0.141 -2.923 1.00 56.81 596 GLN A CA 1
ATOM 4754 C C . GLN A 1 596 ? 66.548 0.872 -1.665 1.00 56.81 596 GLN A C 1
ATOM 4756 O O . GLN A 1 596 ? 65.346 1.035 -1.457 1.00 56.81 596 GLN A O 1
ATOM 4761 N N . VAL A 1 597 ? 67.493 1.369 -0.861 1.00 60.88 597 VAL A N 1
ATOM 4762 C CA . VAL A 1 597 ? 67.213 2.164 0.345 1.00 60.88 597 VAL A CA 1
ATOM 4763 C C . VAL A 1 597 ? 66.796 3.589 -0.042 1.00 60.88 597 VAL A C 1
ATOM 4765 O O . VAL A 1 597 ? 67.561 4.326 -0.668 1.00 60.88 597 VAL A O 1
ATOM 4768 N N . GLN A 1 598 ? 65.582 3.978 0.341 1.00 65.06 598 GLN A N 1
ATOM 4769 C CA . GLN A 1 598 ? 65.006 5.308 0.151 1.00 65.06 598 GLN A CA 1
ATOM 4770 C C . GLN A 1 598 ? 64.903 6.040 1.489 1.00 65.06 598 GLN A C 1
ATOM 4772 O O . GLN A 1 598 ? 64.322 5.529 2.447 1.00 65.06 598 GLN A O 1
ATOM 4777 N N . TRP A 1 599 ? 65.434 7.261 1.532 1.00 70.25 599 TRP A N 1
ATOM 4778 C CA . TRP A 1 599 ? 65.375 8.142 2.697 1.00 70.25 599 TRP A CA 1
ATOM 4779 C C . TRP A 1 599 ? 64.093 8.980 2.697 1.00 70.25 599 TRP A C 1
ATOM 4781 O O . TRP A 1 599 ? 63.620 9.402 1.638 1.00 70.25 599 TRP A O 1
ATOM 4791 N N . TYR A 1 600 ? 63.548 9.285 3.876 1.00 70.62 600 TYR A N 1
ATOM 4792 C CA . TYR A 1 600 ? 62.438 10.229 4.033 1.00 70.62 600 TYR A CA 1
ATOM 4793 C C . TYR A 1 600 ? 62.717 11.267 5.124 1.00 70.62 600 TYR A C 1
ATOM 4795 O O . TYR A 1 600 ? 63.491 11.051 6.050 1.00 70.62 600 TYR A O 1
ATOM 4803 N N . CYS A 1 601 ? 62.085 12.435 5.007 1.00 74.50 601 CYS A N 1
ATOM 4804 C CA . CYS A 1 601 ? 62.320 13.535 5.934 1.00 74.50 601 CYS A CA 1
ATOM 4805 C C . CYS A 1 601 ? 61.725 13.235 7.320 1.00 74.50 601 CYS A C 1
ATOM 4807 O O . CYS A 1 601 ? 60.502 13.194 7.470 1.00 74.50 601 CYS A O 1
ATOM 4809 N N . PHE A 1 602 ? 62.583 13.118 8.336 1.00 69.06 602 PHE A N 1
ATOM 4810 C CA . PHE A 1 602 ? 62.199 12.854 9.729 1.00 69.06 602 PHE A CA 1
ATOM 4811 C C . PHE A 1 602 ? 61.247 13.907 10.333 1.00 69.06 602 PHE A C 1
ATOM 4813 O O . PHE A 1 602 ? 60.332 13.567 11.076 1.00 69.06 602 PHE A O 1
ATOM 4820 N N . ARG A 1 603 ? 61.406 15.196 9.997 1.00 73.25 603 ARG A N 1
ATOM 4821 C CA . ARG A 1 603 ? 60.497 16.259 10.471 1.00 73.25 603 ARG A CA 1
ATOM 4822 C C . ARG A 1 603 ? 59.102 16.194 9.854 1.00 73.25 603 ARG A C 1
ATOM 4824 O O . ARG A 1 603 ? 58.136 16.562 10.513 1.00 73.25 603 ARG A O 1
ATOM 4831 N N . CYS A 1 604 ? 58.991 15.755 8.601 1.00 71.12 604 CYS A N 1
ATOM 4832 C CA . CYS A 1 604 ? 57.703 15.678 7.909 1.00 71.12 604 CYS A CA 1
ATOM 4833 C C . CYS A 1 604 ? 56.959 14.367 8.199 1.00 71.12 604 CYS A C 1
ATOM 4835 O O . CYS A 1 604 ? 55.736 14.338 8.101 1.00 71.12 604 CYS A O 1
ATOM 4837 N N . PHE A 1 605 ? 57.673 13.302 8.578 1.00 67.94 605 PHE A N 1
ATOM 4838 C CA . PHE A 1 605 ? 57.105 11.982 8.851 1.00 67.94 605 PHE A CA 1
ATOM 4839 C C . PHE A 1 605 ? 57.666 11.406 10.150 1.00 67.94 605 PHE A C 1
ATOM 4841 O O . PHE A 1 605 ? 58.859 11.124 10.249 1.00 67.94 605 PHE A O 1
ATOM 4848 N N . ARG A 1 606 ? 56.796 11.203 11.148 1.00 58.03 606 ARG A N 1
ATOM 4849 C CA . ARG A 1 606 ? 57.185 10.610 12.437 1.00 58.03 606 ARG A CA 1
ATOM 4850 C C . ARG A 1 606 ? 57.600 9.141 12.280 1.00 58.03 606 ARG A C 1
ATOM 4852 O O . ARG A 1 606 ? 57.100 8.427 11.412 1.00 58.03 606 ARG A O 1
ATOM 4859 N N . VAL A 1 607 ? 58.484 8.699 13.175 1.00 57.19 607 VAL A N 1
ATOM 4860 C CA . VAL A 1 607 ? 59.012 7.327 13.261 1.00 57.19 607 VAL A CA 1
ATOM 4861 C C . VAL A 1 607 ? 57.879 6.294 13.203 1.00 57.19 607 VAL A C 1
ATOM 4863 O O . VAL A 1 607 ? 56.901 6.401 13.939 1.00 57.19 607 VAL A O 1
ATOM 4866 N N . GLY A 1 608 ? 58.014 5.296 12.326 1.00 54.56 608 GLY A N 1
ATOM 4867 C CA . GLY A 1 608 ? 57.112 4.139 12.252 1.00 54.56 608 GLY A CA 1
ATOM 4868 C C . GLY A 1 608 ? 55.910 4.264 11.308 1.00 54.56 608 GLY A C 1
ATOM 4869 O O . GLY A 1 608 ? 55.276 3.251 11.027 1.00 54.56 608 GLY A O 1
ATOM 4870 N N . LYS A 1 609 ? 55.612 5.446 10.749 1.00 54.62 609 LYS A N 1
ATOM 4871 C CA . LYS A 1 609 ? 54.616 5.589 9.670 1.00 54.62 609 LYS A CA 1
ATOM 4872 C C . LYS A 1 609 ? 55.332 5.809 8.338 1.00 54.62 609 LYS A C 1
ATOM 4874 O O . LYS A 1 609 ? 55.938 6.859 8.134 1.00 54.62 609 LYS A O 1
ATOM 4879 N N . LYS A 1 610 ? 55.274 4.822 7.431 1.00 55.28 610 LYS A N 1
ATOM 4880 C CA . LYS A 1 610 ? 55.764 4.986 6.049 1.00 55.28 610 LYS A CA 1
ATOM 4881 C C . LYS A 1 610 ? 55.079 6.211 5.416 1.00 55.28 610 LYS A C 1
ATOM 4883 O O . LYS A 1 610 ? 53.875 6.383 5.627 1.00 55.28 610 LYS A O 1
ATOM 4888 N N . PRO A 1 611 ? 55.790 7.049 4.640 1.00 56.34 611 PRO A N 1
ATOM 4889 C CA . PRO A 1 611 ? 55.121 8.051 3.820 1.00 56.34 611 PRO A CA 1
ATOM 4890 C C . PRO A 1 611 ? 54.148 7.336 2.862 1.00 56.34 611 PRO A C 1
ATOM 4892 O O . PRO A 1 611 ? 54.496 6.267 2.351 1.00 56.34 611 PRO A O 1
ATOM 4895 N N . PRO A 1 612 ? 52.938 7.874 2.621 1.00 55.81 612 PRO A N 1
ATOM 4896 C CA . PRO A 1 612 ? 52.004 7.271 1.677 1.00 55.81 612 PRO A CA 1
ATOM 4897 C C . PRO A 1 612 ? 52.673 7.115 0.303 1.00 55.81 612 PRO A C 1
ATOM 4899 O O . PRO A 1 612 ? 53.451 7.980 -0.123 1.00 55.81 612 PRO A O 1
ATOM 4902 N N . ALA A 1 613 ? 52.411 5.990 -0.371 1.00 51.00 613 ALA A N 1
ATOM 4903 C CA . ALA A 1 613 ? 52.976 5.700 -1.685 1.00 51.00 613 ALA A CA 1
ATOM 4904 C C . ALA A 1 613 ? 52.678 6.872 -2.638 1.00 51.00 613 ALA A C 1
ATOM 4906 O O . ALA A 1 613 ? 51.523 7.225 -2.850 1.00 51.00 613 ALA A O 1
ATOM 4907 N N . GLY A 1 614 ? 53.728 7.516 -3.159 1.00 50.50 614 GLY A N 1
ATOM 4908 C CA . GLY A 1 614 ? 53.607 8.689 -4.036 1.00 50.50 614 GLY A CA 1
ATOM 4909 C C . GLY A 1 614 ? 54.154 10.008 -3.478 1.00 50.50 614 GLY A C 1
ATOM 4910 O O . GLY A 1 614 ? 54.316 10.948 -4.247 1.00 50.50 614 GLY A O 1
ATOM 4911 N N . PHE A 1 615 ? 54.556 10.099 -2.203 1.00 42.91 615 PHE A N 1
ATOM 4912 C CA . PHE A 1 615 ? 54.995 11.383 -1.617 1.00 42.91 615 PHE A CA 1
ATOM 4913 C C . PHE A 1 615 ? 56.274 11.998 -2.241 1.00 42.91 615 PHE A C 1
ATOM 4915 O O . PHE A 1 615 ? 56.536 13.189 -2.090 1.00 42.91 615 PHE A O 1
ATOM 4922 N N . SER A 1 616 ? 57.066 11.220 -2.990 1.00 44.59 616 SER A N 1
ATOM 4923 C CA . SER A 1 616 ? 58.222 11.727 -3.760 1.00 44.59 616 SER A CA 1
ATOM 4924 C C . SER A 1 616 ? 57.943 11.884 -5.264 1.00 44.59 616 SER A C 1
ATOM 4926 O O . SER A 1 616 ? 58.780 12.387 -6.017 1.00 44.59 616 SER A O 1
ATOM 4928 N N . LYS A 1 617 ? 56.756 11.507 -5.742 1.00 41.91 617 LYS A N 1
ATOM 4929 C CA . LYS A 1 617 ? 56.384 11.657 -7.147 1.00 41.91 617 LYS A CA 1
ATOM 4930 C C . LYS A 1 617 ? 55.441 12.852 -7.277 1.00 41.91 617 LYS A C 1
ATOM 4932 O O . LYS A 1 617 ? 54.253 12.750 -7.016 1.00 41.91 617 LYS A O 1
ATOM 4937 N N . ARG A 1 618 ? 55.956 14.005 -7.724 1.00 37.75 618 ARG A N 1
ATOM 4938 C CA . ARG A 1 618 ? 55.111 15.169 -8.080 1.00 37.75 618 ARG A CA 1
ATOM 4939 C C . ARG A 1 618 ? 54.238 14.925 -9.325 1.00 37.75 618 ARG A C 1
ATOM 4941 O O . ARG A 1 618 ? 53.526 15.824 -9.750 1.00 37.75 618 ARG A O 1
ATOM 4948 N N . VAL A 1 619 ? 54.297 13.719 -9.882 1.00 32.41 619 VAL A N 1
ATOM 4949 C CA . VAL A 1 619 ? 53.390 13.187 -10.891 1.00 32.41 619 VAL A CA 1
ATOM 4950 C C . VAL A 1 619 ? 53.003 11.798 -10.399 1.00 32.41 619 VAL A C 1
ATOM 4952 O O . VAL A 1 619 ? 53.844 10.900 -10.395 1.00 32.41 619 VAL A O 1
ATOM 4955 N N . ALA A 1 620 ? 51.771 11.626 -9.925 1.00 26.50 620 ALA A N 1
ATOM 4956 C CA . ALA A 1 620 ? 51.216 10.290 -9.805 1.00 26.50 620 ALA A CA 1
ATOM 4957 C C . ALA A 1 620 ? 51.256 9.675 -11.210 1.00 26.50 620 ALA A C 1
ATOM 4959 O O . ALA A 1 620 ? 50.589 10.167 -12.117 1.00 26.50 620 ALA A O 1
ATOM 4960 N N . ASP A 1 621 ? 52.067 8.633 -11.405 1.00 31.14 621 ASP A N 1
ATOM 4961 C CA . ASP A 1 621 ? 51.653 7.608 -12.353 1.00 31.14 621 ASP A CA 1
ATOM 4962 C C . ASP A 1 621 ? 50.323 7.124 -11.779 1.00 31.14 621 ASP A C 1
ATOM 4964 O O . ASP A 1 621 ? 50.288 6.700 -10.626 1.00 31.14 621 ASP A O 1
ATOM 4968 N N . THR A 1 622 ? 49.224 7.302 -12.494 1.00 23.02 622 THR A N 1
ATOM 4969 C CA . THR A 1 622 ? 47.963 6.647 -12.170 1.00 23.02 622 THR A CA 1
ATOM 4970 C C . THR A 1 622 ? 48.102 5.169 -12.533 1.00 23.02 622 THR A C 1
ATOM 4972 O O . THR A 1 622 ? 48.072 4.849 -13.719 1.00 23.02 622 THR A O 1
ATOM 4975 N N . PRO A 1 623 ? 48.198 4.227 -11.577 1.00 30.50 623 PRO A N 1
ATOM 4976 C CA . PRO A 1 623 ? 47.527 2.960 -11.735 1.00 30.50 623 PRO A CA 1
ATOM 4977 C C . PRO A 1 623 ? 46.087 3.173 -11.268 1.00 30.50 623 PRO A C 1
ATOM 4979 O O . PRO A 1 623 ? 45.824 3.579 -10.135 1.00 30.50 623 PRO A O 1
ATOM 4982 N N . GLN A 1 624 ? 45.147 2.941 -12.175 1.00 31.91 624 GLN A N 1
ATOM 4983 C CA . GLN A 1 624 ? 43.776 2.642 -11.796 1.00 31.91 624 GLN A CA 1
ATOM 4984 C C . GLN A 1 624 ? 43.804 1.511 -10.764 1.00 31.91 624 GLN A C 1
ATOM 4986 O O . GLN A 1 624 ? 44.371 0.467 -11.056 1.00 31.91 624 GLN A O 1
ATOM 4991 N N . THR A 1 625 ? 43.164 1.696 -9.612 1.00 27.62 625 THR A N 1
ATOM 4992 C CA . THR A 1 625 ? 42.396 0.619 -8.974 1.00 27.62 625 THR A CA 1
ATOM 4993 C C . THR A 1 625 ? 41.423 1.217 -7.968 1.00 27.62 625 THR A C 1
ATOM 4995 O O . THR A 1 625 ? 41.823 1.906 -7.028 1.00 27.62 625 THR A O 1
ATOM 4998 N N . LEU A 1 626 ? 40.144 0.928 -8.210 1.00 27.92 626 LEU A N 1
ATOM 4999 C CA . LEU A 1 626 ? 39.051 1.025 -7.256 1.00 27.92 626 LEU A CA 1
ATOM 5000 C C . LEU A 1 626 ? 39.377 0.269 -5.959 1.00 27.92 626 LEU A C 1
ATOM 5002 O O . LEU A 1 626 ? 40.145 -0.694 -5.951 1.00 27.92 626 LEU A O 1
ATOM 5006 N N . GLY A 1 627 ? 38.749 0.720 -4.874 1.00 26.19 627 GLY A N 1
ATOM 5007 C CA . GLY A 1 627 ? 38.768 0.066 -3.576 1.00 26.19 627 GLY A CA 1
ATOM 5008 C C . GLY A 1 627 ? 38.154 -1.334 -3.598 1.00 26.19 627 GLY A C 1
ATOM 5009 O O . GLY A 1 627 ? 37.218 -1.637 -4.330 1.00 26.19 627 GLY A O 1
ATOM 5010 N N . SER A 1 628 ? 38.733 -2.160 -2.740 1.00 27.69 628 SER A N 1
ATOM 5011 C CA . SER A 1 628 ? 38.426 -3.545 -2.421 1.00 27.69 628 SER A CA 1
ATOM 5012 C C . SER A 1 628 ? 37.061 -3.751 -1.757 1.00 27.69 628 SER A C 1
ATOM 5014 O O . SER A 1 628 ? 36.791 -3.155 -0.715 1.00 27.69 628 SER A O 1
ATOM 5016 N N . SER A 1 629 ? 36.299 -4.732 -2.238 1.00 23.80 629 SER A N 1
ATOM 5017 C CA . SER A 1 629 ? 35.564 -5.658 -1.372 1.00 23.80 629 SER A CA 1
ATOM 5018 C C . SER A 1 629 ? 35.591 -7.052 -2.002 1.00 23.80 629 SER A C 1
ATOM 5020 O O . SER A 1 629 ? 35.632 -7.209 -3.219 1.00 23.80 629 SER A O 1
ATOM 5022 N N . SER A 1 630 ? 35.744 -8.045 -1.135 1.00 26.98 630 SER A N 1
ATOM 5023 C CA . SER A 1 630 ? 36.028 -9.437 -1.451 1.00 26.98 630 SER A CA 1
ATOM 5024 C C . SER A 1 630 ? 34.742 -10.185 -1.786 1.00 26.98 630 SER A C 1
ATOM 5026 O O . SER A 1 630 ? 34.140 -10.772 -0.897 1.00 26.98 630 SER A O 1
ATOM 5028 N N . GLU A 1 631 ? 34.407 -10.253 -3.067 1.00 21.98 631 GLU A N 1
ATOM 5029 C CA . GLU A 1 631 ? 33.770 -11.418 -3.680 1.00 21.98 631 GLU A CA 1
ATOM 5030 C C . GLU A 1 631 ? 34.511 -11.691 -4.989 1.00 21.98 631 GLU A C 1
ATOM 5032 O O . GLU A 1 631 ? 34.838 -10.773 -5.739 1.00 21.98 631 GLU A O 1
ATOM 5037 N N . LYS A 1 632 ? 34.868 -12.952 -5.233 1.00 30.81 632 LYS A N 1
ATOM 5038 C CA . LYS A 1 632 ? 35.417 -13.391 -6.518 1.00 30.81 632 LYS A CA 1
ATOM 5039 C C . LYS A 1 632 ? 34.247 -13.603 -7.482 1.00 30.81 632 LYS A C 1
ATOM 5041 O O . LYS A 1 632 ? 33.397 -14.424 -7.150 1.00 30.81 632 LYS A O 1
ATOM 5046 N N . PRO A 1 633 ? 34.276 -13.034 -8.698 1.00 22.41 633 PRO A N 1
ATOM 5047 C CA . PRO A 1 633 ? 33.603 -13.661 -9.824 1.00 22.41 633 PRO A CA 1
ATOM 5048 C C . PRO A 1 633 ? 34.616 -14.222 -10.816 1.00 22.41 633 PRO A C 1
ATOM 5050 O O . PRO A 1 633 ? 35.670 -13.649 -11.093 1.00 22.41 633 PRO A O 1
ATOM 5053 N N . GLN A 1 634 ? 34.246 -15.397 -11.296 1.00 25.08 634 GLN A N 1
ATOM 5054 C CA . GLN A 1 634 ? 34.928 -16.249 -12.245 1.00 25.08 634 GLN A CA 1
ATOM 5055 C C . GLN A 1 634 ? 35.324 -15.555 -13.548 1.00 25.08 634 GLN A C 1
ATOM 5057 O O . GLN A 1 634 ? 34.702 -14.606 -14.019 1.00 25.08 634 GLN A O 1
ATOM 5062 N N . GLU A 1 635 ? 36.356 -16.141 -14.147 1.00 29.28 635 GLU A N 1
ATOM 5063 C CA . GLU A 1 635 ? 36.724 -16.011 -15.546 1.00 29.28 635 GLU A CA 1
ATOM 5064 C C . GLU A 1 635 ? 35.493 -16.018 -16.469 1.00 29.28 635 GLU A C 1
ATOM 5066 O O . GLU A 1 635 ? 34.862 -17.050 -16.679 1.00 29.28 635 GLU A O 1
ATOM 5071 N N . LEU A 1 636 ? 35.221 -14.884 -17.110 1.00 23.05 636 LEU A N 1
ATOM 5072 C CA . LEU A 1 636 ? 34.608 -14.862 -18.432 1.00 23.05 636 LEU A CA 1
ATOM 5073 C C . LEU A 1 636 ? 35.704 -14.474 -19.416 1.00 23.05 636 LEU A C 1
ATOM 5075 O O . LEU A 1 636 ? 36.020 -13.304 -19.634 1.00 23.05 636 LEU A O 1
ATOM 5079 N N . ARG A 1 637 ? 36.329 -15.514 -19.972 1.00 31.25 637 ARG A N 1
ATOM 5080 C CA . ARG A 1 637 ? 37.178 -15.423 -21.155 1.00 31.25 637 ARG A CA 1
ATOM 5081 C C . ARG A 1 637 ? 36.345 -14.862 -22.306 1.00 31.25 637 ARG A C 1
ATOM 5083 O O . ARG A 1 637 ? 35.648 -15.605 -22.987 1.00 31.25 637 ARG A O 1
ATOM 5090 N N . LEU A 1 638 ? 36.465 -13.566 -22.561 1.00 23.39 638 LEU A N 1
ATOM 5091 C CA . LEU A 1 638 ? 36.222 -13.016 -23.887 1.00 23.39 638 LEU A CA 1
ATOM 5092 C C . LEU A 1 638 ? 37.574 -12.914 -24.584 1.00 23.39 638 LEU A C 1
ATOM 5094 O O . LEU A 1 638 ? 38.365 -12.006 -24.329 1.00 23.39 638 LEU A O 1
ATOM 5098 N N . ASN A 1 639 ? 37.831 -13.902 -25.444 1.00 31.77 639 ASN A N 1
ATOM 5099 C CA . ASN A 1 639 ? 38.845 -13.838 -26.486 1.00 31.77 639 ASN A CA 1
ATOM 5100 C C . ASN A 1 639 ? 38.660 -12.528 -27.259 1.00 31.77 639 ASN A C 1
ATOM 5102 O O . ASN A 1 639 ? 37.762 -12.410 -28.090 1.00 31.77 639 ASN A O 1
ATOM 5106 N N . ARG A 1 640 ? 39.507 -11.537 -26.981 1.00 24.98 640 ARG A N 1
ATOM 5107 C CA . ARG A 1 640 ? 39.677 -10.380 -27.851 1.00 24.98 640 ARG A CA 1
ATOM 5108 C C . ARG A 1 640 ? 40.954 -10.607 -28.641 1.00 24.98 640 ARG A C 1
ATOM 5110 O O . ARG A 1 640 ? 42.055 -10.408 -28.136 1.00 24.98 640 ARG A O 1
ATOM 5117 N N . GLU A 1 641 ? 40.778 -11.066 -29.873 1.00 28.03 641 GLU A N 1
ATOM 5118 C CA . GLU A 1 641 ? 41.794 -10.927 -30.909 1.00 28.03 641 GLU A CA 1
ATOM 5119 C C . GLU A 1 641 ? 42.201 -9.445 -31.048 1.00 28.03 641 GLU A C 1
ATOM 5121 O O . GLU A 1 641 ? 41.388 -8.546 -30.783 1.00 28.03 641 GLU A O 1
ATOM 5126 N N . PRO A 1 642 ? 43.461 -9.163 -31.419 1.00 27.59 642 PRO A N 1
ATOM 5127 C CA . PRO A 1 642 ? 44.003 -7.813 -31.419 1.00 27.59 642 PRO A CA 1
ATOM 5128 C C . PRO A 1 642 ? 43.331 -6.985 -32.518 1.00 27.59 642 PRO A C 1
ATOM 5130 O O . PRO A 1 642 ? 43.621 -7.139 -33.703 1.00 27.59 642 PRO A O 1
ATOM 5133 N N . ARG A 1 643 ? 42.432 -6.075 -32.124 1.00 29.27 643 ARG A N 1
ATOM 5134 C CA . ARG A 1 643 ? 41.941 -5.026 -33.020 1.00 29.27 643 ARG A CA 1
ATOM 5135 C C . ARG A 1 643 ? 43.108 -4.100 -33.351 1.00 29.27 643 ARG A C 1
ATOM 5137 O O . ARG A 1 643 ? 43.725 -3.524 -32.462 1.00 29.27 643 ARG A O 1
ATOM 5144 N N . THR A 1 644 ? 43.379 -3.972 -34.641 1.00 34.31 644 THR A N 1
ATOM 5145 C CA . THR A 1 644 ? 44.191 -2.929 -35.262 1.00 34.31 644 THR A CA 1
ATOM 5146 C C . THR A 1 644 ? 43.722 -1.556 -34.778 1.00 34.31 644 THR A C 1
ATOM 5148 O O . THR A 1 644 ? 42.701 -1.030 -35.216 1.00 34.31 644 THR A O 1
ATOM 5151 N N . GLU A 1 645 ? 44.456 -0.992 -33.820 1.00 29.88 645 GLU A N 1
ATOM 5152 C CA . GLU A 1 645 ? 44.238 0.356 -33.310 1.00 29.88 645 GLU A CA 1
ATOM 5153 C C . GLU A 1 645 ? 44.484 1.370 -34.438 1.00 29.88 645 GLU A C 1
ATOM 5155 O O . GLU A 1 645 ? 45.612 1.571 -34.892 1.00 29.88 645 GLU A O 1
ATOM 5160 N N . GLY A 1 646 ? 43.416 2.030 -34.893 1.00 29.56 646 GLY A N 1
ATOM 5161 C CA . GLY A 1 646 ? 43.539 3.353 -35.501 1.00 29.56 646 GLY A CA 1
ATOM 5162 C C . GLY A 1 646 ? 44.195 4.304 -34.492 1.00 29.56 646 GLY A C 1
ATOM 5163 O O . GLY A 1 646 ? 44.020 4.121 -33.284 1.00 29.56 646 GLY A O 1
ATOM 5164 N N . PRO A 1 647 ? 44.986 5.291 -34.941 1.00 32.38 647 PRO A N 1
ATOM 5165 C CA . PRO A 1 647 ? 45.893 5.993 -34.056 1.00 32.38 647 PRO A CA 1
ATOM 5166 C C . PRO A 1 647 ? 45.086 6.798 -33.035 1.00 32.38 647 PRO A C 1
ATOM 5168 O O . PRO A 1 647 ? 44.439 7.790 -33.374 1.00 32.38 647 PRO A O 1
ATOM 5171 N N . MET A 1 648 ? 45.187 6.400 -31.763 1.00 29.25 648 MET A N 1
ATOM 5172 C CA . MET A 1 648 ? 45.078 7.320 -30.627 1.00 29.25 648 MET A CA 1
ATOM 5173 C C . MET A 1 648 ? 45.807 8.620 -30.999 1.00 29.25 648 MET A C 1
ATOM 5175 O O . MET A 1 648 ? 46.804 8.533 -31.725 1.00 29.25 648 MET A O 1
ATOM 5179 N N . PRO A 1 649 ? 45.381 9.814 -30.539 1.00 39.66 649 PRO A N 1
ATOM 5180 C CA . PRO A 1 649 ? 46.158 11.030 -30.740 1.00 39.66 649 PRO A CA 1
ATOM 5181 C C . PRO A 1 649 ? 47.468 10.870 -29.964 1.00 39.66 649 PRO A C 1
ATOM 5183 O O . PRO A 1 649 ? 47.600 11.232 -28.797 1.00 39.66 649 PRO A O 1
ATOM 5186 N N . LEU A 1 650 ? 48.420 10.212 -30.615 1.00 45.22 650 LEU A N 1
ATOM 5187 C CA . LEU A 1 650 ? 49.751 9.946 -30.146 1.00 45.22 650 LEU A CA 1
ATOM 5188 C C . LEU A 1 650 ? 50.369 11.322 -30.033 1.00 45.22 650 LEU A C 1
ATOM 5190 O O . LEU A 1 650 ? 50.538 12.023 -31.034 1.00 45.22 650 LEU A O 1
ATOM 5194 N N . LEU A 1 651 ? 50.666 11.707 -28.792 1.00 49.91 651 LEU A N 1
ATOM 5195 C CA . LEU A 1 651 ? 51.631 12.756 -28.512 1.00 49.91 651 LEU A CA 1
ATOM 5196 C C . LEU A 1 651 ? 52.756 12.599 -29.534 1.00 49.91 651 LEU A C 1
ATOM 5198 O O . LEU A 1 651 ? 53.315 11.507 -29.678 1.00 49.91 651 LEU A O 1
ATOM 5202 N N . ASN A 1 652 ? 53.024 13.647 -30.309 1.00 57.12 652 ASN A N 1
ATOM 5203 C CA . ASN A 1 652 ? 54.012 13.532 -31.369 1.00 57.12 652 ASN A CA 1
ATOM 5204 C C . ASN A 1 652 ? 55.360 13.112 -30.750 1.00 57.12 652 ASN A C 1
ATOM 5206 O O . ASN A 1 652 ? 55.612 13.330 -29.561 1.00 57.12 652 ASN A O 1
ATOM 5210 N N . ALA A 1 653 ? 56.236 12.482 -31.532 1.00 54.19 653 ALA A N 1
ATOM 5211 C CA . ALA A 1 653 ? 57.485 11.924 -31.002 1.00 54.19 653 ALA A CA 1
ATOM 5212 C C . ALA A 1 653 ? 58.306 12.956 -30.192 1.00 54.19 653 ALA A C 1
ATOM 5214 O O . ALA A 1 653 ? 58.938 12.613 -29.192 1.00 54.19 653 ALA A O 1
ATOM 5215 N N . CYS A 1 654 ? 58.223 14.239 -30.560 1.00 54.72 654 CYS A N 1
ATOM 5216 C CA . CYS A 1 654 ? 58.833 15.345 -29.825 1.00 54.72 654 CYS A CA 1
ATOM 5217 C C . CYS A 1 654 ? 58.178 15.608 -28.453 1.00 54.72 654 CYS A C 1
ATOM 5219 O O . CYS A 1 654 ? 58.890 15.867 -27.485 1.00 54.72 654 CYS A O 1
ATOM 5221 N N . GLN A 1 655 ? 56.849 15.534 -28.339 1.00 55.53 655 GLN A N 1
ATOM 5222 C CA . GLN A 1 655 ? 56.098 15.671 -27.085 1.00 55.53 655 GLN A CA 1
ATOM 5223 C C . GLN A 1 655 ? 56.393 14.510 -26.130 1.00 55.53 655 GLN A C 1
ATOM 5225 O O . GLN A 1 655 ? 56.658 14.755 -24.953 1.00 55.53 655 GLN A O 1
ATOM 5230 N N . LEU A 1 656 ? 56.417 13.269 -26.632 1.00 59.34 656 LEU A N 1
ATOM 5231 C CA . LEU A 1 656 ? 56.803 12.093 -25.840 1.00 59.34 656 LEU A CA 1
ATOM 5232 C C . LEU A 1 656 ? 58.248 12.209 -25.350 1.00 59.34 656 LEU A C 1
ATOM 5234 O O . LEU A 1 656 ? 58.504 12.081 -24.155 1.00 59.34 656 LEU A O 1
ATOM 5238 N N . SER A 1 657 ? 59.175 12.578 -26.240 1.00 58.56 657 SER A N 1
ATOM 5239 C CA . SER A 1 657 ? 60.576 12.803 -25.878 1.00 58.56 657 SER A CA 1
ATOM 5240 C C . SER A 1 657 ? 60.746 13.913 -24.834 1.00 58.56 657 SER A C 1
ATOM 5242 O O . SER A 1 657 ? 61.568 13.771 -23.930 1.00 58.56 657 SER A O 1
ATOM 5244 N N . ALA A 1 658 ? 59.988 15.011 -24.926 1.00 57.34 658 ALA A N 1
ATOM 5245 C CA . ALA A 1 658 ? 60.049 16.106 -23.957 1.00 57.34 658 ALA A CA 1
ATOM 5246 C C . ALA A 1 658 ? 59.489 15.695 -22.584 1.00 57.34 658 ALA A C 1
ATOM 5248 O O . ALA A 1 658 ? 60.058 16.057 -21.551 1.00 57.34 658 ALA A O 1
ATOM 5249 N N . ILE A 1 659 ? 58.401 14.918 -22.562 1.00 60.81 659 ILE A N 1
ATOM 5250 C CA . ILE A 1 659 ? 57.806 14.368 -21.337 1.00 60.81 659 ILE A CA 1
ATOM 5251 C C . ILE A 1 659 ? 58.750 13.366 -20.680 1.00 60.81 659 ILE A C 1
ATOM 5253 O O . ILE A 1 659 ? 58.979 13.457 -19.474 1.00 60.81 659 ILE A O 1
ATOM 5257 N N . ASP A 1 660 ? 59.334 12.448 -21.445 1.00 61.44 660 ASP A N 1
ATOM 5258 C CA . ASP A 1 660 ? 60.262 11.453 -20.913 1.00 61.44 660 ASP A CA 1
ATOM 5259 C C . ASP A 1 660 ? 61.559 12.092 -20.418 1.00 61.44 660 ASP A C 1
ATOM 5261 O O . ASP A 1 660 ? 62.078 11.708 -19.368 1.00 61.44 660 ASP A O 1
ATOM 5265 N N . TYR A 1 661 ? 62.040 13.144 -21.083 1.00 57.81 661 TYR A N 1
ATOM 5266 C CA . TYR A 1 661 ? 63.170 13.925 -20.591 1.00 57.81 661 TYR A CA 1
ATOM 5267 C C . TYR A 1 661 ? 62.833 14.677 -19.292 1.00 57.81 661 TYR A C 1
ATOM 5269 O O . TYR A 1 661 ? 63.597 14.600 -18.331 1.00 57.81 661 TYR A O 1
ATOM 5277 N N . LEU A 1 662 ? 61.664 15.329 -19.192 1.00 55.72 662 LEU A N 1
ATOM 5278 C CA . LEU A 1 662 ? 61.202 15.962 -17.946 1.00 55.72 662 LEU A CA 1
ATOM 5279 C C . LEU A 1 662 ? 61.022 14.939 -16.815 1.00 55.72 662 LEU A C 1
ATOM 5281 O O . LEU A 1 662 ? 61.430 15.200 -15.680 1.00 55.72 662 LEU A O 1
ATOM 5285 N N . ARG A 1 663 ? 60.468 13.759 -17.117 1.00 57.59 663 ARG A N 1
ATOM 5286 C CA . ARG A 1 663 ? 60.376 12.629 -16.183 1.00 57.59 663 ARG A CA 1
ATOM 5287 C C . ARG A 1 663 ? 61.761 12.186 -15.734 1.00 57.59 663 ARG A C 1
ATOM 5289 O O . ARG A 1 663 ? 61.948 11.982 -14.542 1.00 57.59 663 ARG A O 1
ATOM 5296 N N . ASN A 1 664 ? 62.740 12.099 -16.631 1.00 56.09 664 ASN A N 1
ATOM 5297 C CA . ASN A 1 664 ? 64.118 11.742 -16.288 1.00 56.09 664 ASN A CA 1
ATOM 5298 C C . ASN A 1 664 ? 64.810 12.817 -15.433 1.00 56.09 664 ASN A C 1
ATOM 5300 O O . ASN A 1 664 ? 65.450 12.478 -14.438 1.00 56.09 664 ASN A O 1
ATOM 5304 N N . CYS A 1 665 ? 64.608 14.106 -15.723 1.00 52.06 665 CYS A N 1
ATOM 5305 C CA . CYS A 1 665 ? 65.092 15.203 -14.879 1.00 52.06 665 CYS A CA 1
ATOM 5306 C C . CYS A 1 665 ? 64.462 15.181 -13.477 1.00 52.06 665 CYS A C 1
ATOM 5308 O O . CYS A 1 665 ? 65.145 15.471 -12.499 1.00 52.06 665 CYS A O 1
ATOM 5310 N N . GLN A 1 666 ? 63.186 14.804 -13.349 1.00 50.56 666 GLN A N 1
ATOM 5311 C CA . GLN A 1 666 ? 62.495 14.669 -12.057 1.00 50.56 666 GLN A CA 1
ATOM 5312 C C . GLN A 1 666 ? 62.742 13.327 -11.346 1.00 50.56 666 GLN A C 1
ATOM 5314 O O . GLN A 1 666 ? 62.556 13.246 -10.129 1.00 50.56 666 GLN A O 1
ATOM 5319 N N . ARG A 1 667 ? 63.157 12.293 -12.092 1.00 48.19 667 ARG A N 1
ATOM 5320 C CA . ARG A 1 667 ? 63.664 10.998 -11.606 1.00 48.19 667 ARG A CA 1
ATOM 5321 C C . ARG A 1 667 ? 65.110 11.075 -11.140 1.00 48.19 667 ARG A C 1
ATOM 5323 O O . ARG A 1 667 ? 65.617 10.053 -10.674 1.00 48.19 667 ARG A O 1
ATOM 5330 N N . THR A 1 668 ? 65.770 12.239 -11.228 1.00 43.50 668 THR A N 1
ATOM 5331 C CA . THR A 1 668 ? 66.983 12.474 -10.438 1.00 43.50 668 THR A CA 1
ATOM 5332 C C . THR A 1 668 ? 66.660 12.035 -9.019 1.00 43.50 668 THR A C 1
ATOM 5334 O O . THR A 1 668 ? 65.725 12.531 -8.382 1.00 43.50 668 THR A O 1
ATOM 5337 N N . LYS A 1 669 ? 67.321 10.941 -8.625 1.00 43.59 669 LYS A N 1
ATOM 5338 C CA . LYS A 1 669 ? 67.029 10.199 -7.406 1.00 43.59 669 LYS A CA 1
ATOM 5339 C C . LYS A 1 669 ? 66.956 11.226 -6.270 1.00 43.59 669 LYS A C 1
ATOM 5341 O O . LYS A 1 669 ? 67.749 12.167 -6.290 1.00 43.59 669 LYS A O 1
ATOM 5346 N N . PRO A 1 670 ? 66.107 11.046 -5.243 1.00 41.47 670 PRO A N 1
ATOM 5347 C CA . PRO A 1 670 ? 66.187 11.873 -4.032 1.00 41.47 670 PRO A CA 1
ATOM 5348 C C . PRO A 1 670 ? 67.606 11.887 -3.409 1.00 41.47 670 PRO A C 1
ATOM 5350 O O . PRO A 1 670 ? 67.888 12.711 -2.550 1.00 41.47 670 PRO A O 1
ATOM 5353 N N . ASN A 1 671 ? 68.503 11.023 -3.905 1.00 41.75 671 ASN A N 1
ATOM 5354 C CA . ASN A 1 671 ? 69.921 10.910 -3.601 1.00 41.75 671 ASN A CA 1
ATOM 5355 C C . ASN A 1 671 ? 70.840 11.492 -4.700 1.00 41.75 671 ASN A C 1
ATOM 5357 O O . ASN A 1 671 ? 71.760 10.807 -5.149 1.00 41.75 671 ASN A O 1
ATOM 5361 N N . THR A 1 672 ? 70.647 12.728 -5.162 1.00 36.72 672 THR A N 1
ATOM 5362 C CA . THR A 1 672 ? 71.806 13.473 -5.685 1.00 36.72 672 THR A CA 1
ATOM 5363 C C . THR A 1 672 ? 72.517 14.093 -4.492 1.00 36.72 672 THR A C 1
ATOM 5365 O O . THR A 1 672 ? 72.106 15.145 -4.006 1.00 36.72 672 THR A O 1
ATOM 5368 N N . LEU A 1 673 ? 73.555 13.406 -4.007 1.00 34.34 673 LEU A N 1
ATOM 5369 C CA . LEU A 1 673 ? 74.575 13.991 -3.141 1.00 34.34 673 LEU A CA 1
ATOM 5370 C C . LEU A 1 673 ? 75.065 15.279 -3.814 1.00 34.34 673 LEU A C 1
ATOM 5372 O O . LEU A 1 673 ? 75.745 15.228 -4.839 1.00 34.34 673 LEU A O 1
ATOM 5376 N N . PHE A 1 674 ? 74.692 16.438 -3.275 1.00 37.56 674 PHE A N 1
ATOM 5377 C CA . PHE A 1 674 ? 75.387 17.675 -3.604 1.00 37.56 674 PHE A CA 1
ATOM 5378 C C . PHE A 1 674 ? 76.712 17.644 -2.840 1.00 37.56 674 PHE A C 1
ATOM 5380 O O . PHE A 1 674 ? 76.829 18.197 -1.753 1.00 37.56 674 PHE A O 1
ATOM 5387 N N . THR A 1 675 ? 77.724 16.976 -3.396 1.00 33.91 675 THR A N 1
ATOM 5388 C CA . THR A 1 675 ? 79.111 17.140 -2.946 1.00 33.91 675 THR A CA 1
ATOM 5389 C C . THR A 1 675 ? 79.614 18.490 -3.452 1.00 33.91 675 THR A C 1
ATOM 5391 O O . THR A 1 675 ? 80.331 18.576 -4.448 1.00 33.91 675 THR A O 1
ATOM 5394 N N . SER A 1 676 ? 79.179 19.577 -2.818 1.00 34.34 676 SER A N 1
ATOM 5395 C CA . SER A 1 676 ? 79.905 20.841 -2.878 1.00 34.34 676 SER A CA 1
ATOM 5396 C C . SER A 1 676 ? 80.757 20.924 -1.623 1.00 34.34 676 SER A C 1
ATOM 5398 O O . SER A 1 676 ? 80.252 21.238 -0.549 1.00 34.34 676 SER A O 1
ATOM 5400 N N . THR A 1 677 ? 82.045 20.617 -1.765 1.00 29.59 677 THR A N 1
ATOM 5401 C CA . THR A 1 677 ? 83.089 20.974 -0.804 1.00 29.59 677 THR A CA 1
ATOM 5402 C C . THR A 1 677 ? 82.977 22.465 -0.489 1.00 29.59 677 THR A C 1
ATOM 5404 O O . THR A 1 677 ? 83.372 23.308 -1.295 1.00 29.59 677 THR A O 1
ATOM 5407 N N . LEU A 1 678 ? 82.400 22.792 0.668 1.00 32.72 678 LEU A N 1
ATOM 5408 C CA . LEU A 1 678 ? 82.410 24.130 1.250 1.00 32.72 678 LEU A CA 1
ATOM 5409 C C . LEU A 1 678 ? 83.826 24.405 1.774 1.00 32.72 678 LEU A C 1
ATOM 5411 O O . LEU A 1 678 ? 84.097 24.273 2.963 1.00 32.72 678 LEU A O 1
ATOM 5415 N N . GLN A 1 679 ? 84.757 24.750 0.882 1.00 29.28 679 GLN A N 1
ATOM 5416 C CA . GLN A 1 679 ? 85.989 25.415 1.301 1.00 29.28 679 GLN A CA 1
ATOM 5417 C C . GLN A 1 679 ? 85.673 26.887 1.568 1.00 29.28 679 GLN A C 1
ATOM 5419 O O . GLN A 1 679 ? 85.145 27.597 0.711 1.00 29.28 679 GLN A O 1
ATOM 5424 N N . GLY A 1 680 ? 85.953 27.311 2.798 1.00 31.30 680 GLY A N 1
ATOM 5425 C CA . GLY A 1 680 ? 85.653 28.641 3.298 1.00 31.30 680 GLY A CA 1
ATOM 5426 C C . GLY A 1 680 ? 86.331 29.752 2.499 1.00 31.30 680 GLY A C 1
ATOM 5427 O O . GLY A 1 680 ? 87.548 29.793 2.362 1.00 31.30 680 GLY A O 1
ATOM 5428 N N . SER A 1 681 ? 85.521 30.700 2.037 1.00 25.53 681 SER A N 1
ATOM 5429 C CA . SER A 1 681 ? 85.886 32.112 1.912 1.00 25.53 681 SER A CA 1
ATOM 5430 C C . SER A 1 681 ? 84.598 32.951 1.956 1.00 25.53 681 SER A C 1
ATOM 5432 O O . SER A 1 681 ? 83.578 32.525 1.406 1.00 25.53 681 SER A O 1
ATOM 5434 N N . PRO A 1 682 ? 84.579 34.113 2.637 1.00 34.16 682 PRO A N 1
ATOM 5435 C CA . PRO A 1 682 ? 83.424 34.993 2.662 1.00 34.16 682 PRO A CA 1
ATOM 5436 C C . PRO A 1 682 ? 83.460 35.851 1.396 1.00 34.16 682 PRO A C 1
ATOM 5438 O O . PRO A 1 682 ? 83.858 37.011 1.413 1.00 34.16 682 PRO A O 1
ATOM 5441 N N . SER A 1 683 ? 83.078 35.270 0.267 1.00 26.45 683 SER A N 1
ATOM 5442 C CA . SER A 1 683 ? 82.768 36.031 -0.935 1.00 26.45 683 SER A CA 1
ATOM 5443 C C . SER A 1 683 ? 81.579 35.392 -1.635 1.00 26.45 683 SER A C 1
ATOM 5445 O O . SER A 1 683 ? 81.441 34.176 -1.746 1.00 26.45 683 SER A O 1
ATOM 5447 N N . THR A 1 684 ? 80.664 36.255 -2.050 1.00 34.72 684 THR A N 1
ATOM 5448 C CA . THR A 1 684 ? 79.439 35.998 -2.801 1.00 34.72 684 THR A CA 1
ATOM 5449 C C . THR A 1 684 ? 79.729 35.317 -4.144 1.00 34.72 684 THR A C 1
ATOM 5451 O O . THR A 1 684 ? 79.568 35.904 -5.209 1.00 34.72 684 THR A O 1
ATOM 5454 N N . HIS A 1 685 ? 80.114 34.042 -4.133 1.00 25.72 685 HIS A N 1
ATOM 5455 C CA . HIS A 1 685 ? 80.154 33.220 -5.335 1.00 25.72 685 HIS A CA 1
ATOM 5456 C C . HIS A 1 685 ? 78.790 32.577 -5.557 1.00 25.72 685 HIS A C 1
ATOM 5458 O O . HIS A 1 685 ? 78.520 31.430 -5.205 1.00 25.72 685 HIS A O 1
ATOM 5464 N N . VAL A 1 686 ? 77.920 33.350 -6.207 1.00 30.73 686 VAL A N 1
ATOM 5465 C CA . VAL A 1 686 ? 76.846 32.799 -7.029 1.00 30.73 686 VAL A CA 1
ATOM 5466 C C . VAL A 1 686 ? 77.512 31.840 -8.016 1.00 30.73 686 VAL A C 1
ATOM 5468 O O . VAL A 1 686 ? 78.123 32.272 -8.993 1.00 30.73 686 VAL A O 1
ATOM 5471 N N . LEU A 1 687 ? 77.412 30.533 -7.767 1.00 29.56 687 LEU A N 1
ATOM 5472 C CA . LEU A 1 687 ? 77.688 29.497 -8.758 1.00 29.56 687 LEU A CA 1
ATOM 5473 C C . LEU A 1 687 ? 76.644 29.632 -9.879 1.00 29.56 687 LEU A C 1
ATOM 5475 O O . LEU A 1 687 ? 75.699 28.853 -9.981 1.00 29.56 687 LEU A O 1
ATOM 5479 N N . ARG A 1 688 ? 76.818 30.632 -10.752 1.00 34.03 688 ARG A N 1
ATOM 5480 C CA . ARG A 1 688 ? 76.288 30.623 -12.117 1.00 34.03 688 ARG A CA 1
ATOM 5481 C C . ARG A 1 688 ? 77.041 29.526 -12.871 1.00 34.03 688 ARG A C 1
ATOM 5483 O O . ARG A 1 688 ? 77.887 29.800 -13.713 1.00 34.03 688 ARG A O 1
ATOM 5490 N N . LYS A 1 689 ? 76.719 28.260 -12.591 1.00 31.27 689 LYS A N 1
ATOM 5491 C CA . LYS A 1 689 ? 76.716 27.288 -13.683 1.00 31.27 689 LYS A CA 1
ATOM 5492 C C . LYS A 1 689 ? 75.651 27.803 -14.645 1.00 31.27 689 LYS A C 1
ATOM 5494 O O . LYS A 1 689 ? 74.547 28.130 -14.201 1.00 31.27 689 LYS A O 1
ATOM 5499 N N . SER A 1 690 ? 76.019 27.989 -15.912 1.00 32.00 690 SER A N 1
ATOM 5500 C CA . SER A 1 690 ? 75.078 28.294 -16.991 1.00 32.00 690 SER A CA 1
ATOM 5501 C C . SER A 1 690 ? 73.815 27.472 -16.761 1.00 32.00 690 SER A C 1
ATOM 5503 O O . SER A 1 690 ? 73.909 26.274 -16.477 1.00 32.00 690 SER A O 1
ATOM 5505 N N . SER A 1 691 ? 72.641 28.117 -16.768 1.00 38.72 691 SER A N 1
ATOM 5506 C CA . SER A 1 691 ? 71.396 27.365 -16.612 1.00 38.72 691 SER A CA 1
ATOM 5507 C C . SER A 1 691 ? 71.462 26.213 -17.612 1.00 38.72 691 SER A C 1
ATOM 5509 O O . SER A 1 691 ? 71.779 26.453 -18.779 1.00 38.72 691 SER A O 1
ATOM 5511 N N . LEU A 1 692 ? 71.190 24.986 -17.163 1.00 42.25 692 LEU A N 1
ATOM 5512 C CA . LEU A 1 692 ? 71.196 23.762 -17.977 1.00 42.25 692 LEU A CA 1
ATOM 5513 C C . LEU A 1 692 ? 70.345 23.876 -19.262 1.00 42.25 692 LEU A C 1
ATOM 5515 O O . LEU A 1 692 ? 70.362 22.974 -20.092 1.00 42.25 692 LEU A O 1
ATOM 5519 N N . LEU A 1 693 ? 69.615 24.986 -19.427 1.00 43.56 693 LEU A N 1
ATOM 5520 C CA . LEU A 1 693 ? 68.720 25.298 -20.522 1.00 43.56 693 LEU A CA 1
ATOM 5521 C C . LEU A 1 693 ? 69.137 26.461 -21.433 1.00 43.56 693 LEU A C 1
ATOM 5523 O O . LEU A 1 693 ? 68.307 26.935 -22.202 1.00 43.56 693 LEU A O 1
ATOM 5527 N N . SER A 1 694 ? 70.393 26.913 -21.418 1.00 44.78 694 SER A N 1
ATOM 5528 C CA . SER A 1 694 ? 70.905 27.752 -22.519 1.00 44.78 694 SER A CA 1
ATOM 5529 C C . SER A 1 694 ? 71.209 26.943 -23.797 1.00 44.78 694 SER A C 1
ATOM 5531 O O . SER A 1 694 ? 71.896 27.443 -24.680 1.00 44.78 694 SER A O 1
ATOM 5533 N N . ARG A 1 695 ? 70.745 25.686 -23.881 1.00 44.72 695 ARG A N 1
ATOM 5534 C CA . ARG A 1 695 ? 70.901 24.776 -25.025 1.00 44.72 695 ARG A CA 1
ATOM 5535 C C . ARG A 1 695 ? 69.688 24.899 -25.963 1.00 44.72 695 ARG A C 1
ATOM 5537 O O . ARG A 1 695 ? 68.550 24.842 -25.493 1.00 44.72 695 ARG A O 1
ATOM 5544 N N . ASP A 1 696 ? 69.926 25.083 -27.264 1.00 42.03 696 ASP A N 1
ATOM 5545 C CA . ASP A 1 696 ? 68.894 25.292 -28.303 1.00 42.03 696 ASP A CA 1
ATOM 5546 C C . ASP A 1 696 ? 67.872 24.138 -28.400 1.00 42.03 696 ASP A C 1
ATOM 5548 O O . ASP A 1 696 ? 66.715 24.352 -28.761 1.00 42.03 696 ASP A O 1
ATOM 5552 N N . ASP A 1 697 ? 68.269 22.944 -27.963 1.00 42.72 697 ASP A N 1
ATOM 5553 C CA . ASP A 1 697 ? 67.521 21.685 -27.843 1.00 42.72 697 ASP A CA 1
ATOM 5554 C C . ASP A 1 697 ? 66.288 21.769 -26.906 1.00 42.72 697 ASP A C 1
ATOM 5556 O O . ASP A 1 697 ? 65.479 20.845 -26.835 1.00 42.72 697 ASP A O 1
ATOM 5560 N N . LEU A 1 698 ? 66.104 22.894 -26.201 1.00 41.09 698 LEU A N 1
ATOM 5561 C CA . LEU A 1 698 ? 64.990 23.165 -25.280 1.00 41.09 698 LEU A CA 1
ATOM 5562 C C . LEU A 1 698 ? 64.027 24.263 -25.749 1.00 41.09 698 LEU A C 1
ATOM 5564 O O . LEU A 1 698 ? 63.141 24.672 -24.975 1.00 41.09 698 LEU A O 1
ATOM 5568 N N . LYS A 1 699 ? 64.155 24.734 -26.996 1.00 43.69 699 LYS A N 1
ATOM 5569 C CA . LYS A 1 699 ? 63.055 25.422 -27.679 1.00 43.69 699 LYS A CA 1
ATOM 5570 C C . LYS A 1 699 ? 61.922 24.411 -27.831 1.00 43.69 699 LYS A C 1
ATOM 5572 O O . LYS A 1 699 ? 62.000 23.479 -28.623 1.00 43.69 699 LYS A O 1
ATOM 5577 N N . LEU A 1 700 ? 60.863 24.573 -27.038 1.00 40.44 700 LEU A N 1
ATOM 5578 C CA . LEU A 1 700 ? 59.606 23.875 -27.290 1.00 40.44 700 LEU A CA 1
ATOM 5579 C C . LEU A 1 700 ? 59.141 24.331 -28.679 1.00 40.44 700 LEU A C 1
ATOM 5581 O O . LEU A 1 700 ? 58.553 25.398 -28.803 1.00 40.44 700 LEU A O 1
ATOM 5585 N N . HIS A 1 701 ? 59.388 23.530 -29.718 1.00 42.03 701 HIS A N 1
ATOM 5586 C CA . HIS A 1 701 ? 58.800 23.696 -31.055 1.00 42.03 701 HIS A CA 1
ATOM 5587 C C . HIS A 1 701 ? 57.307 23.324 -31.061 1.00 42.03 701 HIS A C 1
ATOM 5589 O O . HIS A 1 701 ? 56.762 22.825 -32.038 1.00 42.03 701 HIS A O 1
ATOM 5595 N N . LEU A 1 702 ? 56.632 23.559 -29.941 1.00 41.50 702 LEU A N 1
ATOM 5596 C CA . LEU A 1 702 ? 55.196 23.699 -29.897 1.00 41.50 702 LEU A CA 1
ATOM 5597 C C . LEU A 1 702 ? 54.974 25.174 -30.180 1.00 41.50 702 LEU A C 1
ATOM 5599 O O . LEU A 1 702 ? 55.170 26.010 -29.295 1.00 41.50 702 LEU A O 1
ATOM 5603 N N . SER A 1 703 ? 54.662 25.501 -31.430 1.00 36.44 703 SER A N 1
ATOM 5604 C CA . SER A 1 703 ? 54.162 26.831 -31.735 1.00 36.44 703 SER A CA 1
ATOM 5605 C C . SER A 1 703 ? 53.029 27.134 -30.745 1.00 36.44 703 SER A C 1
ATOM 5607 O O . SER A 1 703 ? 52.119 26.313 -30.594 1.00 36.44 703 SER A O 1
ATOM 5609 N N . PRO A 1 704 ? 53.030 28.295 -30.064 1.00 36.41 704 PRO A N 1
ATOM 5610 C CA . PRO A 1 704 ? 51.753 28.870 -29.688 1.00 36.41 704 PRO A CA 1
ATOM 5611 C C . PRO A 1 704 ? 50.982 28.930 -31.004 1.00 36.41 704 PRO A C 1
ATOM 5613 O O . PRO A 1 704 ? 51.511 29.464 -31.988 1.00 36.41 704 PRO A O 1
ATOM 5616 N N . ALA A 1 705 ? 49.794 28.329 -31.080 1.00 33.06 705 ALA A N 1
ATOM 5617 C CA . ALA A 1 705 ? 48.933 28.616 -32.214 1.00 33.06 705 ALA A CA 1
ATOM 5618 C C . ALA A 1 705 ? 48.869 30.145 -32.301 1.00 33.06 705 ALA A C 1
ATOM 5620 O O . ALA A 1 705 ? 48.551 30.796 -31.304 1.00 33.06 705 ALA A O 1
ATOM 5621 N N . ARG A 1 706 ? 49.291 30.720 -33.438 1.00 35.31 706 ARG A N 1
ATOM 5622 C CA . ARG A 1 706 ? 49.103 32.146 -33.698 1.00 35.31 706 ARG A CA 1
ATOM 5623 C C . ARG A 1 706 ? 47.625 32.399 -33.444 1.00 35.31 706 ARG A C 1
ATOM 5625 O O . ARG A 1 706 ? 46.792 31.957 -34.229 1.00 35.31 706 ARG A O 1
ATOM 5632 N N . ILE A 1 707 ? 47.304 33.082 -32.353 1.00 36.66 707 ILE A N 1
ATOM 5633 C CA . ILE A 1 707 ? 46.023 33.754 -32.242 1.00 36.66 707 ILE A CA 1
ATOM 5634 C C . ILE A 1 707 ? 46.171 34.916 -33.217 1.00 36.66 707 ILE A C 1
ATOM 5636 O O . ILE A 1 707 ? 46.656 35.987 -32.865 1.00 36.66 707 ILE A O 1
ATOM 5640 N N . THR A 1 708 ? 45.876 34.669 -34.493 1.00 33.00 708 THR A N 1
ATOM 5641 C CA . THR A 1 708 ? 45.521 35.754 -35.396 1.00 33.00 708 THR A CA 1
ATOM 5642 C C . THR A 1 708 ? 44.214 36.297 -34.849 1.00 33.00 708 THR A C 1
ATOM 5644 O O . THR A 1 708 ? 43.143 35.749 -35.101 1.00 33.00 708 THR A O 1
ATOM 5647 N N . ALA A 1 709 ? 44.322 37.323 -34.010 1.00 40.31 709 ALA A N 1
ATOM 5648 C CA . ALA A 1 709 ? 43.220 38.214 -33.717 1.00 40.31 709 ALA A CA 1
ATOM 5649 C C . ALA A 1 709 ? 42.876 38.937 -35.027 1.00 40.31 709 ALA A C 1
ATOM 5651 O O . ALA A 1 709 ? 43.429 39.987 -35.328 1.00 40.31 709 ALA A O 1
ATOM 5652 N N . SER A 1 710 ? 42.051 38.302 -35.854 1.00 38.84 710 SER A N 1
ATOM 5653 C CA . SER A 1 710 ? 41.355 38.914 -36.984 1.00 38.84 710 SER A CA 1
ATOM 5654 C C . SER A 1 710 ? 40.353 37.893 -37.514 1.00 38.84 710 SER A C 1
ATOM 5656 O O . SER A 1 710 ? 40.748 37.032 -38.290 1.00 38.84 710 SER A O 1
ATOM 5658 N N . VAL A 1 711 ? 39.124 37.923 -36.999 1.00 32.66 711 VAL A N 1
ATOM 5659 C CA . VAL A 1 711 ? 37.848 37.974 -37.746 1.00 32.66 711 VAL A CA 1
ATOM 5660 C C . VAL A 1 711 ? 36.758 38.232 -36.690 1.00 32.66 711 VAL A C 1
ATOM 5662 O O . VAL A 1 711 ? 36.051 37.333 -36.254 1.00 32.66 711 VAL A O 1
ATOM 5665 N N . PHE A 1 712 ? 36.713 39.467 -36.199 1.00 34.12 712 PHE A N 1
ATOM 5666 C CA . PHE A 1 712 ? 35.458 40.155 -35.902 1.00 34.12 712 PHE A CA 1
ATOM 5667 C C . PHE A 1 712 ? 35.552 41.442 -36.710 1.00 34.12 712 PHE A C 1
ATOM 5669 O O . PHE A 1 712 ? 36.059 42.445 -36.227 1.00 34.12 712 PHE A O 1
ATOM 5676 N N . ASP A 1 713 ? 35.214 41.324 -37.986 1.00 32.47 713 ASP A N 1
ATOM 5677 C CA . ASP A 1 713 ? 34.646 42.406 -38.776 1.00 32.47 713 ASP A CA 1
ATOM 5678 C C . ASP A 1 713 ? 33.853 41.746 -39.907 1.00 32.47 713 ASP A C 1
ATOM 5680 O O . ASP A 1 713 ? 34.398 40.941 -40.669 1.00 32.47 713 ASP A O 1
ATOM 5684 N N . VAL A 1 714 ? 32.575 42.137 -39.949 1.00 31.50 714 VAL A N 1
ATOM 5685 C CA . VAL A 1 714 ? 31.407 41.618 -40.689 1.00 31.50 714 VAL A CA 1
ATOM 5686 C C . VAL A 1 714 ? 30.705 40.418 -40.059 1.00 31.50 714 VAL A C 1
ATOM 5688 O O . VAL A 1 714 ? 31.185 39.271 -40.192 1.00 31.50 714 VAL A O 1
#

pLDDT: mean 73.94, std 18.75, range [21.98, 94.62]

Organism: Ixodes scapularis (NCBI:txid6945)

Foldseek 3Di:
DVVLVLVLVCLLCLLVQHDPPHGGHDPVCSVVSNVVSLCLQQPQDDPDDPDPDGRVNVLVNCVVPLQSNLVSVLSSCPDPCLLDPVNVVSVLSVLVVCCCPAVVDPDDDLVSVLSNLLSVLLQLLDLSDPHDDDPVVVVVSLCSLLPQVCPPPVVSSLVSVQSSVVSVVQVPPDLVVSLVSCVSNLSLVSNLVSCVVVLQLLVNLVSQCVDPVNNLCSLVSLVCQQPDPVHDPVSNVSNVVSCLVCVVSVVVNPLLSNLLSCLVRVLVCVVVSCVVCVVPLVSLLSNLVSVVVNVVVVVPDPDPPPDPPPPPSPDRPLVSVLSNLLSCLVPPLPCSLVVVVVDDRHDLVSSLVSCVVSVSLNNNLVSCVVVVNLVVSLVSLLVVLLVLLVVLLVVLVVPDDPVVNVVSLVVNLVSLVVSLVSLVVCLVVDDQVVSCVRLVSSLCSLCVSVVVCVVPDDPVSCVSSLVSNLVSLVSCLVRHPPVVSVVSQCPDPVNVVDDCVSCVVSVVVSVVVVVVVVVVVVVVVLVVLLVLVVVLVVLVVVLLDDAAAPDQAAPQPRHGPLPQDQFFWQAAPVRHIHGPVSQVVQVQWDQDPVRDIDGDDCVVDPPPDDDPPCPLPPDPPDDDDDDDDDDDDDDPDDDDDDDDDDDDPPCPPLSVVSVVVSVVSSPPPSPPRPPDNCDDDPDPPPPPPPRPPVDPSPPPVSPPPPPPPDDPDD

InterPro domains:
  IPR011011 Zinc finger, FYVE/PHD-type [SSF57903] (549-611)
  IPR025941 Vacuolar protein sorting-associated protein 8, central domain [PF12816] (3-77)
  IPR045111 Vacuolar protein sorting-associated protein Vps41/Vps8 [PTHR12616] (3-619)
  IPR056939 Vps8, RING finger [PF23412] (554-604)
  IPR059070 VPS8-like, TPR-like repeats [PF25066] (480-539)

Secondary structure (DSSP, 8-state):
-HHHHHHHHHHHHHHTTB-SSSSB--TTTHHHHHHHHHHHHT-SS-SSTT---SSHHHHHHHHHHHHHHHHHHHHHTTSGGGGSHHHHHHHHHHHHHHHHHHTSSS---HHHHHHHHHHHHHHHTSTT------HHHHHHHHHHHT-SS--TTHHHHHHHHHHHHHTTTTTTS-HHHHHHHHHHTT-HHHHHHHHHHTT-HHHHHHHHHS-TTTGGGHHHHHHHHHH-TTS-HHHHHHHHHHHHHTHHHHHHH-HHHHHHHHHHH-GGGHHHHHHHHTT-HHHHHHHHHHHHHHHHHHHH-------TT-SSTT---HHHHHHHHHHHHHH-TTTHHHHHHH---S-HHHHHHHHHHTT-HHHHHHHHHHHT-HHHHHHHHHHHHHHHHHHHHHHHHH---HHHHHHHHHHHHHHHHHHHHHHHHHHTTS-HHHHHHHHHHHHHHHHHHHHHHTTTS-GGGGHHHHHHHHHHHHHHTTTS-HHHHHHHHHTSHHHHSS-THHHHHHHHHHHHHHHHHHHHHHHHHHHHHHHHHHHHHHHHHHHTPPP--S-SB-TTT--BTTSS--PPEEE-TTS-EEEHHHHHHTT-EEE-TTS-EEE--TTTS-TT-PPPTTTT-SS------PPP------------------------HHHHHHHHHHHHHHTS-TT-----------S--------TT-SGGG----PPP---------

Radius of gyration: 49.62 Å; Cα contacts (8 Å, |Δi|>4): 543; chains: 1; bounding box: 146×62×120 Å

Nearest PDB structures (foldseek):
  7rdr-assembly1_A  TM=2.501E-01  e=3.402E-04  unidentified
  5cwn-assembly1_A  TM=3.878E-01  e=3.228E+00  synthetic construct
  6xr2-assembly1_C  TM=3.490E-01  e=3.773E+00  synthetic construct
  7mnj-assembly3_C  TM=1.170E-01  e=1.670E-01  Homo sapiens

Sequence (714 aa):
MMLGNKLLVYVSCCLAGRGYPHGDIDSSRVASVKAEVFQCITALHGAGADDDSIFPYLKALLHFSTREFLNVLALAFEEEEFTTESGLAQKQRVVDILLQIMVQSEGFSPTEVGALFTFLARQLARPDNTLIVNRLLFEQVLEYLTNPDDETRMEERQQALLELLQAGGFVGIEDNRLLQLSEKAKFYRVCEYLYEKRRQYDKIFLCYLEDPSRKPRTFYYAMQVFESHNISEQEKTSLENQLIESIEELLDIDNTATSQLMLQYLAHRVDDVMRKLEGRPEVLYQFLQGVWNSRELQSSSAAQSIVPGAKDSRGLAAEVQEKYIDLMCQFEPGAVHQFISSFDGYRLEETLEICRRHKVCDATAYLLERAGDIQGAFSILLEVLREKLNKYAELKRDASHKFEMDAVFNAIDAQLCTVVQLCQRSSSKMDTAEREALWFPLLEVVMAPQRELRTLLGPEQLGDFQALTHHLLGSMMGFVALPHILHKLMQDPVYSSGKFGEVRDFIMKMLDTHNYEKALLNTTNRLLNCDLHLHLHRLKLAANRGYASHTASCCACNKSFATGELDDVVMFRCCHCYHRTCLEASRSAYVDAGGQVQWYCFRCFRVGKKPPAGFSKRVADTPQTLGSSSEKPQELRLNREPRTEGPMPLLNACQLSAIDYLRNCQRTKPNTLFTSTLQGSPSTHVLRKSSLLSRDDLKLHLSPARITASVFDV

Solvent-accessible surface area (backbone atoms only — not comparable to full-atom values): 42354 Å² total; per-residue (Å²): 108,74,66,59,56,51,48,54,50,39,52,38,26,40,52,68,41,29,28,73,96,66,66,66,44,58,79,90,45,30,69,56,53,32,49,52,52,52,50,55,41,66,24,59,56,57,103,53,99,82,57,92,50,73,28,44,56,42,51,52,47,40,74,72,38,42,63,64,48,52,51,38,50,57,57,40,59,69,42,74,70,41,74,38,77,70,26,43,55,50,51,44,50,52,52,54,50,49,46,48,54,53,72,73,37,92,88,64,53,74,71,52,46,48,45,50,40,41,51,50,33,47,56,56,22,39,92,83,55,78,74,86,73,57,69,69,59,52,51,50,38,49,53,59,56,35,39,56,87,56,80,68,64,51,68,58,35,42,50,24,50,39,44,19,56,73,51,53,66,53,84,88,61,61,68,68,61,55,42,58,37,26,60,65,38,65,28,36,71,48,42,32,57,57,26,59,78,68,64,39,60,36,60,33,48,49,37,25,57,74,29,85,91,40,34,84,49,35,60,59,52,53,51,52,58,70,72,39,82,91,59,53,70,67,52,51,51,47,30,52,53,46,49,59,73,42,39,70,64,41,44,72,73,37,38,57,61,44,21,45,53,38,58,74,74,40,58,92,45,51,68,58,48,47,67,69,33,64,89,39,63,68,63,41,42,52,43,52,49,27,38,50,57,50,47,55,57,56,74,71,46,90,70,79,76,87,64,96,79,76,84,74,78,87,61,79,58,44,68,61,50,45,50,47,49,52,42,32,46,72,79,40,51,82,53,43,38,62,52,60,73,75,51,89,74,63,57,68,69,63,48,36,52,47,27,56,76,62,63,37,58,70,41,31,26,53,48,26,47,73,73,64,40,50,66,63,18,48,52,55,53,50,50,56,47,48,56,49,51,51,55,52,53,51,53,64,72,66,75,78,54,69,73,62,49,54,55,51,49,54,55,43,52,53,45,50,50,54,53,50,50,52,51,59,69,47,43,81,82,45,56,74,67,59,37,47,67,51,55,49,60,51,51,50,58,59,49,44,60,58,65,67,42,56,83,80,48,59,75,83,80,45,47,68,53,51,51,53,46,53,51,52,53,62,68,38,63,88,75,49,62,65,72,60,56,52,52,56,48,54,68,35,72,74,57,58,74,44,67,67,72,80,53,42,66,54,53,50,54,50,52,51,50,53,54,49,52,53,50,51,53,53,50,53,52,51,51,54,54,49,52,51,50,53,54,51,51,51,51,52,55,60,72,68,55,82,87,64,64,80,54,75,33,19,78,78,79,67,48,56,71,81,55,86,67,94,64,59,54,45,64,44,98,86,27,50,34,28,38,46,69,56,42,63,73,65,65,37,60,47,70,45,99,85,76,46,82,45,77,55,61,60,91,85,40,60,91,92,55,78,76,63,94,56,84,86,41,99,60,76,78,80,75,89,74,83,86,88,75,96,74,89,78,78,91,77,85,73,87,72,75,86,74,85,75,72,81,65,93,65,65,50,73,68,54,47,51,53,50,53,49,50,49,50,65,67,58,54,53,92,76,67,74,67,84,69,83,78,73,91,67,100,64,93,74,75,81,75,64,74,64,94,67,82,46,79,90,67,64,70,87,65,72,73,77,77,79,71,90,74,84,91,78,135